Protein AF-A0AAJ1ZF39-F1 (afdb_monomer_lite)

pLDDT: mean 75.6, std 23.63, range [23.2, 97.25]

Sequence (379 aa):
MATQTKATEPIATMRSGTQLPTEPAHHKRRVVKFNVYCAPLDERGANPLYNAKYDGDTSKLACTDSASYLTGSPYVLIDADTKAELARANFQAYTKVSVWRDGTRNLHALTPITIRDDVKKIALFIANDSYRSRRQYPLFPFDLPDSASTTINIFEIRTDLVLDFCDVNTLGAAPDTNSLKKAPSHTDEYFGFLTGDMWRKISHEFHNEVGTLCPIESISRPLLKGHPAHIPPESSLANVSSTRPAQIPRLPDQSENPQTHSGPVTGPYASGTPTTPRGGTGAPPQLSTKDGVETLSNVDWTAVLSPIYEAGAGSRSLDAFEVHIPLLQIKLTFAERSFANAINSSNDTNVRDAIRRTSPGTFAAILKAMWRCTLIRWH

Secondary structure (DSSP, 8-state):
------PPPP------SSSS-----PPPEEEEEEEEEPPPP--TT--HHHHHHHTT-GGG-----HHHHHTT-EEEEEETTT--EEEEEEPPPPEEEEEETTEEEEEEEPPPEEEETT--EEEEEEGGGGSGGG----EEEEE--S-SEEEEEEEE--GGGHHHHHHHTT--SPPPTT--EE-TT-SSEEEEEE-HHHHHHHS--GGGTHHHHS--EEEEEEPPTTPPPP-PPP---S-----PPPP---------------S------------------PPPPEEEEETTEEEEEEE-HHHHHHHHHTTTTT----S-EEEEEGGGTEEEEEPTTTTHHHHHT-SS--HHHHHHTS-HHHHHHHHHHHHHHTT----

Foldseek 3Di:
DDDDDDDDDADDWDDDDPDDDTDRPDFQWAKEKEKEWWDDAQPDPQFPLCCVVCVPPVLQGAGTPCQVVQAQWKKFKALPPVRHTQDIDGFHRWDWDQPAQGHITTMTIDDIGIDTPVRQWMWMATGPLRDPVNPDDTAATDGADPDNYAYEYEYEFFPVSQQVRCVRRVQPDADDARHWDAGPPDDRYIYHYCFLANVLRSQDFCLVVLCVQPPFWKAKAFADPPDDDDDQPPPPPDDPDDDDDDDDDDDDDDDDDDDDDDDDDDDDDDDDPPPPDPDDPFDPFDWDDDPRMIMTGGDDLSLQCVQVLPPFVVHLAQQKDWTARSSLRDIDIDHRNNPSNSRSRDPPDTPNSSSSSDDSVVVVVVSSVCSNCVSDPPD

Radius of gyration: 27.6 Å; chains: 1; bounding box: 92×49×80 Å

Structure (mmCIF, N/CA/C/O backbone):
data_AF-A0AAJ1ZF39-F1
#
_entry.id   AF-A0AAJ1ZF39-F1
#
loop_
_atom_site.group_PDB
_atom_site.id
_atom_site.type_symbol
_atom_site.label_atom_id
_atom_site.label_alt_id
_atom_site.label_comp_id
_atom_site.label_asym_id
_atom_site.label_entity_id
_atom_site.label_seq_id
_atom_site.pdbx_PDB_ins_code
_atom_site.Cartn_x
_atom_site.Cartn_y
_atom_site.Cartn_z
_atom_site.occupancy
_atom_site.B_iso_or_equiv
_atom_site.auth_seq_id
_atom_site.auth_comp_id
_atom_site.auth_asym_id
_atom_site.auth_atom_id
_atom_site.pdbx_PDB_model_num
ATOM 1 N N . MET A 1 1 ? -45.898 -3.915 -5.271 1.00 36.47 1 MET A N 1
ATOM 2 C CA . MET A 1 1 ? -45.383 -5.243 -4.879 1.00 36.47 1 MET A CA 1
ATOM 3 C C . MET A 1 1 ? -44.568 -5.065 -3.613 1.00 36.47 1 MET A C 1
ATOM 5 O O . MET A 1 1 ? -43.550 -4.391 -3.658 1.00 36.47 1 MET A O 1
ATOM 9 N N . ALA A 1 2 ? -45.083 -5.553 -2.485 1.00 29.52 2 ALA A N 1
ATOM 10 C CA . ALA A 1 2 ? -44.437 -5.456 -1.182 1.00 29.52 2 ALA A CA 1
ATOM 11 C C . ALA A 1 2 ? -43.386 -6.565 -1.042 1.00 29.52 2 ALA A C 1
ATOM 13 O O . ALA A 1 2 ? -43.685 -7.738 -1.260 1.00 29.52 2 ALA A O 1
ATOM 14 N N . THR A 1 3 ? -42.158 -6.187 -0.705 1.00 29.00 3 THR A N 1
ATOM 15 C CA . THR A 1 3 ? -41.046 -7.110 -0.474 1.00 29.00 3 THR A CA 1
ATOM 16 C C . THR A 1 3 ? -41.247 -7.789 0.880 1.00 29.00 3 THR A C 1
ATOM 18 O O . THR A 1 3 ? -41.176 -7.136 1.918 1.00 29.00 3 THR A O 1
ATOM 21 N N . GLN A 1 4 ? -41.528 -9.095 0.879 1.00 27.45 4 GLN A N 1
ATOM 22 C CA . GLN A 1 4 ? -41.556 -9.910 2.094 1.00 27.45 4 GLN A CA 1
ATOM 23 C C . GLN A 1 4 ? -40.149 -9.987 2.697 1.00 27.45 4 GLN A C 1
ATOM 25 O O . GLN A 1 4 ? -39.232 -10.571 2.117 1.00 27.45 4 GLN A O 1
ATOM 30 N N . THR A 1 5 ? -39.986 -9.422 3.888 1.00 32.94 5 THR A N 1
ATOM 31 C CA . THR A 1 5 ? -38.862 -9.691 4.781 1.00 32.94 5 THR A CA 1
ATOM 32 C C . THR A 1 5 ? -38.938 -11.149 5.225 1.00 32.94 5 THR A C 1
ATOM 34 O O . THR A 1 5 ? -39.876 -11.561 5.906 1.00 32.94 5 THR A O 1
ATOM 37 N N . LYS A 1 6 ? -37.950 -11.951 4.820 1.00 33.16 6 LYS A N 1
ATOM 38 C CA . LYS A 1 6 ? -37.798 -13.342 5.256 1.00 33.16 6 LYS A CA 1
ATOM 39 C C . LYS A 1 6 ? -37.528 -13.352 6.766 1.00 33.16 6 LYS A C 1
ATOM 41 O O . LYS A 1 6 ? -36.480 -12.881 7.204 1.00 33.16 6 LYS A O 1
ATOM 46 N N . ALA A 1 7 ? -38.493 -13.827 7.550 1.00 38.34 7 ALA A N 1
ATOM 47 C CA . ALA A 1 7 ? -38.362 -13.971 8.996 1.00 38.34 7 ALA A CA 1
ATOM 48 C C . ALA A 1 7 ? -37.289 -15.022 9.338 1.00 38.34 7 ALA A C 1
ATOM 50 O O . ALA A 1 7 ? -37.208 -16.072 8.702 1.00 38.34 7 ALA A O 1
ATOM 51 N N . THR A 1 8 ? -36.445 -14.698 10.317 1.00 40.59 8 THR A N 1
ATOM 52 C CA . THR A 1 8 ? -35.337 -15.534 10.809 1.00 40.59 8 THR A CA 1
ATOM 53 C C . THR A 1 8 ? -35.877 -16.629 11.737 1.00 40.59 8 THR A C 1
ATOM 55 O O . THR A 1 8 ? -36.703 -16.326 12.596 1.00 40.59 8 THR A O 1
ATOM 58 N N . GLU A 1 9 ? -35.414 -17.874 11.596 1.00 35.88 9 GLU A N 1
ATOM 59 C CA . GLU A 1 9 ? -35.819 -18.996 12.460 1.00 35.88 9 GLU A CA 1
ATOM 60 C C . GLU A 1 9 ? -35.227 -18.879 13.887 1.00 35.88 9 GLU A C 1
ATOM 62 O O . GLU A 1 9 ? -34.052 -18.525 14.030 1.00 35.88 9 GLU A O 1
ATOM 67 N N . PRO A 1 10 ? -36.004 -19.160 14.953 1.00 37.31 10 PRO A N 1
ATOM 68 C CA . PRO A 1 10 ? -35.527 -19.146 16.339 1.00 37.31 10 PRO A CA 1
ATOM 69 C C . PRO A 1 10 ? -34.761 -20.433 16.709 1.00 37.31 10 PRO A C 1
ATOM 71 O O . PRO A 1 10 ? -35.182 -21.529 16.351 1.00 37.31 10 PRO A O 1
ATOM 74 N N . ILE A 1 11 ? -33.656 -20.306 17.463 1.00 50.03 11 ILE A N 1
ATOM 75 C CA . ILE A 1 11 ? -32.704 -21.412 17.734 1.00 50.03 11 ILE A CA 1
ATOM 76 C C . ILE A 1 11 ? -32.771 -21.930 19.189 1.00 50.03 11 ILE A C 1
ATOM 78 O O . ILE A 1 11 ? -32.275 -23.014 19.479 1.00 50.03 11 ILE A O 1
ATOM 82 N N . ALA A 1 12 ? -33.415 -21.217 20.120 1.00 43.41 12 ALA A N 1
ATOM 83 C CA . ALA A 1 12 ? -33.648 -21.726 21.476 1.00 43.41 12 ALA A CA 1
ATOM 84 C C . ALA A 1 12 ? -34.764 -20.972 22.211 1.00 43.41 12 ALA A C 1
ATOM 86 O O . ALA A 1 12 ? -35.025 -19.797 21.954 1.00 43.41 12 ALA A O 1
ATOM 87 N N . THR A 1 13 ? -35.385 -21.656 23.172 1.00 40.09 13 THR A N 1
ATOM 88 C CA . THR A 1 13 ? -36.433 -21.130 24.052 1.00 40.09 13 THR A CA 1
ATOM 89 C C . THR A 1 13 ? -35.863 -20.968 25.465 1.00 40.09 13 THR A C 1
ATOM 91 O O . THR A 1 13 ? -35.567 -21.966 26.119 1.00 40.09 13 THR A O 1
ATOM 94 N N . MET A 1 14 ? -35.705 -19.737 25.966 1.00 35.44 14 MET A N 1
ATOM 95 C CA . MET A 1 14 ? -35.419 -19.527 27.393 1.00 35.44 14 MET A CA 1
ATOM 96 C C . MET A 1 14 ? -36.720 -19.598 28.196 1.00 35.44 14 MET A C 1
ATOM 98 O O . MET A 1 14 ? -37.644 -18.820 27.964 1.00 35.44 14 MET A O 1
ATOM 102 N N . ARG A 1 15 ? -36.788 -20.510 29.171 1.00 36.38 15 ARG A N 1
ATOM 103 C CA . ARG A 1 15 ? -37.854 -20.524 30.183 1.00 36.38 15 ARG A CA 1
ATOM 104 C C . ARG A 1 15 ? -37.459 -19.612 31.342 1.00 36.38 15 ARG A C 1
ATOM 106 O O . ARG A 1 15 ? -36.688 -20.015 32.206 1.00 36.38 15 ARG A O 1
ATOM 113 N N . SER A 1 16 ? -38.009 -18.401 31.362 1.00 40.19 16 SER A N 1
ATOM 114 C CA . SER A 1 16 ? -38.159 -17.636 32.604 1.00 40.19 16 SER A CA 1
ATOM 115 C C . SER A 1 16 ? -39.402 -18.134 33.349 1.00 40.19 16 SER A C 1
ATOM 117 O O . SER A 1 16 ? -40.332 -18.646 32.721 1.00 40.19 16 SER A O 1
ATOM 119 N N . GLY A 1 17 ? -39.384 -18.041 34.680 1.00 42.94 17 GLY A N 1
ATOM 120 C CA . GLY A 1 17 ? -40.439 -18.509 35.578 1.00 42.94 17 GLY A CA 1
ATOM 121 C C . GLY A 1 17 ? -41.842 -18.037 35.183 1.00 42.94 17 GLY A C 1
ATOM 122 O O . GLY A 1 17 ? -42.023 -17.039 34.492 1.00 42.94 17 GLY A O 1
ATOM 123 N N . THR A 1 18 ? -42.826 -18.824 35.615 1.00 49.44 18 THR A N 1
ATOM 124 C CA . THR A 1 18 ? -44.267 -18.724 35.344 1.00 49.44 18 THR A CA 1
ATOM 125 C C . THR A 1 18 ? -44.783 -17.314 35.003 1.00 49.44 18 THR A C 1
ATOM 127 O O . THR A 1 18 ? -44.812 -16.446 35.869 1.00 49.44 18 THR A O 1
ATOM 130 N N . GLN A 1 19 ? -45.293 -17.176 33.767 1.00 46.84 19 GLN A N 1
ATOM 131 C CA . GLN A 1 19 ? -46.144 -16.094 33.226 1.00 46.84 19 GLN A CA 1
ATOM 132 C C . GLN A 1 19 ? -45.497 -14.813 32.655 1.00 46.84 19 GLN A C 1
ATOM 134 O O . GLN A 1 19 ? -46.009 -13.718 32.871 1.00 46.84 19 GLN A O 1
ATOM 139 N N . LEU A 1 20 ? -44.487 -14.928 31.787 1.00 42.38 20 LEU A N 1
ATOM 140 C CA . LEU A 1 20 ? -44.202 -13.880 30.788 1.00 42.38 20 LEU A CA 1
ATOM 141 C C . LEU A 1 20 ? -44.156 -14.472 29.367 1.00 42.38 20 LEU A C 1
ATOM 143 O O . LEU A 1 20 ? -43.754 -15.632 29.219 1.00 42.38 20 LEU A O 1
ATOM 147 N N . PRO A 1 21 ? -44.582 -13.725 28.323 1.00 42.12 21 PRO A N 1
ATOM 148 C CA . PRO A 1 21 ? -44.481 -14.173 26.938 1.00 42.12 21 PRO A CA 1
ATOM 149 C C . PRO A 1 21 ? -43.039 -14.554 26.611 1.00 42.12 21 PRO A C 1
ATOM 151 O O . PRO A 1 21 ? -42.097 -13.838 26.943 1.00 42.12 21 PRO A O 1
ATOM 154 N N . THR A 1 22 ? -42.865 -15.708 25.979 1.00 47.69 22 THR A N 1
ATOM 155 C CA . THR A 1 22 ? -41.557 -16.180 25.537 1.00 47.69 22 THR A CA 1
ATOM 156 C C . THR A 1 22 ? -41.108 -15.335 24.352 1.00 47.69 22 THR A C 1
ATOM 158 O O . THR A 1 22 ? -41.558 -15.556 23.230 1.00 47.69 22 THR A O 1
ATOM 161 N N . GLU A 1 23 ? -40.255 -14.344 24.592 1.00 45.09 23 GLU A N 1
ATOM 162 C CA . GLU A 1 23 ? -39.642 -13.602 23.496 1.00 45.09 23 GLU A CA 1
ATOM 163 C C . GLU A 1 23 ? -38.554 -14.462 22.835 1.00 45.09 23 GLU A C 1
ATOM 165 O O . GLU A 1 23 ? -37.747 -15.088 23.535 1.00 45.09 23 GLU A O 1
ATOM 170 N N . PRO A 1 24 ? -38.511 -14.542 21.494 1.00 45.88 24 PRO A N 1
ATOM 171 C CA . PRO A 1 24 ? -37.384 -15.155 20.813 1.00 45.88 24 PRO A CA 1
ATOM 172 C C . PRO A 1 24 ? -36.110 -14.388 21.183 1.00 45.88 24 PRO A C 1
ATOM 174 O O . PRO A 1 24 ? -36.046 -13.168 21.046 1.00 45.88 24 PRO A O 1
ATOM 177 N N . ALA A 1 25 ? -35.086 -15.101 21.658 1.00 45.44 25 ALA A N 1
ATOM 178 C CA . ALA A 1 25 ? -33.782 -14.508 21.920 1.00 45.44 25 ALA A CA 1
ATOM 179 C C . ALA A 1 25 ? -33.196 -14.007 20.593 1.00 45.44 25 ALA A C 1
ATOM 181 O O . ALA A 1 25 ? -32.663 -14.773 19.789 1.00 45.44 25 ALA A O 1
ATOM 182 N N . HIS A 1 26 ? -33.339 -12.714 20.332 1.00 45.84 26 HIS A N 1
ATOM 183 C CA . HIS A 1 26 ? -32.685 -12.076 19.209 1.00 45.84 26 HIS A CA 1
ATOM 184 C C . HIS A 1 26 ? -31.210 -11.903 19.568 1.00 45.84 26 HIS A C 1
ATOM 186 O O . HIS A 1 26 ? -30.891 -11.265 20.571 1.00 45.84 26 HIS A O 1
ATOM 192 N N . HIS A 1 27 ? -30.306 -12.453 18.751 1.00 49.78 27 HIS A N 1
ATOM 193 C CA . HIS A 1 27 ? -28.911 -12.018 18.784 1.00 49.78 27 HIS A CA 1
ATOM 194 C C . HIS A 1 27 ? -28.908 -10.491 18.694 1.00 49.78 27 HIS A C 1
ATOM 196 O O . HIS A 1 27 ? -29.479 -9.937 17.742 1.00 49.78 27 HIS A O 1
ATOM 202 N N . LYS A 1 28 ? -28.276 -9.812 19.657 1.00 60.34 28 LYS A N 1
ATOM 203 C CA . LYS A 1 28 ? -27.902 -8.426 19.427 1.00 60.34 28 LYS A CA 1
ATOM 204 C C . LYS A 1 28 ? -26.994 -8.445 18.192 1.00 60.34 28 LYS A C 1
ATOM 206 O O . LYS A 1 28 ? -26.323 -9.417 17.838 1.00 60.34 28 LYS A O 1
ATOM 211 N N . ARG A 1 29 ? -27.137 -7.411 17.387 1.00 74.69 29 ARG A N 1
ATOM 212 C CA . ARG A 1 29 ? -26.367 -7.249 16.163 1.00 74.69 29 ARG A CA 1
ATOM 213 C C . ARG A 1 29 ? -25.513 -6.031 16.405 1.00 74.69 29 ARG A C 1
ATOM 215 O O . ARG A 1 29 ? -26.048 -4.942 16.595 1.00 74.69 29 ARG A O 1
ATOM 222 N N . ARG A 1 30 ? -24.202 -6.239 16.450 1.00 90.19 30 ARG A N 1
ATOM 223 C CA . ARG A 1 30 ? -23.234 -5.155 16.601 1.00 90.19 30 ARG A CA 1
ATOM 224 C C . ARG A 1 30 ? -22.867 -4.652 15.220 1.00 90.19 30 ARG A C 1
ATOM 226 O O . ARG A 1 30 ? -22.749 -5.439 14.284 1.00 90.19 30 ARG A O 1
ATOM 233 N N . VAL A 1 31 ? -22.709 -3.348 15.068 1.00 93.88 31 VAL A N 1
ATOM 234 C CA . VAL A 1 31 ? -22.308 -2.742 13.797 1.00 93.88 31 VAL A CA 1
ATOM 235 C C . VAL A 1 31 ? -20.875 -2.258 13.912 1.00 93.88 31 VAL A C 1
ATOM 237 O O . VAL A 1 31 ? -20.557 -1.474 14.798 1.00 93.88 31 VAL A O 1
ATOM 240 N N . VAL A 1 32 ? -20.015 -2.685 12.995 1.00 95.56 32 VAL A N 1
ATOM 241 C CA . VAL A 1 32 ? -18.633 -2.210 12.914 1.00 95.56 32 VAL A CA 1
ATOM 242 C C . VAL A 1 32 ? -18.483 -1.308 11.700 1.00 95.56 32 VAL A C 1
ATOM 244 O O . VAL A 1 32 ? -18.923 -1.648 10.600 1.00 95.56 32 VAL A O 1
ATOM 247 N N . LYS A 1 33 ? -17.867 -0.145 11.902 1.00 96.44 33 LYS A N 1
ATOM 248 C CA . LYS A 1 33 ? -17.574 0.843 10.862 1.00 96.44 33 LYS A CA 1
ATOM 249 C C . LYS A 1 33 ? -16.068 1.037 10.784 1.00 96.44 33 LYS A C 1
ATOM 251 O O . LYS A 1 33 ? -15.426 1.198 11.816 1.00 96.44 33 LYS A O 1
ATOM 256 N N . PHE A 1 34 ? -15.523 1.048 9.575 1.00 97.25 34 PHE A N 1
ATOM 257 C CA . PHE A 1 34 ? -14.109 1.324 9.341 1.00 97.25 34 PHE A CA 1
ATOM 258 C C . PHE A 1 34 ? -13.970 2.604 8.529 1.00 97.25 34 PHE A C 1
ATOM 260 O O . PHE A 1 34 ? -14.586 2.736 7.473 1.00 97.25 34 PHE A O 1
ATOM 267 N N . ASN A 1 35 ? -13.127 3.504 9.010 1.00 96.25 35 ASN A N 1
ATOM 268 C CA . ASN A 1 35 ? -12.739 4.726 8.328 1.00 96.25 35 ASN A CA 1
ATOM 269 C C . ASN A 1 35 ? -11.242 4.648 8.051 1.00 96.25 35 ASN A C 1
ATOM 271 O O . ASN A 1 35 ? -10.454 4.629 8.992 1.00 96.25 35 ASN A O 1
ATOM 275 N N . VAL A 1 36 ? -10.840 4.589 6.784 1.00 95.56 36 VAL A N 1
ATOM 276 C CA . VAL A 1 36 ? -9.424 4.618 6.395 1.00 95.56 36 VAL A CA 1
ATOM 277 C C . VAL A 1 36 ? -9.091 6.017 5.901 1.00 95.56 36 VAL A C 1
ATOM 279 O O . VAL A 1 36 ? -9.539 6.430 4.833 1.00 95.56 36 VAL A O 1
ATOM 282 N N . TYR A 1 37 ? -8.333 6.752 6.705 1.00 93.94 37 TYR A N 1
ATOM 283 C CA . TYR A 1 37 ? -7.847 8.086 6.394 1.00 93.94 37 TYR A CA 1
ATOM 284 C C . TYR A 1 37 ? -6.480 7.969 5.729 1.00 93.94 37 TYR A C 1
ATOM 286 O O . TYR A 1 37 ? -5.469 7.777 6.408 1.00 93.94 37 TYR A O 1
ATOM 294 N N . CYS A 1 38 ? -6.449 8.101 4.410 1.00 90.31 38 CYS A N 1
ATOM 295 C CA . CYS A 1 38 ? -5.209 8.159 3.653 1.00 90.31 38 CYS A CA 1
ATOM 296 C C . CYS A 1 38 ? -4.401 9.388 4.077 1.00 90.31 38 CYS A C 1
ATOM 298 O O . CYS A 1 38 ? -4.964 10.417 4.480 1.00 90.31 38 CYS A O 1
ATOM 300 N N . ALA A 1 39 ? -3.081 9.261 4.034 1.00 81.50 39 ALA A N 1
ATOM 301 C CA . ALA A 1 39 ? -2.201 10.367 4.354 1.00 81.50 39 ALA A CA 1
ATOM 302 C C . ALA A 1 39 ? -2.424 11.503 3.337 1.00 81.50 39 ALA A C 1
ATOM 304 O O . ALA A 1 39 ? -2.778 11.241 2.184 1.00 81.50 39 ALA A O 1
ATOM 305 N N . PRO A 1 40 ? -2.303 12.770 3.761 1.00 76.44 40 PRO A N 1
ATOM 306 C CA . PRO A 1 40 ? -2.306 13.883 2.823 1.00 76.44 40 PRO A CA 1
ATOM 307 C C . PRO A 1 40 ? -1.091 13.773 1.892 1.00 76.44 40 PRO A C 1
ATOM 309 O O . PRO A 1 40 ? -0.075 13.171 2.239 1.00 76.44 40 PRO A O 1
ATOM 312 N N . LEU A 1 41 ? -1.181 14.381 0.712 1.00 73.25 41 LEU A N 1
ATOM 313 C CA . LEU A 1 41 ? -0.023 14.527 -0.166 1.00 73.25 41 LEU A CA 1
ATOM 314 C C . LEU A 1 41 ? 1.017 15.441 0.500 1.00 73.25 41 LEU A C 1
ATOM 316 O O . LEU A 1 41 ? 0.719 16.603 0.788 1.00 73.25 41 LEU A O 1
ATOM 320 N N . ASP A 1 42 ? 2.250 14.956 0.673 1.00 72.56 42 ASP A N 1
ATOM 321 C CA . ASP A 1 42 ? 3.394 15.779 1.096 1.00 72.56 42 ASP A CA 1
ATOM 322 C C . ASP A 1 42 ? 3.899 16.646 -0.078 1.00 72.56 42 ASP A C 1
ATOM 324 O O . ASP A 1 42 ? 5.072 16.607 -0.443 1.00 72.56 42 ASP A O 1
ATOM 328 N N . GLU A 1 43 ? 3.030 17.414 -0.737 1.00 67.50 43 GLU A N 1
ATOM 329 C CA . GLU A 1 43 ? 3.433 18.335 -1.805 1.00 67.50 43 GLU A CA 1
ATOM 330 C C . GLU A 1 43 ? 3.544 19.765 -1.267 1.00 67.50 43 GLU A C 1
ATOM 332 O O . GLU A 1 43 ? 2.569 20.322 -0.773 1.00 67.50 43 GLU A O 1
ATOM 337 N N . ARG A 1 44 ? 4.746 20.359 -1.366 1.00 60.91 44 ARG A N 1
ATOM 338 C CA . ARG A 1 44 ? 5.054 21.801 -1.204 1.00 60.91 44 ARG A CA 1
ATOM 339 C C . ARG A 1 44 ? 4.092 22.575 -0.283 1.00 60.91 44 ARG A C 1
ATOM 341 O O . ARG A 1 44 ? 3.336 23.426 -0.746 1.00 60.91 44 ARG A O 1
ATOM 348 N N . GLY A 1 45 ? 4.134 22.314 1.021 1.00 64.12 45 GLY A N 1
ATOM 349 C CA . GLY A 1 45 ? 3.333 23.077 1.987 1.00 64.12 45 GLY A CA 1
ATOM 350 C C . GLY A 1 45 ? 1.970 22.467 2.349 1.00 64.12 45 GLY A C 1
ATOM 351 O O . GLY A 1 45 ? 1.358 22.918 3.312 1.00 64.12 45 GLY A O 1
ATOM 352 N N . ALA A 1 46 ? 1.504 21.427 1.647 1.00 66.75 46 ALA A N 1
ATOM 353 C CA . ALA A 1 46 ? 0.156 20.870 1.824 1.00 66.75 46 ALA A CA 1
ATOM 354 C C . ALA A 1 46 ? -0.007 19.903 3.013 1.00 66.75 46 ALA A C 1
ATOM 356 O O . ALA A 1 46 ? -1.140 19.664 3.432 1.00 66.75 46 ALA A O 1
ATOM 357 N N . ASN A 1 47 ? 1.091 19.387 3.583 1.00 78.12 47 ASN A N 1
ATOM 358 C CA . ASN A 1 47 ? 1.082 18.603 4.823 1.00 78.12 47 ASN A CA 1
ATOM 359 C C . ASN A 1 47 ? 1.711 19.406 5.986 1.00 78.12 47 ASN A C 1
ATOM 361 O O . ASN A 1 47 ? 2.938 19.433 6.121 1.00 78.12 47 ASN A O 1
ATOM 365 N N . PRO A 1 48 ? 0.898 20.052 6.845 1.00 80.44 48 PRO A N 1
ATOM 366 C CA . PRO A 1 48 ? 1.367 20.802 8.010 1.00 80.44 48 PRO A CA 1
ATOM 367 C C . PRO A 1 48 ? 2.277 20.009 8.951 1.00 80.44 48 PRO A C 1
ATOM 369 O O . PRO A 1 48 ? 3.260 20.560 9.438 1.00 80.44 48 PRO A O 1
ATOM 372 N N . LEU A 1 49 ? 1.979 18.728 9.187 1.00 85.50 49 LEU A N 1
ATOM 373 C CA . LEU A 1 49 ? 2.741 17.893 10.114 1.00 85.50 49 LEU A CA 1
ATOM 374 C C . LEU A 1 49 ? 4.149 17.615 9.581 1.00 85.50 49 LEU A C 1
ATOM 376 O O . LEU A 1 49 ? 5.133 17.710 10.309 1.00 85.50 49 LEU A O 1
ATOM 380 N N . TYR A 1 50 ? 4.240 17.334 8.282 1.00 84.06 50 TYR A N 1
ATOM 381 C CA . TYR A 1 50 ? 5.514 17.190 7.595 1.00 84.06 50 TYR A CA 1
ATOM 382 C C . TYR A 1 50 ? 6.342 18.479 7.656 1.00 84.06 50 TYR A C 1
ATOM 384 O O . TYR A 1 50 ? 7.507 18.451 8.055 1.00 84.06 50 TYR A O 1
ATOM 392 N N . ASN A 1 51 ? 5.742 19.613 7.279 1.00 82.00 51 ASN A N 1
ATOM 393 C CA . ASN A 1 51 ? 6.459 20.889 7.218 1.00 82.00 51 ASN A CA 1
ATOM 394 C C . ASN A 1 51 ? 6.946 21.329 8.599 1.00 82.00 51 ASN A C 1
ATOM 396 O O . ASN A 1 51 ? 8.049 21.847 8.709 1.00 82.00 51 ASN A O 1
ATOM 400 N N . ALA A 1 52 ? 6.157 21.081 9.648 1.00 85.19 52 ALA A N 1
ATOM 401 C CA . ALA A 1 52 ? 6.550 21.393 11.016 1.00 85.19 52 ALA A CA 1
ATOM 402 C C . ALA A 1 52 ? 7.791 20.606 11.468 1.00 85.19 52 ALA A C 1
ATOM 404 O O . ALA A 1 52 ? 8.598 21.134 12.229 1.00 85.19 52 ALA A O 1
ATOM 405 N N . LYS A 1 53 ? 7.958 19.360 11.003 1.00 87.75 53 LYS A N 1
ATOM 406 C CA . LYS A 1 53 ? 9.087 18.507 11.394 1.00 87.75 53 LYS A CA 1
ATOM 407 C C . LYS A 1 53 ? 10.334 18.706 10.537 1.00 87.75 53 LYS A C 1
ATOM 409 O O . LYS A 1 53 ? 11.443 18.628 11.055 1.00 87.75 53 LYS A O 1
ATOM 414 N N . TYR A 1 54 ? 10.152 18.907 9.233 1.00 85.81 54 TYR A N 1
ATOM 415 C CA . TYR A 1 54 ? 11.235 18.843 8.248 1.00 85.81 54 TYR A CA 1
ATOM 416 C C . TYR A 1 54 ? 11.511 20.162 7.518 1.00 85.81 54 TYR A C 1
ATOM 418 O O . TYR A 1 54 ? 12.352 20.168 6.630 1.00 85.81 54 TYR A O 1
ATOM 426 N N . ASP A 1 55 ? 10.823 21.256 7.861 1.00 82.81 55 ASP A N 1
ATOM 427 C CA . ASP A 1 55 ? 11.028 22.622 7.338 1.00 82.81 55 ASP A CA 1
ATOM 428 C C . ASP A 1 55 ? 11.344 22.689 5.830 1.00 82.81 55 ASP A C 1
ATOM 430 O O . ASP A 1 55 ? 12.343 23.243 5.375 1.00 82.81 55 ASP A O 1
ATOM 434 N N . GLY A 1 56 ? 10.507 22.030 5.024 1.00 75.44 56 GLY A N 1
ATOM 435 C CA . GLY A 1 56 ? 10.649 22.040 3.568 1.00 75.44 56 GLY A CA 1
ATOM 436 C C . GLY A 1 56 ? 11.811 21.210 3.003 1.00 75.44 56 GLY A C 1
ATOM 437 O O . GLY A 1 56 ? 12.049 21.289 1.797 1.00 75.44 56 GLY A O 1
ATOM 438 N N . ASP A 1 57 ? 12.495 20.384 3.806 1.00 82.62 57 ASP A N 1
ATOM 439 C CA . ASP A 1 57 ? 13.513 19.432 3.340 1.00 82.62 57 ASP A CA 1
ATOM 440 C C . ASP A 1 57 ? 12.897 18.486 2.317 1.00 82.62 57 ASP A C 1
ATOM 442 O O . ASP A 1 57 ? 12.274 17.489 2.663 1.00 82.62 57 ASP A O 1
ATOM 446 N N . THR A 1 58 ? 13.070 18.773 1.032 1.00 79.88 58 THR A N 1
ATOM 447 C CA . THR A 1 58 ? 12.415 17.980 -0.005 1.00 79.88 58 THR A CA 1
ATOM 448 C C . THR A 1 58 ? 12.841 16.515 0.033 1.00 79.88 58 THR A C 1
ATOM 450 O O . THR A 1 58 ? 12.026 15.667 -0.320 1.00 79.88 58 THR A O 1
ATOM 453 N N . SER A 1 59 ? 14.043 16.159 0.511 1.00 77.75 59 SER A N 1
ATOM 454 C CA . SER A 1 59 ? 14.531 14.768 0.573 1.00 77.75 59 SER A CA 1
ATOM 455 C C . SER A 1 59 ? 13.598 13.850 1.367 1.00 77.75 59 SER A C 1
ATOM 457 O O . SER A 1 59 ? 13.506 12.657 1.081 1.00 77.75 59 SER A O 1
ATOM 459 N N . LYS A 1 60 ? 12.823 14.407 2.301 1.00 79.38 60 LYS A N 1
ATOM 460 C CA . LYS A 1 60 ? 11.908 13.638 3.137 1.00 79.38 60 LYS A CA 1
ATOM 461 C C . LYS A 1 60 ? 10.504 13.507 2.571 1.00 79.38 60 LYS A C 1
ATOM 463 O O . LYS A 1 60 ? 9.775 12.707 3.136 1.00 79.38 60 LYS A O 1
ATOM 468 N N . LEU A 1 61 ? 10.096 14.194 1.498 1.00 77.12 61 LEU A N 1
ATOM 469 C CA . LEU A 1 61 ? 8.684 14.153 1.066 1.00 77.12 61 LEU A CA 1
ATOM 470 C C . LEU A 1 61 ? 8.276 12.710 0.728 1.00 77.12 61 LEU A C 1
ATOM 472 O O . LEU A 1 61 ? 8.993 12.029 -0.015 1.00 77.12 61 LEU A O 1
ATOM 476 N N . ALA A 1 62 ? 7.137 12.256 1.249 1.00 67.19 62 ALA A N 1
ATOM 477 C CA . ALA A 1 62 ? 6.483 11.030 0.813 1.00 67.19 62 ALA A CA 1
ATOM 478 C C . ALA A 1 62 ? 5.221 11.413 0.018 1.00 67.19 62 ALA A C 1
ATOM 480 O O . ALA A 1 62 ? 4.312 12.050 0.531 1.00 67.19 62 ALA A O 1
ATOM 481 N N . CYS A 1 63 ? 5.130 11.041 -1.256 1.00 60.91 63 CYS A N 1
ATOM 482 C CA . CYS A 1 63 ? 3.916 11.205 -2.061 1.00 60.91 63 CYS A CA 1
ATOM 483 C C . CYS A 1 63 ? 2.881 10.147 -1.632 1.00 60.91 63 CYS A C 1
ATOM 485 O O . CYS A 1 63 ? 2.685 9.118 -2.270 1.00 60.91 63 CYS A O 1
ATOM 487 N N . THR A 1 64 ? 2.228 10.337 -0.494 1.00 60.00 64 THR A N 1
ATOM 488 C CA . THR A 1 64 ? 1.151 9.438 -0.075 1.00 60.00 64 THR A CA 1
ATOM 489 C C . THR A 1 64 ? -0.179 9.930 -0.633 1.00 60.00 64 THR A C 1
ATOM 491 O O . THR A 1 64 ? -0.887 10.681 0.017 1.00 60.00 64 THR A O 1
ATOM 494 N N . ASP A 1 65 ? -0.531 9.499 -1.847 1.00 62.81 65 ASP A N 1
ATOM 495 C CA . ASP A 1 65 ? -1.938 9.409 -2.270 1.00 62.81 65 ASP A CA 1
ATOM 496 C C . ASP A 1 65 ? -2.328 7.937 -2.414 1.00 62.81 65 ASP A C 1
ATOM 498 O O . ASP A 1 65 ? -2.622 7.438 -3.501 1.00 62.81 65 ASP A O 1
ATOM 502 N N . SER A 1 66 ? -2.298 7.197 -1.300 1.00 74.69 66 SER A N 1
ATOM 503 C CA . SER A 1 66 ? -2.776 5.808 -1.292 1.00 74.69 66 SER A CA 1
ATOM 504 C C . SER A 1 66 ? -4.274 5.708 -1.622 1.00 74.69 66 SER A C 1
ATOM 506 O O . SER A 1 66 ? -4.748 4.636 -1.994 1.00 74.69 66 SER A O 1
ATOM 508 N N . ALA A 1 67 ? -5.021 6.817 -1.537 1.00 74.00 67 ALA A N 1
ATOM 509 C CA . ALA A 1 67 ? -6.468 6.849 -1.731 1.00 74.00 67 ALA A CA 1
ATOM 510 C C . ALA A 1 67 ? -6.875 6.444 -3.152 1.00 74.00 67 ALA A C 1
ATOM 512 O O . ALA A 1 67 ? -7.808 5.659 -3.358 1.00 74.00 67 ALA A O 1
ATOM 513 N N . SER A 1 68 ? -6.126 6.916 -4.149 1.00 77.25 68 SER A N 1
ATOM 514 C CA . SER A 1 68 ? -6.325 6.504 -5.539 1.00 77.25 68 SER A CA 1
ATOM 515 C C . SER A 1 68 ? -6.114 4.994 -5.721 1.00 77.25 68 SER A C 1
ATOM 517 O O . SER A 1 68 ? -6.883 4.351 -6.431 1.00 77.25 68 SER A O 1
ATOM 519 N N . TYR A 1 69 ? -5.138 4.401 -5.024 1.00 80.88 69 TYR A N 1
ATOM 520 C CA . TYR A 1 69 ? -4.874 2.956 -5.071 1.00 80.88 69 TYR A CA 1
ATOM 521 C C . TYR A 1 69 ? -5.925 2.133 -4.320 1.00 80.88 69 TYR A C 1
ATOM 523 O O . TYR A 1 69 ? -6.248 1.011 -4.717 1.00 80.88 69 TYR A O 1
ATOM 531 N N . LEU A 1 70 ? -6.459 2.664 -3.221 1.00 88.25 70 LEU A N 1
ATOM 532 C CA . LEU A 1 70 ? -7.482 1.981 -2.443 1.00 88.25 70 LEU A CA 1
ATOM 533 C C . LEU A 1 70 ? -8.838 1.999 -3.142 1.00 88.25 70 LEU A C 1
ATOM 535 O O . LEU A 1 70 ? -9.567 1.026 -3.015 1.00 88.25 70 LEU A O 1
ATOM 539 N N . THR A 1 71 ? -9.178 3.025 -3.923 1.00 91.06 71 THR A N 1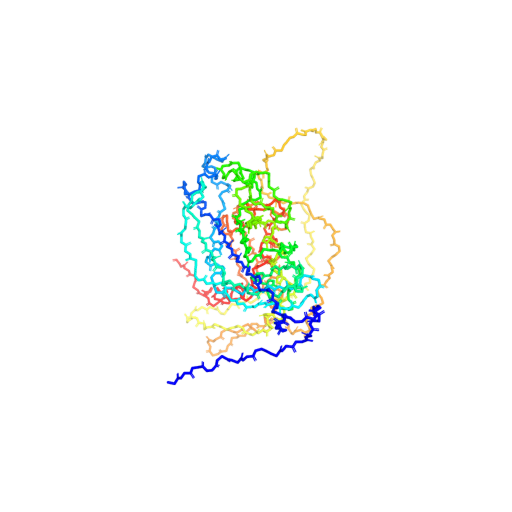
ATOM 540 C CA . THR A 1 71 ? -10.458 3.072 -4.651 1.00 91.06 71 THR A CA 1
ATOM 541 C C . THR A 1 71 ? -10.661 1.824 -5.521 1.00 91.06 71 THR A C 1
ATOM 543 O O . THR A 1 71 ? -9.862 1.519 -6.400 1.00 91.06 71 THR A O 1
ATOM 546 N N . GLY A 1 72 ? -11.744 1.079 -5.280 1.00 90.94 72 GLY A N 1
ATOM 547 C CA . GLY A 1 72 ? -12.049 -0.165 -5.992 1.00 90.94 72 GLY A CA 1
ATOM 548 C C . GLY A 1 72 ? -11.244 -1.388 -5.536 1.00 90.94 72 GLY A C 1
ATOM 549 O O . GLY A 1 72 ? -11.603 -2.507 -5.908 1.00 90.94 72 GLY A O 1
ATOM 550 N N . SER A 1 73 ? -10.220 -1.215 -4.695 1.00 90.06 73 SER A N 1
ATOM 551 C CA . SER A 1 73 ? -9.471 -2.333 -4.122 1.00 90.06 73 SER A CA 1
ATOM 552 C C . SER A 1 73 ? -10.354 -3.167 -3.182 1.00 90.06 73 SER A C 1
ATOM 554 O O . SER A 1 73 ? -11.205 -2.620 -2.477 1.00 90.06 73 SER A O 1
ATOM 556 N N . PRO A 1 74 ? -10.173 -4.496 -3.141 1.00 92.56 74 PRO A N 1
ATOM 557 C CA . PRO A 1 74 ? -10.926 -5.366 -2.246 1.00 92.56 74 PRO A CA 1
ATOM 558 C C . PRO A 1 74 ? -10.482 -5.257 -0.778 1.00 92.56 74 PRO A C 1
ATOM 560 O O . PRO A 1 74 ? -9.312 -5.020 -0.463 1.00 92.56 74 PRO A O 1
ATOM 563 N N . TYR A 1 75 ? -11.427 -5.508 0.128 1.00 94.69 75 TYR A N 1
ATOM 564 C CA . TYR A 1 75 ? -11.184 -5.771 1.543 1.00 94.69 75 TYR A CA 1
ATOM 565 C C . TYR A 1 75 ? -12.017 -6.954 2.036 1.00 94.69 75 TYR A C 1
ATOM 567 O O . TYR A 1 75 ? -13.065 -7.294 1.477 1.00 94.69 75 TYR A O 1
ATOM 575 N N . VAL A 1 76 ? -11.541 -7.595 3.101 1.00 95.81 76 VAL A N 1
ATOM 576 C CA . VAL A 1 76 ? -12.215 -8.716 3.754 1.00 95.81 76 VAL A CA 1
ATOM 577 C C . VAL A 1 76 ? -12.117 -8.561 5.258 1.00 95.81 76 VAL A C 1
ATOM 579 O O . VAL A 1 76 ? -11.024 -8.402 5.795 1.00 95.81 76 VAL A O 1
ATOM 582 N N . LEU A 1 77 ? -13.257 -8.657 5.933 1.00 96.19 77 LEU A N 1
ATOM 583 C CA . LEU A 1 77 ? -13.318 -8.786 7.381 1.00 96.19 77 LEU A CA 1
ATOM 584 C C . LEU A 1 77 ? -13.478 -10.262 7.736 1.00 96.19 77 LEU A C 1
ATOM 586 O O . LEU A 1 77 ? -14.334 -10.945 7.166 1.00 96.19 77 LEU A O 1
ATOM 590 N N . ILE A 1 78 ? -12.682 -10.741 8.685 1.00 95.81 78 ILE A N 1
ATOM 591 C CA . ILE A 1 78 ? -12.772 -12.109 9.192 1.00 95.81 78 ILE A CA 1
ATOM 592 C C . ILE A 1 78 ? -13.038 -12.136 10.692 1.00 95.81 78 ILE A C 1
ATOM 594 O O . ILE A 1 78 ? -12.696 -11.197 11.412 1.00 95.81 78 ILE A O 1
ATOM 598 N N . ASP A 1 79 ? -13.591 -13.252 11.150 1.00 95.81 79 ASP A N 1
ATOM 599 C CA . ASP A 1 79 ? -13.465 -13.691 12.533 1.00 95.81 79 ASP A CA 1
ATOM 600 C C . ASP A 1 79 ? -12.008 -14.113 12.738 1.00 95.81 79 ASP A C 1
ATOM 602 O O . ASP A 1 79 ? -11.490 -14.985 12.035 1.00 95.81 79 ASP A O 1
ATOM 606 N N . ALA A 1 80 ? -11.310 -13.441 13.647 1.00 94.12 80 ALA A N 1
ATOM 607 C CA . ALA A 1 80 ? -9.885 -13.658 13.837 1.00 94.12 80 ALA A CA 1
ATOM 608 C C . ALA A 1 80 ? -9.572 -15.012 14.489 1.00 94.12 80 ALA A C 1
ATOM 610 O O . ALA A 1 80 ? -8.457 -15.504 14.294 1.00 94.12 80 ALA A O 1
ATOM 611 N N . ASP A 1 81 ? -10.524 -15.618 15.198 1.00 93.50 81 ASP A N 1
ATOM 612 C CA . ASP A 1 81 ? -10.341 -16.898 15.880 1.00 93.50 81 ASP A CA 1
ATOM 613 C C . ASP A 1 81 ? -10.651 -18.056 14.928 1.00 93.50 81 ASP A C 1
ATOM 615 O O . ASP A 1 81 ? -9.829 -18.954 14.744 1.00 93.50 81 ASP A O 1
ATOM 619 N N . THR A 1 82 ? -11.797 -18.003 14.242 1.00 93.75 82 THR A N 1
ATOM 620 C CA . THR A 1 82 ? -12.234 -19.083 13.333 1.00 93.75 82 THR A CA 1
ATOM 621 C C . THR A 1 82 ? -11.725 -18.933 11.899 1.00 93.75 82 THR A C 1
ATOM 623 O O . THR A 1 82 ? -11.822 -19.867 11.103 1.00 93.75 82 THR A O 1
ATOM 626 N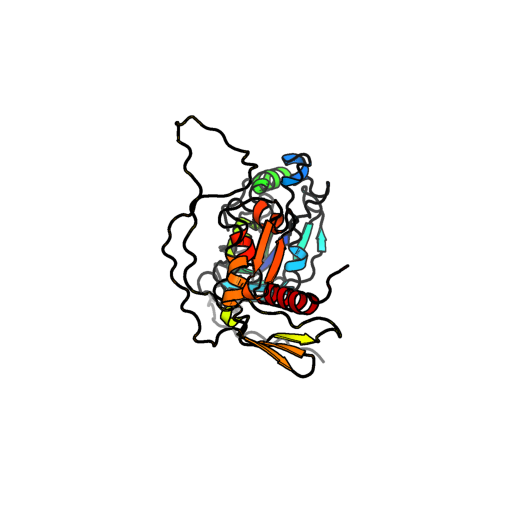 N . LYS A 1 83 ? -11.187 -17.758 11.544 1.00 91.56 83 LYS A N 1
ATOM 627 C CA . LYS A 1 83 ? -10.787 -17.360 10.180 1.00 91.56 83 LYS A CA 1
ATOM 628 C C . LYS A 1 83 ? -11.937 -17.335 9.165 1.00 91.56 83 LYS A C 1
ATOM 630 O O . LYS A 1 83 ? -11.688 -17.218 7.961 1.00 91.56 83 LYS A O 1
ATOM 635 N N . ALA A 1 84 ? -13.187 -17.419 9.624 1.00 93.44 84 ALA A N 1
ATOM 636 C CA . ALA A 1 84 ? -14.360 -17.325 8.766 1.00 93.44 84 ALA A CA 1
ATOM 637 C C . ALA A 1 84 ? -14.503 -15.910 8.183 1.00 93.44 84 ALA A C 1
ATOM 639 O O . ALA A 1 84 ? -14.301 -14.917 8.880 1.00 93.44 84 ALA A O 1
ATOM 640 N N . GLU A 1 85 ? -14.867 -15.808 6.901 1.00 94.94 85 GLU A N 1
ATOM 641 C CA . GLU A 1 85 ? -15.173 -14.513 6.281 1.00 94.94 85 GLU A CA 1
ATOM 642 C C . GLU A 1 85 ? -16.505 -13.986 6.817 1.00 94.94 85 GLU A C 1
ATOM 644 O O . GLU A 1 85 ? -17.532 -14.654 6.716 1.00 94.94 85 GLU A O 1
ATOM 649 N N . LEU A 1 86 ? -16.476 -12.776 7.371 1.00 94.38 86 LEU A N 1
ATOM 650 C CA . LEU A 1 86 ? -17.653 -12.070 7.873 1.00 94.38 86 LEU A CA 1
ATOM 651 C C . LEU A 1 86 ? -18.217 -11.129 6.810 1.00 94.38 86 LEU A C 1
ATOM 653 O O . LEU A 1 86 ? -19.430 -10.973 6.695 1.00 94.38 86 LEU A O 1
ATOM 657 N N . ALA A 1 87 ? -17.334 -10.506 6.027 1.00 95.19 87 ALA A N 1
ATOM 658 C CA . ALA A 1 87 ? -17.708 -9.638 4.921 1.00 95.19 87 ALA A CA 1
ATOM 659 C C . ALA A 1 87 ? -16.588 -9.533 3.884 1.00 95.19 87 ALA A C 1
ATOM 661 O O . ALA A 1 87 ? -15.403 -9.613 4.212 1.00 95.19 87 ALA A O 1
ATOM 662 N N . ARG A 1 88 ? -16.982 -9.272 2.638 1.00 94.81 88 ARG A N 1
ATOM 663 C CA . ARG A 1 88 ? -16.101 -8.908 1.529 1.00 94.81 88 ARG A CA 1
ATOM 664 C C . ARG A 1 88 ? -16.775 -7.827 0.704 1.00 94.81 88 ARG A C 1
ATOM 666 O O . ARG A 1 88 ? -17.933 -7.985 0.327 1.00 94.81 88 ARG A O 1
ATOM 673 N N . ALA A 1 89 ? -16.034 -6.780 0.386 1.00 95.12 89 ALA A N 1
ATOM 674 C CA . ALA A 1 89 ? -16.466 -5.746 -0.542 1.00 95.12 89 ALA A CA 1
ATOM 675 C C . ALA A 1 89 ? -15.241 -5.010 -1.093 1.00 95.12 89 ALA A C 1
ATOM 677 O O . ALA A 1 89 ? -14.101 -5.372 -0.797 1.00 95.12 89 ALA A O 1
ATOM 678 N N . ASN A 1 90 ? -15.491 -3.981 -1.895 1.00 94.94 90 ASN A N 1
ATOM 679 C CA . ASN A 1 90 ? -14.458 -3.097 -2.405 1.00 94.94 90 ASN A CA 1
ATOM 680 C C . ASN A 1 90 ? -14.573 -1.728 -1.735 1.00 94.94 90 ASN A C 1
ATOM 682 O O . ASN A 1 90 ? -15.673 -1.260 -1.420 1.00 94.94 90 ASN A O 1
ATOM 686 N N . PHE A 1 91 ? -13.426 -1.088 -1.543 1.00 94.50 91 PHE A N 1
ATOM 687 C CA . PHE A 1 91 ? -13.327 0.305 -1.134 1.00 94.50 91 PHE A CA 1
ATOM 688 C C . PHE A 1 91 ? -14.100 1.193 -2.117 1.00 94.50 91 PHE A C 1
ATOM 690 O O . PHE A 1 91 ? -13.905 1.125 -3.332 1.00 94.50 91 PHE A O 1
ATOM 697 N N . GLN A 1 92 ? -14.989 2.025 -1.578 1.00 93.56 92 GLN A N 1
ATOM 698 C CA . GLN A 1 92 ? -15.717 3.032 -2.351 1.00 93.56 92 GLN A CA 1
ATOM 699 C C . GLN A 1 92 ? -14.802 4.211 -2.697 1.00 93.56 92 GLN A C 1
ATOM 701 O O . GLN A 1 92 ? -13.695 4.306 -2.168 1.00 93.56 92 GLN A O 1
ATOM 706 N N . ALA A 1 93 ? -15.261 5.118 -3.560 1.00 93.06 93 ALA A N 1
ATOM 707 C CA . ALA A 1 93 ? -14.555 6.374 -3.808 1.00 93.06 93 ALA A CA 1
ATOM 708 C C . ALA A 1 93 ? -14.329 7.140 -2.494 1.00 93.06 93 ALA A C 1
ATOM 710 O O . ALA A 1 93 ? -15.203 7.162 -1.622 1.00 93.06 93 ALA A O 1
ATOM 711 N N . TYR A 1 94 ? -13.152 7.748 -2.350 1.00 93.75 94 TYR A N 1
ATOM 712 C CA . TYR A 1 94 ? -12.840 8.549 -1.173 1.00 93.75 94 TYR A CA 1
ATOM 713 C C . TYR A 1 94 ? -13.556 9.900 -1.201 1.00 93.75 94 TYR A C 1
ATOM 715 O O . TYR A 1 94 ? -13.904 10.438 -2.253 1.00 93.75 94 TYR A O 1
ATOM 723 N N . THR A 1 95 ? -13.714 10.488 -0.022 1.00 94.06 95 THR A N 1
ATOM 724 C CA . THR A 1 95 ? -14.126 11.883 0.152 1.00 94.06 95 THR A CA 1
ATOM 725 C C . THR A 1 95 ? -13.000 12.680 0.800 1.00 94.06 95 THR A C 1
ATOM 727 O O . THR A 1 95 ? -12.180 12.132 1.531 1.00 94.06 95 THR A O 1
ATOM 730 N N . LYS A 1 96 ? -12.925 13.986 0.531 1.00 91.38 96 LYS A N 1
ATOM 731 C CA . LYS A 1 96 ? -11.968 14.869 1.213 1.00 91.38 96 LYS A CA 1
ATOM 732 C C . LYS A 1 96 ? -12.552 15.322 2.546 1.00 91.38 96 LYS A C 1
ATOM 734 O O . LYS A 1 96 ? -13.687 15.793 2.584 1.00 91.38 96 LYS A O 1
ATOM 739 N N . VAL A 1 97 ? -11.774 15.211 3.616 1.00 90.94 97 VAL A N 1
ATOM 740 C CA . VAL A 1 97 ? -12.158 15.637 4.966 1.00 90.94 97 VAL A CA 1
ATOM 741 C C . VAL A 1 97 ? -11.042 16.448 5.613 1.00 90.94 97 VAL A C 1
ATOM 743 O O . VAL A 1 97 ? -9.867 16.122 5.477 1.00 90.94 97 VAL A O 1
ATOM 746 N N . SER A 1 98 ? -11.416 17.484 6.358 1.00 86.75 98 SER A N 1
ATOM 747 C CA . SER A 1 98 ? -10.485 18.371 7.075 1.00 86.75 98 SER A CA 1
ATOM 748 C C . SER A 1 98 ? -10.838 18.413 8.565 1.00 86.75 98 SER A C 1
ATOM 750 O O . SER A 1 98 ? -10.919 19.473 9.175 1.00 86.75 98 SER A O 1
ATOM 752 N N . VAL A 1 99 ? -11.144 17.241 9.131 1.00 85.38 99 VAL A N 1
ATOM 753 C CA . VAL A 1 99 ? -11.549 17.083 10.541 1.00 85.38 99 VAL A CA 1
ATOM 754 C C . VAL A 1 99 ? -10.355 16.916 11.489 1.00 85.38 99 VAL A C 1
ATOM 756 O O . VAL A 1 99 ? -10.526 16.999 12.701 1.00 85.38 99 VAL A O 1
ATOM 759 N N . TRP A 1 100 ? -9.156 16.705 10.940 1.00 87.44 100 TRP A N 1
ATOM 760 C CA . TRP A 1 100 ? -7.911 16.500 11.680 1.00 87.44 100 TRP A CA 1
ATOM 761 C C . TRP A 1 100 ? -6.991 17.713 11.539 1.00 87.44 100 TRP A C 1
ATOM 763 O O . TRP A 1 100 ? -7.032 18.445 10.549 1.00 87.44 100 TRP A O 1
ATOM 773 N N . ARG A 1 101 ? -6.153 17.942 12.549 1.00 86.62 101 ARG A N 1
ATOM 774 C CA . ARG A 1 101 ? -5.267 19.114 12.648 1.00 86.62 101 ARG A CA 1
ATOM 775 C C . ARG A 1 101 ? -3.970 18.977 11.843 1.00 86.62 101 ARG A C 1
ATOM 777 O O . ARG A 1 101 ? -3.093 19.825 11.950 1.00 86.62 101 ARG A O 1
ATOM 784 N N . ASP A 1 102 ? -3.858 17.939 11.022 1.00 82.56 102 ASP A N 1
ATOM 785 C CA . ASP A 1 102 ? -2.723 17.674 10.137 1.00 82.56 102 ASP A CA 1
ATOM 786 C C . ASP A 1 102 ? -3.049 17.906 8.651 1.00 82.56 102 ASP A C 1
ATOM 788 O O . ASP A 1 102 ? -2.288 17.504 7.775 1.00 82.56 102 ASP A O 1
ATOM 792 N N . GLY A 1 103 ? -4.169 18.574 8.362 1.00 82.62 103 GLY A N 1
ATOM 793 C CA . GLY A 1 103 ? -4.552 18.989 7.016 1.00 82.62 103 GLY A CA 1
ATOM 794 C C . GLY A 1 103 ? -5.741 18.218 6.444 1.00 82.62 103 GLY A C 1
ATOM 795 O O . GLY A 1 103 ? -6.570 17.657 7.159 1.00 82.62 103 GLY A O 1
ATOM 796 N N . THR A 1 104 ? -5.868 18.256 5.116 1.00 86.75 104 THR A N 1
ATOM 797 C CA . THR A 1 104 ? -6.975 17.599 4.406 1.00 86.75 104 THR A CA 1
ATOM 798 C C . THR A 1 104 ? -6.585 16.179 4.031 1.00 86.75 104 THR A C 1
ATOM 800 O O . THR A 1 104 ? -5.601 15.976 3.327 1.00 86.75 104 THR A O 1
ATOM 803 N N . ARG A 1 105 ? -7.394 15.206 4.446 1.00 88.25 105 ARG A N 1
ATOM 804 C CA . ARG A 1 105 ? -7.190 13.780 4.179 1.00 88.25 105 ARG A CA 1
ATOM 805 C C . ARG A 1 105 ? -8.247 13.242 3.224 1.00 88.25 105 ARG A C 1
ATOM 807 O O . ARG A 1 105 ? -9.391 13.697 3.226 1.00 88.25 105 ARG A O 1
ATOM 814 N N . ASN A 1 106 ? -7.866 12.241 2.439 1.00 91.69 106 ASN A N 1
ATOM 815 C CA . ASN A 1 106 ? -8.808 11.431 1.675 1.00 91.69 106 ASN A CA 1
ATOM 816 C C . ASN A 1 106 ? -9.317 10.301 2.586 1.00 91.69 106 ASN A C 1
ATOM 818 O O . ASN A 1 106 ? -8.526 9.558 3.161 1.00 91.69 106 ASN A O 1
ATOM 822 N N . LEU A 1 107 ? -10.632 10.188 2.753 1.00 94.31 107 LEU A N 1
ATOM 823 C CA . LEU A 1 107 ? -11.288 9.214 3.619 1.00 94.31 107 LEU A CA 1
ATOM 824 C C . LEU A 1 107 ? -12.030 8.171 2.787 1.00 94.31 107 LEU A C 1
ATOM 826 O O . LEU A 1 107 ? -12.944 8.504 2.033 1.00 94.31 107 LEU A O 1
ATOM 830 N N . HIS A 1 108 ? -11.716 6.902 3.025 1.00 96.19 108 HIS A N 1
ATOM 831 C CA . HIS A 1 108 ? -12.567 5.781 2.653 1.00 96.19 108 HIS A CA 1
ATOM 832 C C . HIS A 1 108 ? -13.375 5.297 3.860 1.00 96.19 108 HIS A C 1
ATOM 834 O O . HIS A 1 108 ? -12.853 4.602 4.734 1.00 96.19 108 HIS A O 1
ATOM 840 N N . ALA A 1 109 ? -14.664 5.628 3.890 1.00 95.62 109 ALA A N 1
ATOM 841 C CA . ALA A 1 109 ? -15.607 5.021 4.823 1.00 95.62 109 ALA A CA 1
ATOM 842 C C . ALA A 1 109 ? -16.110 3.694 4.237 1.00 95.62 109 ALA A C 1
ATOM 844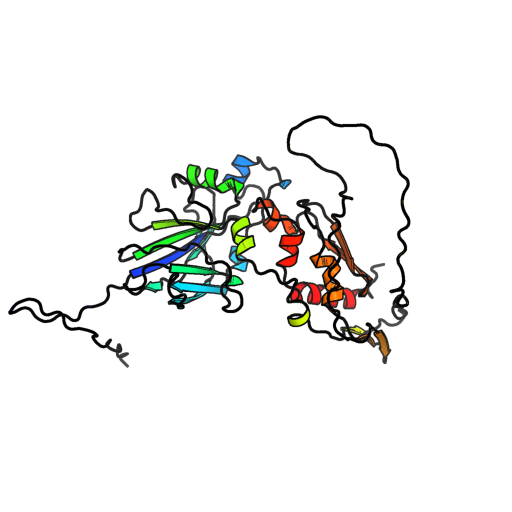 O O . ALA A 1 109 ? -16.777 3.675 3.199 1.00 95.62 109 ALA A O 1
ATOM 845 N N . LEU A 1 110 ? -15.775 2.576 4.878 1.00 94.62 110 LEU A N 1
ATOM 846 C CA . LEU A 1 110 ? -16.268 1.267 4.458 1.00 94.62 110 LEU A CA 1
ATOM 847 C C . LEU A 1 110 ? -17.748 1.119 4.817 1.00 94.62 110 LEU A C 1
ATOM 849 O O . LEU A 1 110 ? -18.237 1.699 5.791 1.00 94.62 110 LEU A O 1
ATOM 853 N N . THR A 1 111 ? -18.468 0.303 4.048 1.00 92.62 111 THR A N 1
ATOM 854 C CA . THR A 1 111 ? -19.869 -0.006 4.345 1.00 92.62 111 THR A CA 1
ATOM 855 C C . THR A 1 111 ? -19.975 -0.617 5.746 1.00 92.62 111 THR A C 1
ATOM 857 O O . THR A 1 111 ? -19.234 -1.561 6.029 1.00 92.62 111 THR A O 1
ATOM 860 N N . PRO A 1 112 ? -20.878 -0.127 6.620 1.00 95.06 112 PRO A N 1
ATOM 861 C CA . PRO A 1 112 ? -21.065 -0.691 7.952 1.00 95.06 112 PRO A CA 1
ATOM 862 C C . PRO A 1 112 ? -21.374 -2.189 7.898 1.00 95.06 112 PRO A C 1
ATOM 864 O O . PRO A 1 112 ? -22.232 -2.629 7.131 1.00 95.06 112 PRO A O 1
ATOM 867 N N . ILE A 1 113 ? -20.692 -2.969 8.731 1.00 94.94 113 ILE A N 1
ATOM 868 C CA . ILE A 1 113 ? -20.782 -4.429 8.729 1.00 94.94 113 ILE A CA 1
ATOM 869 C C . ILE A 1 113 ? -21.509 -4.867 9.989 1.00 94.94 113 ILE A C 1
ATOM 871 O O . ILE A 1 113 ? -21.124 -4.510 11.100 1.00 94.94 113 ILE A O 1
ATOM 875 N N . THR A 1 114 ? -22.566 -5.654 9.817 1.00 94.00 114 THR A N 1
ATOM 876 C CA . THR A 1 114 ? -23.278 -6.249 10.947 1.00 94.00 114 THR A CA 1
ATOM 877 C C . THR A 1 114 ? -22.587 -7.535 11.378 1.00 94.00 114 THR A C 1
ATOM 879 O O . THR A 1 114 ? -22.449 -8.464 10.586 1.00 94.00 114 THR A O 1
ATOM 882 N N . ILE A 1 115 ? -22.184 -7.590 12.641 1.00 92.31 115 ILE A N 1
ATOM 883 C CA . ILE A 1 115 ? -21.464 -8.695 13.258 1.00 92.31 115 ILE A CA 1
ATOM 884 C C . ILE A 1 115 ? -22.375 -9.376 14.275 1.00 92.31 115 ILE A C 1
ATOM 886 O O . ILE A 1 115 ? -23.101 -8.730 15.035 1.00 92.31 115 ILE A O 1
ATOM 890 N N . ARG A 1 116 ? -22.345 -10.707 14.262 1.00 88.94 116 ARG A N 1
ATOM 891 C CA . ARG A 1 116 ? -23.071 -11.538 15.221 1.00 88.94 116 ARG A CA 1
ATOM 892 C C . ARG A 1 116 ? -22.405 -11.462 16.603 1.00 88.94 116 ARG A C 1
ATOM 894 O O . ARG A 1 116 ? -21.202 -11.225 16.720 1.00 88.94 116 ARG A O 1
ATOM 901 N N . ASP A 1 117 ? -23.174 -11.676 17.662 1.00 86.06 117 ASP A N 1
ATOM 902 C CA . ASP A 1 117 ? -22.662 -11.601 19.039 1.00 86.06 117 ASP A CA 1
ATOM 903 C C . ASP A 1 117 ? -21.659 -12.698 19.407 1.00 86.06 117 ASP A C 1
ATOM 905 O O . ASP A 1 117 ? -20.869 -12.516 20.337 1.00 86.06 117 ASP A O 1
ATOM 909 N N . ASP A 1 118 ? -21.684 -13.832 18.704 1.00 88.12 118 ASP A N 1
ATOM 910 C CA . ASP A 1 118 ? -20.762 -14.950 18.920 1.00 88.12 118 ASP A CA 1
ATOM 911 C C . ASP A 1 118 ? -19.334 -14.632 18.453 1.00 88.12 118 ASP A C 1
ATOM 913 O O . ASP A 1 118 ? -18.381 -15.174 19.004 1.00 88.12 118 ASP A O 1
ATOM 917 N N . VAL A 1 119 ? -19.161 -13.699 17.512 1.00 92.88 119 VAL A N 1
ATOM 918 C CA . VAL A 1 119 ? -17.842 -13.279 17.013 1.00 92.88 119 VAL A CA 1
ATOM 919 C C . VAL A 1 119 ? -17.162 -12.362 18.028 1.00 92.88 119 VAL A C 1
ATOM 921 O O . VAL A 1 119 ? -17.537 -11.199 18.170 1.00 92.88 119 VAL A O 1
ATOM 924 N N . LYS A 1 120 ? -16.146 -12.841 18.744 1.00 93.38 120 LYS A N 1
ATOM 925 C CA . LYS A 1 120 ? -15.465 -12.034 19.774 1.00 93.38 120 LYS A CA 1
ATOM 926 C C . LYS A 1 120 ? -14.276 -11.248 19.253 1.00 93.38 120 LYS A C 1
ATOM 928 O O . LYS A 1 120 ? -14.006 -10.174 19.780 1.00 93.38 120 LYS A O 1
ATOM 933 N N . LYS A 1 121 ? -13.635 -11.724 18.189 1.00 95.88 121 LYS A N 1
ATOM 934 C CA . LYS A 1 121 ? -12.437 -11.107 17.638 1.00 95.88 121 LYS A CA 1
ATOM 935 C C . LYS A 1 121 ? -12.538 -10.958 16.132 1.00 95.88 121 LYS A C 1
ATOM 937 O O . LYS A 1 121 ? -12.951 -11.882 15.436 1.00 95.88 121 LYS A O 1
ATOM 942 N N . ILE A 1 122 ? -12.149 -9.798 15.618 1.00 96.56 122 ILE A N 1
ATOM 943 C CA . ILE A 1 122 ? -12.171 -9.502 14.184 1.00 96.56 122 ILE A CA 1
ATOM 944 C C . ILE A 1 122 ? -10.792 -9.089 13.688 1.00 96.56 122 ILE A C 1
ATOM 946 O O . ILE A 1 122 ? -9.956 -8.627 14.461 1.00 96.56 122 ILE A O 1
ATOM 950 N N . ALA A 1 123 ? -10.552 -9.256 12.392 1.00 95.94 123 ALA A N 1
ATOM 951 C CA . ALA A 1 123 ? -9.375 -8.715 11.725 1.00 95.94 123 ALA A CA 1
ATOM 952 C C . ALA A 1 123 ? -9.691 -8.337 10.276 1.00 95.94 123 ALA A C 1
ATOM 954 O O . ALA A 1 123 ? -10.553 -8.951 9.639 1.00 95.94 123 ALA A O 1
ATOM 955 N N . LEU A 1 124 ? -8.977 -7.339 9.757 1.00 95.81 124 LEU A N 1
ATOM 956 C CA . LEU A 1 124 ? -9.185 -6.792 8.421 1.00 95.81 124 LEU A CA 1
ATOM 957 C C . LEU A 1 124 ? -8.041 -7.200 7.483 1.00 95.81 124 LEU A C 1
ATOM 959 O O . LEU A 1 124 ? -6.874 -7.085 7.828 1.00 95.81 124 LEU A O 1
ATOM 963 N N . PHE A 1 125 ? -8.364 -7.615 6.265 1.00 94.44 125 PHE A N 1
ATOM 964 C CA . PHE A 1 125 ? -7.413 -7.705 5.159 1.00 94.44 125 PHE A CA 1
ATOM 965 C C . PHE A 1 125 ? -7.799 -6.687 4.095 1.00 94.44 125 PHE A C 1
ATOM 967 O O . PHE A 1 125 ? -8.971 -6.599 3.726 1.00 94.44 125 PHE A O 1
ATOM 974 N N . ILE A 1 126 ? -6.826 -5.946 3.572 1.00 91.94 126 ILE A N 1
ATOM 975 C CA . ILE A 1 126 ? -7.039 -4.936 2.528 1.00 91.94 126 ILE A CA 1
ATOM 976 C C . ILE A 1 126 ? -6.092 -5.175 1.352 1.00 91.94 126 ILE A C 1
ATOM 978 O O . ILE A 1 126 ? -5.090 -5.878 1.486 1.00 91.94 126 ILE A O 1
ATOM 982 N N . ALA A 1 127 ? -6.407 -4.569 0.206 1.00 84.25 127 ALA A N 1
ATOM 983 C CA . ALA A 1 127 ? -5.566 -4.573 -0.988 1.00 84.25 127 ALA A CA 1
ATOM 984 C C . ALA A 1 127 ? -5.167 -6.004 -1.414 1.00 84.25 127 ALA A C 1
ATOM 986 O O . ALA A 1 127 ? -6.018 -6.899 -1.470 1.00 84.25 127 ALA A O 1
ATOM 987 N N . ASN A 1 128 ? -3.887 -6.230 -1.723 1.00 78.75 128 ASN A N 1
ATOM 988 C CA . ASN A 1 128 ? -3.370 -7.516 -2.202 1.00 78.75 128 ASN A CA 1
ATOM 989 C C . ASN A 1 128 ? -3.563 -8.662 -1.201 1.00 78.75 128 ASN A C 1
ATOM 991 O O . ASN A 1 128 ? -3.738 -9.808 -1.613 1.00 78.75 128 ASN A O 1
ATOM 995 N N . ASP A 1 129 ? -3.598 -8.356 0.092 1.00 84.19 129 ASP A N 1
ATOM 996 C CA . ASP A 1 129 ? -3.767 -9.356 1.142 1.00 84.19 129 ASP A CA 1
ATOM 997 C C . ASP A 1 129 ? -5.228 -9.809 1.293 1.00 84.19 129 ASP A C 1
ATOM 999 O O . ASP A 1 129 ? -5.516 -10.801 1.946 1.00 84.19 129 ASP A O 1
ATOM 1003 N N . SER A 1 130 ? -6.193 -9.140 0.656 1.00 85.12 130 SER A N 1
ATOM 1004 C CA . SER A 1 130 ? -7.612 -9.532 0.722 1.00 85.12 130 SER A CA 1
ATOM 1005 C C . SER A 1 130 ? -7.949 -10.802 -0.089 1.00 85.12 130 SER A C 1
ATOM 1007 O O . SER A 1 130 ? -8.971 -11.470 0.170 1.00 85.12 130 SER A O 1
ATOM 1009 N N . TYR A 1 131 ? -7.098 -11.167 -1.056 1.00 84.25 131 TYR A N 1
ATOM 1010 C CA . TYR A 1 131 ? -7.232 -12.387 -1.851 1.00 84.25 131 TYR A CA 1
ATOM 1011 C C . TYR A 1 131 ? -6.924 -13.606 -0.986 1.00 84.25 131 TYR A C 1
ATOM 1013 O O . TYR A 1 131 ? -5.882 -13.676 -0.344 1.00 84.25 131 TYR A O 1
ATOM 1021 N N . ARG A 1 132 ? -7.817 -14.604 -0.982 1.00 84.00 132 ARG A N 1
ATOM 1022 C CA . ARG A 1 132 ? -7.712 -15.768 -0.084 1.00 84.00 132 ARG A CA 1
ATOM 1023 C C . ARG A 1 132 ? -6.359 -16.487 -0.190 1.00 84.00 132 ARG A C 1
ATOM 1025 O O . ARG A 1 132 ? -5.831 -16.894 0.835 1.00 84.00 132 ARG A O 1
ATOM 1032 N N . SER A 1 133 ? -5.802 -16.616 -1.394 1.00 82.44 133 SER A N 1
ATOM 1033 C CA . SER A 1 133 ? -4.499 -17.252 -1.642 1.00 82.44 133 SER A CA 1
ATOM 1034 C C . SER A 1 133 ? -3.293 -16.430 -1.177 1.00 82.44 133 SER A C 1
ATOM 1036 O O . SER A 1 133 ? -2.184 -16.951 -1.156 1.00 82.44 133 SER A O 1
ATOM 1038 N N . ARG A 1 134 ? -3.495 -15.156 -0.825 1.00 81.81 134 ARG A N 1
ATOM 1039 C CA . ARG A 1 134 ? -2.438 -14.197 -0.481 1.00 81.81 134 ARG A CA 1
ATOM 1040 C C . ARG A 1 134 ? -2.585 -13.599 0.917 1.00 81.81 134 ARG A C 1
ATOM 1042 O O . ARG A 1 134 ? -1.744 -12.803 1.294 1.00 81.81 134 ARG A O 1
ATOM 1049 N N . ARG A 1 135 ? -3.600 -13.994 1.694 1.00 86.75 135 ARG A N 1
ATOM 1050 C CA . ARG A 1 135 ? -3.781 -13.555 3.088 1.00 86.75 135 ARG A CA 1
ATOM 1051 C C . ARG A 1 135 ? -2.625 -14.019 3.953 1.00 86.75 135 ARG A C 1
ATOM 1053 O O . ARG A 1 135 ? -2.544 -15.203 4.279 1.00 86.75 135 ARG A O 1
ATOM 1060 N N . GLN A 1 136 ? -1.781 -13.088 4.363 1.00 84.06 136 GLN A N 1
ATOM 1061 C CA . GLN A 1 136 ? -0.637 -13.368 5.224 1.00 84.06 136 GLN A CA 1
ATOM 1062 C C . GLN A 1 136 ? -0.671 -12.516 6.487 1.00 84.06 136 GLN A C 1
ATOM 1064 O O . GLN A 1 136 ? -0.368 -13.019 7.570 1.00 84.06 136 GLN A O 1
ATOM 1069 N N . TYR A 1 137 ? -1.088 -11.256 6.376 1.00 89.38 137 TYR A N 1
ATOM 1070 C CA . TYR A 1 137 ? -0.960 -10.276 7.438 1.00 89.38 137 TYR A CA 1
ATOM 1071 C C . TYR A 1 137 ? -2.302 -9.600 7.770 1.00 89.38 137 TYR A C 1
ATOM 1073 O O . TYR A 1 137 ? -2.657 -8.582 7.173 1.00 89.38 137 TYR A O 1
ATOM 1081 N N . PRO A 1 138 ? -3.071 -10.144 8.737 1.00 91.81 138 PRO A N 1
ATOM 1082 C CA . PRO A 1 138 ? -4.291 -9.496 9.201 1.00 91.81 138 PRO A CA 1
ATOM 1083 C C . PRO A 1 138 ? -3.963 -8.160 9.875 1.00 91.81 138 PRO A C 1
ATOM 1085 O O . PRO A 1 138 ? -3.172 -8.104 10.823 1.00 91.81 138 PRO A O 1
ATOM 1088 N N . LEU A 1 139 ? -4.617 -7.097 9.419 1.00 93.25 139 LEU A N 1
ATOM 1089 C CA . LEU A 1 139 ? -4.563 -5.792 10.053 1.00 93.25 139 LEU A CA 1
ATOM 1090 C C . LEU A 1 139 ? -5.469 -5.754 11.277 1.00 93.25 139 LEU A C 1
ATOM 1092 O O . LEU A 1 139 ? -6.639 -6.150 11.221 1.00 93.25 139 LEU A O 1
ATOM 1096 N N . PHE A 1 140 ? -4.907 -5.217 12.355 1.00 93.00 140 PHE A N 1
ATOM 1097 C CA . PHE A 1 140 ? -5.601 -4.857 13.581 1.00 93.00 140 PHE A CA 1
ATOM 1098 C C . PHE A 1 140 ? -6.487 -5.975 14.160 1.00 93.00 140 PHE A C 1
ATOM 1100 O O . PHE A 1 140 ? -7.695 -5.771 14.302 1.00 93.00 140 PHE A O 1
ATOM 1107 N N . PRO A 1 141 ? -5.936 -7.162 14.502 1.00 94.50 141 PRO A N 1
ATOM 1108 C CA . PRO A 1 141 ? -6.688 -8.152 15.264 1.00 94.50 141 PRO A CA 1
ATOM 1109 C C . PRO A 1 141 ? -7.225 -7.518 16.551 1.00 94.50 141 PRO A C 1
ATOM 1111 O O . PRO A 1 141 ? -6.454 -7.009 17.363 1.00 94.50 141 PRO A O 1
ATOM 1114 N N . PHE A 1 142 ? -8.541 -7.533 16.721 1.00 93.00 142 PHE A N 1
ATOM 1115 C CA . PHE A 1 142 ? -9.220 -6.689 17.695 1.00 93.00 142 PHE A CA 1
ATOM 1116 C C . PHE A 1 142 ? -10.344 -7.440 18.395 1.00 93.00 142 PHE A C 1
ATOM 1118 O O . PHE A 1 142 ? -11.211 -8.021 17.735 1.00 93.00 142 PHE A O 1
ATOM 1125 N N . ASP A 1 143 ? -10.332 -7.398 19.725 1.00 94.19 143 ASP A N 1
ATOM 1126 C CA . ASP A 1 143 ? -11.418 -7.920 20.546 1.00 94.19 143 ASP A CA 1
ATOM 1127 C C . ASP A 1 143 ? -12.590 -6.935 20.492 1.00 94.19 143 ASP A C 1
ATOM 1129 O O . ASP A 1 143 ? -12.498 -5.785 20.926 1.00 94.19 143 ASP A O 1
ATOM 1133 N N . LEU A 1 144 ? -13.693 -7.383 19.900 1.00 91.69 144 LEU A N 1
ATOM 1134 C CA . LEU A 1 144 ? -14.842 -6.544 19.606 1.00 91.69 144 LEU A CA 1
ATOM 1135 C C . LEU A 1 144 ? -15.644 -6.296 20.897 1.00 91.69 144 LEU A C 1
ATOM 1137 O O . LEU A 1 144 ? -16.148 -7.267 21.476 1.00 91.69 144 LEU A O 1
ATOM 1141 N N . PRO A 1 145 ? -15.820 -5.034 21.340 1.00 90.31 145 PRO A N 1
ATOM 1142 C CA . PRO A 1 145 ? -16.542 -4.725 22.569 1.00 90.31 145 PRO A CA 1
ATOM 1143 C C . PRO A 1 145 ? -18.026 -5.106 22.474 1.00 90.31 145 PRO A C 1
ATOM 1145 O O . PRO A 1 145 ? -18.576 -5.333 21.389 1.00 90.31 145 PRO A O 1
ATOM 1148 N N . ASP A 1 146 ? -18.695 -5.156 23.627 1.00 85.44 146 ASP A N 1
ATOM 1149 C CA . ASP A 1 146 ? -20.148 -5.358 23.722 1.00 85.44 146 ASP A CA 1
ATOM 1150 C C . ASP A 1 146 ? -20.919 -4.042 23.505 1.00 85.44 146 ASP A C 1
ATOM 1152 O O . ASP A 1 146 ? -21.763 -3.631 24.300 1.00 85.44 146 ASP A O 1
ATOM 1156 N N . SER A 1 147 ? -20.575 -3.345 22.424 1.00 86.56 147 SER A N 1
ATOM 1157 C CA . SER A 1 147 ? -21.182 -2.076 22.027 1.00 86.56 147 SER A CA 1
ATOM 1158 C C . SER A 1 147 ? -22.068 -2.285 20.806 1.00 86.56 147 SER A C 1
ATOM 1160 O O . SER A 1 147 ? -21.706 -3.013 19.881 1.00 86.56 147 SER A O 1
ATOM 1162 N N . ALA A 1 148 ? -23.220 -1.610 20.756 1.00 86.88 148 ALA A N 1
ATOM 1163 C CA . ALA A 1 148 ? -24.142 -1.714 19.620 1.00 86.88 148 ALA A CA 1
ATOM 1164 C C . ALA A 1 148 ? -23.507 -1.235 18.299 1.00 86.88 148 ALA A C 1
ATOM 1166 O O . ALA A 1 148 ? -23.802 -1.770 17.230 1.00 86.88 148 ALA A O 1
ATOM 1167 N N . SER A 1 149 ? -22.617 -0.244 18.374 1.00 92.19 149 SER A N 1
ATOM 1168 C CA . SER A 1 149 ? -21.826 0.252 17.251 1.00 92.19 149 SER A CA 1
ATOM 1169 C C . SER A 1 149 ? -20.380 0.429 17.698 1.00 92.19 149 SER A C 1
ATOM 1171 O O . SER A 1 149 ? -20.145 0.912 18.797 1.00 92.19 149 SER A O 1
ATOM 1173 N N . THR A 1 150 ? -19.425 0.098 16.836 1.00 95.50 150 THR A N 1
ATOM 1174 C CA . THR A 1 150 ? -17.991 0.330 17.041 1.00 95.50 150 THR A CA 1
ATOM 1175 C C . THR A 1 150 ? -17.411 0.979 15.793 1.00 95.50 150 THR A C 1
ATOM 1177 O O . THR A 1 150 ? -17.614 0.481 14.684 1.00 95.50 150 THR A O 1
ATOM 1180 N N . THR A 1 151 ? -16.688 2.082 15.962 1.00 96.44 151 THR A N 1
ATOM 1181 C CA . THR A 1 151 ? -16.003 2.772 14.862 1.00 96.44 151 THR A CA 1
ATOM 1182 C C . THR A 1 151 ? -14.500 2.572 14.997 1.00 96.44 151 THR A C 1
ATOM 1184 O O . THR A 1 151 ? -13.930 2.792 16.062 1.00 96.44 151 THR A O 1
ATOM 1187 N N . ILE A 1 152 ? -13.850 2.163 13.912 1.00 97.25 152 ILE A N 1
ATOM 1188 C CA . ILE A 1 152 ? -12.406 1.955 13.834 1.00 97.25 152 ILE A CA 1
ATOM 1189 C C . ILE A 1 152 ? -11.839 2.940 12.810 1.00 97.25 152 ILE A C 1
ATOM 1191 O O . ILE A 1 152 ? -12.150 2.865 11.622 1.00 97.25 152 ILE A O 1
ATOM 1195 N N . ASN A 1 153 ? -11.001 3.858 13.280 1.00 96.62 153 ASN A N 1
ATOM 1196 C CA . ASN A 1 153 ? -10.322 4.871 12.484 1.00 96.62 153 ASN A CA 1
ATOM 1197 C C . ASN A 1 153 ? -8.881 4.419 12.202 1.00 96.62 153 ASN A C 1
ATOM 1199 O O . ASN A 1 153 ? -8.060 4.295 13.105 1.00 96.62 153 ASN A O 1
ATOM 1203 N N . ILE A 1 154 ? -8.561 4.147 10.944 1.00 96.12 154 ILE A N 1
ATOM 1204 C CA . ILE A 1 154 ? -7.229 3.736 10.502 1.00 96.12 154 ILE A CA 1
ATOM 1205 C C . ILE A 1 154 ? -6.577 4.940 9.840 1.00 96.12 154 ILE A C 1
ATOM 1207 O O . ILE A 1 154 ? -7.052 5.412 8.809 1.00 96.12 154 ILE A O 1
ATOM 1211 N N . PHE A 1 155 ? -5.488 5.428 10.420 1.00 93.75 155 PHE A N 1
ATOM 1212 C CA . PHE A 1 155 ? -4.737 6.555 9.885 1.00 93.75 155 PHE A CA 1
ATOM 1213 C C . PHE A 1 155 ? -3.522 6.051 9.131 1.00 93.75 155 PHE A C 1
ATOM 1215 O O . PHE A 1 155 ? -2.606 5.480 9.723 1.00 93.75 155 PHE A O 1
ATOM 1222 N N . GLU A 1 156 ? -3.487 6.279 7.826 1.00 91.44 156 GLU A N 1
ATOM 1223 C CA . GLU A 1 156 ? -2.230 6.189 7.107 1.00 91.44 156 GLU A CA 1
ATOM 1224 C C . GLU A 1 156 ? -1.348 7.375 7.494 1.00 91.44 156 GLU A C 1
ATOM 1226 O O . GLU A 1 156 ? -1.786 8.533 7.498 1.00 91.44 156 GLU A O 1
ATOM 1231 N N . ILE A 1 157 ? -0.106 7.073 7.855 1.00 88.56 157 ILE A N 1
ATOM 1232 C CA . ILE A 1 157 ? 0.883 8.065 8.258 1.00 88.56 157 ILE A CA 1
ATOM 1233 C C . ILE A 1 157 ? 2.287 7.484 8.140 1.00 88.56 157 ILE A C 1
ATOM 1235 O O . ILE A 1 157 ? 2.487 6.281 8.265 1.00 88.56 157 ILE A O 1
ATOM 1239 N N . ARG A 1 158 ? 3.291 8.328 7.941 1.00 86.50 158 ARG A N 1
ATOM 1240 C CA . ARG A 1 158 ? 4.683 7.886 8.009 1.00 86.50 158 ARG A CA 1
ATOM 1241 C C . ARG A 1 158 ? 5.059 7.465 9.428 1.00 86.50 158 ARG A C 1
ATOM 1243 O O . ARG A 1 158 ? 4.628 8.098 10.392 1.00 86.50 158 ARG A O 1
ATOM 1250 N N . THR A 1 159 ? 5.887 6.427 9.551 1.00 87.56 159 THR A N 1
ATOM 1251 C CA . THR A 1 159 ? 6.268 5.854 10.855 1.00 87.56 159 THR A CA 1
ATOM 1252 C C . THR A 1 159 ? 6.854 6.897 11.813 1.00 87.56 159 THR A C 1
ATOM 1254 O O . THR A 1 159 ? 6.541 6.900 12.999 1.00 87.56 159 THR A O 1
ATOM 1257 N N . ASP A 1 160 ? 7.659 7.822 11.301 1.00 87.38 160 ASP A N 1
ATOM 1258 C CA . ASP A 1 160 ? 8.328 8.876 12.061 1.00 87.38 160 ASP A CA 1
ATOM 1259 C C . ASP A 1 160 ? 7.409 10.025 12.511 1.00 87.38 160 ASP A C 1
ATOM 1261 O O . ASP A 1 160 ? 7.807 10.798 13.379 1.00 87.38 160 ASP A O 1
ATOM 1265 N N . LEU A 1 161 ? 6.201 10.150 11.951 1.00 89.56 161 LEU A N 1
ATOM 1266 C CA . LEU A 1 161 ? 5.237 11.216 12.264 1.00 89.56 161 LEU A CA 1
ATOM 1267 C C . LEU A 1 161 ? 4.101 10.768 13.199 1.00 89.56 161 LEU A C 1
ATOM 1269 O O . LEU A 1 161 ? 3.263 11.583 13.578 1.00 89.56 161 LEU A O 1
ATOM 1273 N N . VAL A 1 162 ? 4.056 9.488 13.582 1.00 92.19 162 VAL A N 1
ATOM 1274 C CA . VAL A 1 162 ? 2.972 8.913 14.403 1.00 92.19 162 VAL A CA 1
ATOM 1275 C C . VAL A 1 162 ? 2.788 9.660 15.727 1.00 92.19 162 VAL A C 1
ATOM 1277 O O . VAL A 1 162 ? 1.660 9.987 16.092 1.00 92.19 162 VAL A O 1
ATOM 1280 N N . LEU A 1 163 ? 3.883 9.937 16.442 1.00 93.56 163 LEU A N 1
ATOM 1281 C CA . LEU A 1 163 ? 3.821 10.609 17.744 1.00 93.56 163 LEU A CA 1
ATOM 1282 C C . LEU A 1 163 ? 3.353 12.061 17.601 1.00 93.56 163 LEU A C 1
ATOM 1284 O O . LEU A 1 163 ? 2.404 12.457 18.272 1.00 93.56 163 LEU A O 1
ATOM 1288 N N . ASP A 1 164 ? 3.924 12.798 16.647 1.00 92.56 164 ASP A N 1
ATOM 1289 C CA . ASP A 1 164 ? 3.538 14.187 16.380 1.00 92.56 164 ASP A CA 1
ATOM 1290 C C . ASP A 1 164 ? 2.050 14.283 15.991 1.00 92.56 164 ASP A C 1
ATOM 1292 O O . ASP A 1 164 ? 1.337 15.184 16.429 1.00 92.56 164 ASP A O 1
ATOM 1296 N N . PHE A 1 165 ? 1.539 13.322 15.211 1.00 92.62 165 PHE A N 1
ATOM 1297 C CA . PHE A 1 165 ? 0.119 13.257 14.857 1.00 92.62 165 PHE A CA 1
ATOM 1298 C C . PHE A 1 165 ? -0.779 13.007 16.068 1.00 92.62 165 PHE A C 1
ATOM 1300 O O . PHE A 1 165 ? -1.832 13.643 16.181 1.00 92.62 165 PHE A O 1
ATOM 1307 N N . CYS A 1 166 ? -0.385 12.094 16.960 1.00 94.31 166 CYS A N 1
ATOM 1308 C CA . CYS A 1 166 ? -1.109 11.833 18.201 1.00 94.31 166 CYS A CA 1
ATOM 1309 C C . CYS A 1 166 ? -1.185 13.081 19.087 1.00 94.31 166 CYS A C 1
ATOM 1311 O O . CYS A 1 166 ? -2.266 13.392 19.593 1.00 94.31 166 CYS A O 1
ATOM 1313 N N . ASP A 1 167 ? -0.074 13.804 19.232 1.00 92.81 167 ASP A N 1
ATOM 1314 C CA . ASP A 1 167 ? 0.013 15.013 20.053 1.00 92.81 167 ASP A CA 1
ATOM 1315 C C . ASP A 1 167 ? -0.844 16.141 19.471 1.00 92.81 167 ASP A C 1
ATOM 1317 O O . ASP A 1 167 ? -1.708 16.698 20.154 1.00 92.81 167 ASP A O 1
ATOM 1321 N N . VAL A 1 168 ? -0.686 16.421 18.174 1.00 91.62 168 VAL A N 1
ATOM 1322 C CA . VAL A 1 168 ? -1.426 17.480 17.473 1.00 91.62 168 VAL A CA 1
ATOM 1323 C C . VAL A 1 168 ? -2.937 17.226 17.490 1.00 91.62 168 VAL A C 1
ATOM 1325 O O . VAL A 1 168 ? -3.712 18.174 17.639 1.00 91.62 168 VAL A O 1
ATOM 1328 N N . ASN A 1 169 ? -3.371 15.965 17.382 1.00 91.50 169 ASN A N 1
ATOM 1329 C CA . ASN A 1 169 ? -4.787 15.583 17.378 1.00 91.50 169 ASN A CA 1
ATOM 1330 C C . ASN A 1 169 ? -5.321 15.143 18.749 1.00 91.50 169 ASN A C 1
ATOM 1332 O O . ASN A 1 169 ? -6.467 14.701 18.841 1.00 91.50 169 ASN A O 1
ATOM 1336 N N . THR A 1 170 ? -4.539 15.276 19.826 1.00 91.88 170 THR A N 1
ATOM 1337 C CA . THR A 1 170 ? -4.944 14.921 21.200 1.00 91.88 170 THR A CA 1
ATOM 1338 C C . THR A 1 170 ? -5.459 13.478 21.346 1.00 91.88 170 THR A C 1
ATOM 1340 O O . THR A 1 170 ? -6.379 13.204 22.114 1.00 91.88 170 THR A O 1
ATOM 1343 N N . LEU A 1 171 ? -4.867 12.530 20.610 1.00 90.69 171 LEU A N 1
ATOM 1344 C CA . LEU A 1 171 ? -5.267 11.112 20.621 1.00 90.69 171 LEU A CA 1
ATOM 1345 C C . LEU A 1 171 ? -4.673 10.323 21.804 1.00 90.69 171 LEU A C 1
ATOM 1347 O O . LEU A 1 171 ? -5.009 9.155 22.011 1.00 90.69 171 LEU A O 1
ATOM 1351 N N . GLY A 1 172 ? -3.815 10.963 22.604 1.00 90.12 172 GLY A N 1
ATOM 1352 C CA . GLY A 1 172 ? -3.044 10.327 23.669 1.00 90.12 172 GLY A CA 1
ATOM 1353 C C . GLY A 1 172 ? -1.892 9.489 23.109 1.00 90.12 172 GLY A C 1
ATOM 1354 O O . GLY A 1 172 ? -1.464 9.678 21.977 1.00 90.12 172 GLY A O 1
ATOM 1355 N N . ALA A 1 173 ? -1.367 8.548 23.897 1.00 92.25 173 ALA A N 1
ATOM 1356 C CA . ALA A 1 173 ? -0.248 7.722 23.435 1.00 92.25 173 ALA A CA 1
ATOM 1357 C C . ALA A 1 173 ? -0.648 6.835 22.241 1.00 92.25 173 ALA A C 1
ATOM 1359 O O . ALA A 1 173 ? -1.735 6.253 22.252 1.00 92.25 173 ALA A O 1
ATOM 1360 N N . ALA A 1 174 ? 0.249 6.678 21.267 1.00 94.44 174 ALA A N 1
ATOM 1361 C CA . ALA A 1 174 ? 0.034 5.813 20.109 1.00 94.44 174 ALA A CA 1
ATOM 1362 C C . ALA A 1 174 ? -0.217 4.337 20.516 1.00 94.44 174 ALA A C 1
ATOM 1364 O O . ALA A 1 174 ? 0.300 3.894 21.546 1.00 94.44 174 ALA A O 1
ATOM 1365 N N . PRO A 1 175 ? -1.029 3.577 19.753 1.00 94.88 175 PRO A N 1
ATOM 1366 C CA . PRO A 1 175 ? -1.103 2.124 19.863 1.00 94.88 175 PRO A CA 1
ATOM 1367 C C . PRO A 1 175 ? 0.223 1.471 19.460 1.00 94.88 175 PRO A C 1
ATOM 1369 O O . PRO A 1 175 ? 0.986 2.024 18.665 1.00 94.88 175 PRO A O 1
ATOM 1372 N N . ASP A 1 176 ? 0.442 0.249 19.941 1.00 93.31 176 ASP A N 1
ATOM 1373 C CA . ASP A 1 176 ? 1.514 -0.611 19.446 1.00 93.31 176 ASP A CA 1
ATOM 1374 C C . ASP A 1 176 ? 1.314 -0.945 17.958 1.00 93.31 176 ASP A C 1
ATOM 1376 O O . ASP A 1 176 ? 0.211 -0.844 17.402 1.00 93.31 176 ASP A O 1
ATOM 1380 N N . THR A 1 177 ? 2.382 -1.408 17.306 1.00 90.44 177 THR A N 1
ATOM 1381 C CA . THR A 1 177 ? 2.348 -1.797 15.888 1.00 90.44 177 THR A CA 1
ATOM 1382 C C . THR A 1 177 ? 1.252 -2.834 15.617 1.00 90.44 177 THR A C 1
ATOM 1384 O O . THR A 1 177 ? 1.186 -3.864 16.283 1.00 90.44 177 THR A O 1
ATOM 1387 N N . ASN A 1 178 ? 0.431 -2.592 14.589 1.00 94.00 178 ASN A N 1
ATOM 1388 C CA . ASN A 1 178 ? -0.705 -3.439 14.198 1.00 94.00 178 ASN A CA 1
ATOM 1389 C C . ASN A 1 178 ? -1.756 -3.673 15.307 1.00 94.00 178 ASN A C 1
ATOM 1391 O O . ASN A 1 178 ? -2.410 -4.717 15.337 1.00 94.00 178 ASN A O 1
ATOM 1395 N N . SER A 1 179 ? -1.936 -2.709 16.210 1.00 95.25 179 SER A N 1
ATOM 1396 C CA . SER A 1 179 ? -2.967 -2.750 17.251 1.00 95.25 179 SER A CA 1
ATOM 1397 C C . SER A 1 179 ? -3.888 -1.528 17.189 1.00 95.25 179 SER A C 1
ATOM 1399 O O . SER A 1 179 ? -3.601 -0.548 16.497 1.00 95.25 179 SER A O 1
ATOM 1401 N N . LEU A 1 180 ? -5.018 -1.610 17.894 1.00 96.12 180 LEU A N 1
ATOM 1402 C CA . LEU A 1 180 ? -5.962 -0.507 18.044 1.00 96.12 180 LEU A CA 1
ATOM 1403 C C . LEU A 1 180 ? -5.959 -0.011 19.481 1.00 96.12 180 LEU A C 1
ATOM 1405 O O . LEU A 1 180 ? -5.879 -0.799 20.424 1.00 96.12 180 LEU A O 1
ATOM 1409 N N . LYS A 1 181 ? -6.148 1.293 19.644 1.00 95.25 181 LYS A N 1
ATOM 1410 C CA . LYS A 1 181 ? -6.351 1.927 20.941 1.00 95.25 181 LYS A CA 1
ATOM 1411 C C . LYS A 1 181 ? -7.666 2.679 20.963 1.00 95.25 181 LYS A C 1
ATOM 1413 O O . LYS A 1 181 ? -8.090 3.237 19.959 1.00 95.25 181 LYS A O 1
ATOM 1418 N N . LYS A 1 182 ? -8.325 2.681 22.116 1.00 94.25 182 LYS A N 1
ATOM 1419 C CA . LYS A 1 182 ? -9.560 3.433 22.323 1.00 94.25 182 LYS A CA 1
ATOM 1420 C C . LYS A 1 182 ? -9.279 4.939 22.297 1.00 94.25 182 LYS A C 1
ATOM 1422 O O . LYS A 1 182 ? -8.324 5.388 22.930 1.00 94.25 182 LYS A O 1
ATOM 1427 N N . ALA A 1 183 ? -10.107 5.704 21.591 1.00 90.56 183 ALA A N 1
ATOM 1428 C CA . ALA A 1 183 ? -10.009 7.159 21.564 1.00 90.56 183 ALA A CA 1
ATOM 1429 C C . ALA A 1 183 ? -10.366 7.753 22.948 1.00 90.56 183 ALA A C 1
ATOM 1431 O O . ALA A 1 183 ? -11.353 7.317 23.545 1.00 90.56 183 ALA A O 1
ATOM 1432 N N . PRO A 1 184 ? -9.624 8.754 23.468 1.00 83.81 184 PRO A N 1
ATOM 1433 C CA . PRO A 1 184 ? -9.835 9.279 24.825 1.00 83.81 184 PRO A CA 1
ATOM 1434 C C . PRO A 1 184 ? -11.240 9.844 25.077 1.00 83.81 184 PRO A C 1
ATOM 1436 O O . PRO A 1 184 ? -11.769 9.722 26.179 1.00 83.81 184 PRO A O 1
ATOM 1439 N N . SER A 1 185 ? -11.847 10.446 24.051 1.00 78.19 185 SER A N 1
ATOM 1440 C CA . SER A 1 185 ? -13.102 11.202 24.168 1.00 78.19 185 SER A CA 1
ATOM 1441 C C . SER A 1 185 ? -14.354 10.413 23.771 1.00 78.19 185 SER A C 1
ATOM 1443 O O . SER A 1 185 ? -15.450 10.967 23.809 1.00 78.19 185 SER A O 1
ATOM 1445 N N . HIS A 1 186 ? -14.224 9.137 23.385 1.00 79.00 186 HIS A N 1
ATOM 1446 C CA . HIS A 1 186 ? -15.335 8.348 22.846 1.00 79.00 186 HIS A CA 1
ATOM 1447 C C . HIS A 1 186 ? -15.398 6.938 23.442 1.00 79.00 186 HIS A C 1
ATOM 1449 O O . HIS A 1 186 ? -14.391 6.250 23.609 1.00 79.00 186 HIS A O 1
ATOM 1455 N N . THR A 1 187 ? -16.611 6.469 23.747 1.00 80.31 187 THR A N 1
ATOM 1456 C CA . THR A 1 187 ? -16.822 5.151 24.363 1.00 80.31 187 THR A CA 1
ATOM 1457 C C . THR A 1 187 ? -16.645 3.991 23.393 1.00 80.31 187 THR A C 1
ATOM 1459 O O . THR A 1 187 ? -16.281 2.908 23.846 1.00 80.31 187 THR A O 1
ATOM 1462 N N . ASP A 1 188 ? -16.836 4.222 22.094 1.00 89.81 188 ASP A N 1
ATOM 1463 C CA . ASP A 1 188 ? -16.946 3.161 21.083 1.00 89.81 188 ASP A CA 1
ATOM 1464 C C . ASP A 1 188 ? -16.098 3.418 19.829 1.00 89.81 188 ASP A C 1
ATOM 1466 O O . ASP A 1 188 ? -16.306 2.795 18.783 1.00 89.81 188 ASP A O 1
ATOM 1470 N N . GLU A 1 189 ? -15.140 4.341 19.926 1.00 94.44 189 GLU A N 1
ATOM 1471 C CA . GLU A 1 189 ? -14.212 4.646 18.843 1.00 94.44 189 GLU A CA 1
ATOM 1472 C C . GLU A 1 189 ? -12.798 4.195 19.176 1.00 94.44 189 GLU A C 1
ATOM 1474 O O . GLU A 1 189 ? -12.288 4.393 20.282 1.00 94.44 189 GLU A O 1
ATOM 1479 N N . TYR A 1 190 ? -12.163 3.599 18.179 1.00 96.69 190 TYR A N 1
ATOM 1480 C CA . TYR A 1 190 ? -10.824 3.048 18.257 1.00 96.69 190 TYR A CA 1
ATOM 1481 C C . TYR A 1 190 ? -10.002 3.571 17.092 1.00 96.69 190 TYR A C 1
ATOM 1483 O O . TYR A 1 190 ? -10.548 3.892 16.036 1.00 96.69 190 TYR A O 1
ATOM 1491 N N . PHE A 1 191 ? -8.689 3.640 17.266 1.00 96.75 191 PHE A N 1
ATOM 1492 C CA . PHE A 1 191 ? -7.785 4.070 16.219 1.00 96.75 191 PHE A CA 1
ATOM 1493 C C . PHE A 1 191 ? -6.521 3.224 16.131 1.00 96.75 191 PHE A C 1
ATOM 1495 O O . PHE A 1 191 ? -6.062 2.663 17.125 1.00 96.75 191 PHE A O 1
ATOM 1502 N N . GLY A 1 192 ? -5.968 3.150 14.923 1.00 96.56 192 GLY A N 1
ATOM 1503 C CA . GLY A 1 192 ? -4.714 2.475 14.604 1.00 96.56 192 GLY A CA 1
ATOM 1504 C C . GLY A 1 192 ? -3.993 3.165 13.453 1.00 96.56 192 GLY A C 1
ATOM 1505 O O . GLY A 1 192 ? -4.568 4.013 12.768 1.00 96.56 192 GLY A O 1
ATOM 1506 N N . PHE A 1 193 ? -2.735 2.786 13.232 1.00 94.50 193 PHE A N 1
ATOM 1507 C CA . PHE A 1 193 ? -1.883 3.400 12.216 1.00 94.50 193 PHE A CA 1
ATOM 1508 C C . PHE A 1 193 ? -1.486 2.409 11.124 1.00 94.50 193 PHE A C 1
ATOM 1510 O O . PHE A 1 193 ? -0.954 1.333 11.401 1.00 94.50 193 PHE A O 1
ATOM 1517 N N . LEU A 1 194 ? -1.725 2.796 9.872 1.00 92.44 194 LEU A N 1
ATOM 1518 C CA . LEU A 1 194 ? -1.231 2.118 8.681 1.00 92.44 194 LEU A CA 1
ATOM 1519 C C . LEU A 1 194 ? 0.044 2.830 8.217 1.00 92.44 194 LEU A C 1
ATOM 1521 O O . LEU A 1 194 ? 0.001 3.745 7.399 1.00 92.44 194 LEU A O 1
ATOM 1525 N N . THR A 1 195 ? 1.181 2.451 8.797 1.00 89.94 195 THR A N 1
ATOM 1526 C CA . THR A 1 195 ? 2.477 3.044 8.442 1.00 89.94 195 THR A CA 1
ATOM 1527 C C . THR A 1 195 ? 3.083 2.427 7.188 1.00 89.94 195 THR A C 1
ATOM 1529 O O . THR A 1 195 ? 2.624 1.379 6.731 1.00 89.94 195 THR A O 1
ATOM 1532 N N . GLY A 1 196 ? 4.149 3.018 6.636 1.00 85.44 196 GLY A N 1
ATOM 1533 C CA . GLY A 1 196 ? 4.886 2.407 5.524 1.00 85.44 196 GLY A CA 1
ATOM 1534 C C . GLY A 1 196 ? 5.391 0.999 5.857 1.00 85.44 196 GLY A C 1
ATOM 1535 O O . GLY A 1 196 ? 5.340 0.101 5.018 1.00 85.44 196 GLY A O 1
ATOM 1536 N N . ASP A 1 197 ? 5.789 0.764 7.112 1.00 85.94 197 ASP A N 1
ATOM 1537 C CA . ASP A 1 197 ? 6.179 -0.568 7.588 1.00 85.94 197 ASP A CA 1
ATOM 1538 C C . ASP A 1 197 ? 4.993 -1.550 7.585 1.00 85.94 197 ASP A C 1
ATOM 1540 O O . ASP A 1 197 ? 5.166 -2.730 7.277 1.00 85.94 197 ASP A O 1
ATOM 1544 N N . MET A 1 198 ? 3.772 -1.086 7.877 1.00 88.31 198 MET A N 1
ATOM 1545 C CA . MET A 1 198 ? 2.557 -1.904 7.750 1.00 88.31 198 MET A CA 1
ATOM 1546 C C . MET A 1 198 ? 2.181 -2.152 6.295 1.00 88.31 198 MET A C 1
ATOM 1548 O O . MET A 1 198 ? 1.898 -3.297 5.939 1.00 88.31 198 MET A O 1
ATOM 1552 N N . TRP A 1 199 ? 2.264 -1.130 5.440 1.00 87.00 199 TRP A N 1
ATOM 1553 C CA . TRP A 1 199 ? 2.094 -1.281 3.998 1.00 87.00 199 TRP A CA 1
ATOM 1554 C C . TRP A 1 199 ? 3.038 -2.336 3.429 1.00 87.00 199 TRP A C 1
ATOM 1556 O O . TRP A 1 199 ? 2.598 -3.186 2.657 1.00 87.00 199 TRP A O 1
ATOM 1566 N N . ARG A 1 200 ? 4.305 -2.359 3.858 1.00 85.56 200 ARG A N 1
ATOM 1567 C CA . ARG A 1 200 ? 5.267 -3.394 3.459 1.00 85.56 200 ARG A CA 1
ATOM 1568 C C . ARG A 1 200 ? 4.788 -4.805 3.816 1.00 85.56 200 ARG A C 1
ATOM 1570 O O . ARG A 1 200 ? 4.960 -5.707 2.994 1.00 85.56 200 ARG A O 1
ATOM 1577 N N . LYS A 1 201 ? 4.200 -4.999 5.004 1.00 86.81 201 LYS A N 1
ATOM 1578 C CA . LYS A 1 201 ? 3.742 -6.315 5.492 1.00 86.81 201 LYS A CA 1
ATOM 1579 C C . LYS A 1 201 ? 2.510 -6.844 4.756 1.00 86.81 201 LYS A C 1
ATOM 1581 O O . LYS A 1 201 ? 2.440 -8.043 4.525 1.00 86.81 201 LYS A O 1
ATOM 1586 N N . ILE A 1 202 ? 1.574 -5.973 4.375 1.00 85.44 202 ILE A N 1
ATOM 1587 C CA . ILE A 1 202 ? 0.347 -6.356 3.640 1.00 85.44 202 ILE A CA 1
ATOM 1588 C C . ILE A 1 202 ? 0.505 -6.312 2.112 1.00 85.44 202 ILE A C 1
ATOM 1590 O O . ILE A 1 202 ? -0.415 -6.646 1.365 1.00 85.44 202 ILE A O 1
ATOM 1594 N N . SER A 1 203 ? 1.652 -5.835 1.626 1.00 81.50 203 SER A N 1
ATOM 1595 C CA . SER A 1 203 ? 1.949 -5.765 0.198 1.00 81.50 203 SER A CA 1
ATOM 1596 C C . SER A 1 203 ? 2.696 -7.013 -0.240 1.00 81.50 203 SER A C 1
ATOM 1598 O O . SER A 1 203 ? 3.876 -7.187 0.064 1.00 81.50 203 SER A O 1
ATOM 1600 N N . HIS A 1 204 ? 1.994 -7.852 -0.993 1.00 84.12 204 HIS A N 1
ATOM 1601 C CA . HIS A 1 204 ? 2.525 -9.065 -1.598 1.00 84.12 204 HIS A CA 1
ATOM 1602 C C . HIS A 1 204 ? 3.754 -8.803 -2.495 1.00 84.12 204 HIS A C 1
ATOM 1604 O O . HIS A 1 204 ? 3.749 -7.890 -3.323 1.00 84.12 204 HIS A O 1
ATOM 1610 N N . GLU A 1 205 ? 4.790 -9.635 -2.354 1.00 87.44 205 GLU A N 1
ATOM 1611 C CA . GLU A 1 205 ? 5.997 -9.600 -3.189 1.00 87.44 205 GLU A CA 1
ATOM 1612 C C . GLU A 1 205 ? 5.870 -10.532 -4.397 1.00 87.44 205 GLU A C 1
ATOM 1614 O O . GLU A 1 205 ? 5.893 -11.754 -4.265 1.00 87.44 205 GLU A O 1
ATOM 1619 N N . PHE A 1 206 ? 5.842 -9.962 -5.598 1.00 85.75 206 PHE A N 1
ATOM 1620 C CA . PHE A 1 206 ? 5.607 -10.708 -6.833 1.00 85.75 206 PHE A CA 1
ATOM 1621 C C . PHE A 1 206 ? 6.835 -11.447 -7.385 1.00 85.75 206 PHE A C 1
ATOM 1623 O O . PHE A 1 206 ? 6.703 -12.198 -8.349 1.00 85.75 206 PHE A O 1
ATOM 1630 N N . HIS A 1 207 ? 8.026 -11.253 -6.810 1.00 78.44 207 HIS A N 1
ATOM 1631 C CA . HIS A 1 207 ? 9.290 -11.764 -7.368 1.00 78.44 207 HIS A CA 1
ATOM 1632 C C . HIS A 1 207 ? 9.309 -13.284 -7.642 1.00 78.44 207 HIS A C 1
ATOM 1634 O O . HIS A 1 207 ? 9.914 -13.722 -8.616 1.00 78.44 207 HIS A O 1
ATOM 1640 N N . ASN A 1 208 ? 8.595 -14.083 -6.842 1.00 83.06 208 ASN A N 1
ATOM 1641 C CA . ASN A 1 208 ? 8.504 -15.538 -6.999 1.00 83.06 208 ASN A CA 1
ATOM 1642 C C . ASN A 1 208 ? 7.354 -15.976 -7.921 1.00 83.06 208 ASN A C 1
ATOM 1644 O O . ASN A 1 208 ? 7.268 -17.145 -8.281 1.00 83.06 208 ASN A O 1
ATOM 1648 N N . GLU A 1 209 ? 6.464 -15.058 -8.305 1.00 87.12 209 GLU A N 1
ATOM 1649 C CA . GLU A 1 209 ? 5.298 -15.333 -9.154 1.00 87.12 209 GLU A CA 1
ATOM 1650 C C . GLU A 1 209 ? 5.521 -14.917 -10.617 1.00 87.12 209 GLU A C 1
ATOM 1652 O O . GLU A 1 209 ? 4.612 -15.063 -11.434 1.00 87.12 209 GLU A O 1
ATOM 1657 N N . VAL A 1 210 ? 6.716 -14.425 -10.980 1.00 90.56 210 VAL A N 1
ATOM 1658 C CA . VAL A 1 210 ? 7.011 -13.910 -12.331 1.00 90.56 210 VAL A CA 1
ATOM 1659 C C . VAL A 1 210 ? 6.671 -14.931 -13.414 1.00 90.56 210 VAL A C 1
ATOM 1661 O O . VAL A 1 210 ? 5.930 -14.596 -14.331 1.00 90.56 210 VAL A O 1
ATOM 1664 N N . GLY A 1 211 ? 7.126 -16.181 -13.289 1.00 88.31 211 GLY A N 1
ATOM 1665 C CA . GLY A 1 211 ? 6.848 -17.218 -14.291 1.00 88.31 211 GLY A CA 1
ATOM 1666 C C . GLY A 1 211 ? 5.358 -17.555 -14.444 1.00 88.31 211 GLY A C 1
ATOM 1667 O O . GLY A 1 211 ? 4.916 -17.905 -15.535 1.00 88.31 211 GLY A O 1
ATOM 1668 N N . THR A 1 212 ? 4.569 -17.403 -13.376 1.00 88.62 212 THR A N 1
ATOM 1669 C CA . THR A 1 212 ? 3.115 -17.635 -13.398 1.00 88.62 212 THR A CA 1
ATOM 1670 C C . THR A 1 212 ? 2.363 -16.446 -13.996 1.00 88.62 212 THR A C 1
ATOM 1672 O O . THR A 1 212 ? 1.406 -16.629 -14.744 1.00 88.62 212 THR A O 1
ATOM 1675 N N . LEU A 1 213 ? 2.776 -15.219 -13.665 1.00 89.62 213 LEU A N 1
ATOM 1676 C CA . LEU A 1 213 ? 2.094 -13.984 -14.070 1.00 89.62 213 LEU A CA 1
ATOM 1677 C C . LEU A 1 213 ? 2.553 -13.455 -15.435 1.00 89.62 213 LEU A C 1
ATOM 1679 O O . LEU A 1 213 ? 1.849 -12.668 -16.065 1.00 89.62 213 LEU A O 1
ATOM 1683 N N . CYS A 1 214 ? 3.738 -13.853 -15.883 1.00 93.00 214 CYS A N 1
ATOM 1684 C CA . CYS A 1 214 ? 4.349 -13.487 -17.154 1.00 93.00 214 CYS A CA 1
ATOM 1685 C C . CYS A 1 214 ? 4.945 -14.756 -17.784 1.00 93.00 214 CYS A C 1
ATOM 1687 O O . CYS A 1 214 ? 6.157 -14.967 -17.709 1.00 93.00 214 CYS A O 1
ATOM 1689 N N . PRO A 1 215 ? 4.103 -15.632 -18.365 1.00 91.56 215 PRO A N 1
ATOM 1690 C CA . PRO A 1 215 ? 4.579 -16.864 -18.980 1.00 91.56 215 PRO A CA 1
ATOM 1691 C C . PRO A 1 215 ? 5.504 -16.568 -20.164 1.00 91.56 215 PRO A C 1
ATOM 1693 O O . PRO A 1 215 ? 5.448 -15.489 -20.759 1.00 91.56 215 PRO A O 1
ATOM 1696 N N . ILE A 1 216 ? 6.334 -17.553 -20.520 1.00 92.94 216 ILE A N 1
ATOM 1697 C CA . ILE A 1 216 ? 7.212 -17.478 -21.693 1.00 92.94 216 ILE A CA 1
ATOM 1698 C C . ILE A 1 216 ? 6.369 -17.153 -22.930 1.00 92.94 216 ILE A C 1
ATOM 1700 O O . ILE A 1 216 ? 5.381 -17.830 -23.216 1.00 92.94 216 ILE A O 1
ATOM 1704 N N . GLU A 1 217 ? 6.771 -16.125 -23.674 1.00 93.50 217 GLU A N 1
ATOM 1705 C CA . GLU A 1 217 ? 6.054 -15.677 -24.868 1.00 93.50 217 GLU A CA 1
ATOM 1706 C C . GLU A 1 217 ? 7.012 -15.267 -25.993 1.00 93.50 217 GLU A C 1
ATOM 1708 O O . GLU A 1 217 ? 8.234 -15.282 -25.846 1.00 93.50 217 GLU A O 1
ATOM 1713 N N . SER A 1 218 ? 6.446 -14.906 -27.144 1.00 92.00 218 SER A N 1
ATOM 1714 C CA . SER A 1 218 ? 7.183 -14.255 -28.228 1.00 92.00 218 SER A CA 1
ATOM 1715 C C . SER A 1 218 ? 6.739 -12.803 -28.342 1.00 92.00 218 SER A C 1
ATOM 1717 O O . SER A 1 218 ? 5.544 -12.510 -28.291 1.00 92.00 218 SER A O 1
ATOM 1719 N N . ILE A 1 219 ? 7.685 -11.891 -28.545 1.00 91.38 219 ILE A N 1
ATOM 1720 C CA . ILE A 1 219 ? 7.399 -10.474 -28.784 1.00 91.38 219 ILE A CA 1
ATOM 1721 C C . ILE A 1 219 ? 7.804 -10.118 -30.211 1.00 91.38 219 ILE A C 1
ATOM 1723 O O . ILE A 1 219 ? 8.780 -10.641 -30.736 1.00 91.38 219 ILE A O 1
ATOM 1727 N N . SER A 1 220 ? 7.016 -9.277 -30.878 1.00 89.19 220 SER A N 1
ATOM 1728 C CA . SER A 1 220 ? 7.241 -8.910 -32.282 1.00 89.19 220 SER A CA 1
ATOM 1729 C C . SER A 1 220 ? 7.077 -7.412 -32.507 1.00 89.19 220 SER A C 1
ATOM 1731 O O . SER A 1 220 ? 6.297 -6.761 -31.798 1.00 89.19 220 SER A O 1
ATOM 1733 N N . ARG A 1 221 ? 7.819 -6.879 -33.482 1.00 86.06 221 ARG A N 1
ATOM 1734 C CA . ARG A 1 221 ? 7.743 -5.488 -33.945 1.00 86.06 221 ARG A CA 1
ATOM 1735 C C . ARG A 1 221 ? 7.929 -5.407 -35.468 1.00 86.06 221 ARG A C 1
ATOM 1737 O O . ARG A 1 221 ? 8.667 -6.217 -36.026 1.00 86.06 221 ARG A O 1
ATOM 1744 N N . PRO A 1 222 ? 7.277 -4.456 -36.157 1.00 81.56 222 PRO A N 1
ATOM 1745 C CA . PRO A 1 222 ? 7.547 -4.209 -37.568 1.00 81.56 222 PRO A CA 1
ATOM 1746 C C . PRO A 1 222 ? 8.932 -3.573 -37.743 1.00 81.56 222 PRO A C 1
ATOM 1748 O O . PRO A 1 222 ? 9.316 -2.691 -36.975 1.00 81.56 222 PRO A O 1
ATOM 1751 N N . LEU A 1 223 ? 9.667 -3.986 -38.772 1.00 72.88 223 LEU A N 1
ATOM 1752 C CA . LEU A 1 223 ? 10.896 -3.322 -39.197 1.00 72.88 223 LEU A CA 1
ATOM 1753 C C . LEU A 1 223 ? 10.545 -2.058 -39.983 1.00 72.88 223 LEU A C 1
ATOM 1755 O O . LEU A 1 223 ? 9.786 -2.094 -40.954 1.00 72.88 223 LEU A O 1
ATOM 1759 N N . LEU A 1 224 ? 11.125 -0.927 -39.584 1.00 65.12 224 LEU A N 1
ATOM 1760 C CA . LEU A 1 224 ? 11.055 0.297 -40.377 1.00 65.12 224 LEU A CA 1
ATOM 1761 C C . LEU A 1 224 ? 11.918 0.126 -41.636 1.00 65.12 224 LEU A C 1
ATOM 1763 O O . LEU A 1 224 ? 13.061 -0.331 -41.559 1.00 65.12 224 LEU A O 1
ATOM 1767 N N . LYS A 1 225 ? 11.380 0.497 -42.807 1.00 58.41 225 LYS A N 1
ATOM 1768 C CA . LYS A 1 225 ? 12.115 0.443 -44.083 1.00 58.41 225 LYS A CA 1
ATOM 1769 C C . LYS A 1 225 ? 13.462 1.169 -43.942 1.00 58.41 225 LYS A C 1
ATOM 1771 O O . LYS A 1 225 ? 13.495 2.335 -43.562 1.00 58.41 225 LYS A O 1
ATOM 1776 N N . GLY A 1 226 ? 14.557 0.476 -44.258 1.00 56.44 226 GLY A N 1
ATOM 1777 C CA . GLY A 1 226 ? 15.918 1.025 -44.226 1.00 56.44 226 GLY A CA 1
ATOM 1778 C C . GLY A 1 226 ? 16.690 0.834 -42.915 1.00 56.44 226 GLY A C 1
ATOM 1779 O O . GLY A 1 226 ? 17.848 1.234 -42.862 1.00 56.44 226 GLY A O 1
ATOM 1780 N N . HIS A 1 227 ? 16.108 0.212 -41.882 1.00 54.44 227 HIS A N 1
ATOM 1781 C CA . HIS A 1 227 ? 16.842 -0.142 -40.661 1.00 54.44 227 HIS A CA 1
ATOM 1782 C C . HIS A 1 227 ? 17.341 -1.595 -40.726 1.00 54.44 227 HIS A C 1
ATOM 1784 O O . HIS A 1 227 ? 16.544 -2.487 -41.034 1.00 54.44 227 HIS A O 1
ATOM 1790 N N . PRO A 1 228 ? 18.635 -1.865 -40.455 1.00 53.38 228 PRO A N 1
ATOM 1791 C CA . PRO A 1 228 ? 19.123 -3.235 -40.353 1.00 53.38 228 PRO A CA 1
ATOM 1792 C C . PRO A 1 228 ? 18.432 -3.952 -39.186 1.00 53.38 228 PRO A C 1
ATOM 1794 O O . PRO A 1 228 ? 18.146 -3.337 -38.156 1.00 53.38 228 PRO A O 1
ATOM 1797 N N . ALA A 1 229 ? 18.165 -5.251 -39.359 1.00 54.81 229 ALA A N 1
ATOM 1798 C CA . ALA A 1 229 ? 17.678 -6.105 -38.280 1.00 54.81 229 ALA A CA 1
ATOM 1799 C C . ALA A 1 229 ? 18.626 -6.009 -37.077 1.00 54.81 229 ALA A C 1
ATOM 1801 O O . ALA A 1 229 ? 19.844 -5.891 -37.238 1.00 54.81 229 ALA A O 1
ATOM 1802 N N . HIS A 1 230 ? 18.066 -6.032 -35.873 1.00 53.97 230 HIS A N 1
ATOM 1803 C CA . HIS A 1 230 ? 18.852 -5.947 -34.658 1.00 53.97 230 HIS A CA 1
ATOM 1804 C C . HIS A 1 230 ? 19.692 -7.224 -34.555 1.00 53.97 230 HIS A C 1
ATOM 1806 O O . HIS A 1 230 ? 19.149 -8.317 -34.560 1.00 53.97 230 HIS A O 1
ATOM 1812 N N . ILE A 1 231 ? 21.019 -7.142 -34.510 1.00 47.06 231 ILE A N 1
ATOM 1813 C CA . ILE A 1 231 ? 21.848 -8.344 -34.342 1.00 47.06 231 ILE A CA 1
ATOM 1814 C C . ILE A 1 231 ? 21.867 -8.653 -32.836 1.00 47.06 231 ILE A C 1
ATOM 1816 O O . ILE A 1 231 ? 22.341 -7.814 -32.063 1.00 47.06 231 ILE A O 1
ATOM 1820 N N . PRO A 1 232 ? 21.316 -9.789 -32.363 1.00 41.16 232 PRO A N 1
ATOM 1821 C CA . PRO A 1 232 ? 21.494 -10.173 -30.972 1.00 41.16 232 PRO A CA 1
ATOM 1822 C C . PRO A 1 232 ? 22.981 -10.497 -30.752 1.00 41.16 232 PRO A C 1
ATOM 1824 O O . PRO A 1 232 ? 23.635 -10.983 -31.677 1.00 41.16 232 PRO A O 1
ATOM 1827 N N . PRO A 1 233 ? 23.549 -10.256 -29.559 1.00 38.47 233 PRO A N 1
ATOM 1828 C CA . PRO A 1 233 ? 24.884 -10.744 -29.268 1.00 38.47 233 PRO A CA 1
ATOM 1829 C C . PRO A 1 233 ? 24.817 -12.270 -29.335 1.00 38.47 233 PRO A C 1
ATOM 1831 O O . PRO A 1 233 ? 23.878 -12.867 -28.797 1.00 38.47 233 PRO A O 1
ATOM 1834 N N . GLU A 1 234 ? 25.796 -12.899 -29.985 1.00 34.22 234 GLU A N 1
ATOM 1835 C CA . GLU A 1 234 ? 26.014 -14.333 -29.831 1.00 34.22 234 GLU A CA 1
ATOM 1836 C C . GLU A 1 234 ? 25.988 -14.671 -28.342 1.00 34.22 234 GLU A C 1
ATOM 1838 O O . GLU A 1 234 ? 26.616 -13.996 -27.519 1.00 34.22 234 GLU A O 1
ATOM 1843 N N . SER A 1 235 ? 25.223 -15.703 -28.003 1.00 35.50 235 SER A N 1
ATOM 1844 C CA . SER A 1 235 ? 25.139 -16.290 -26.676 1.00 35.50 235 SER A CA 1
ATOM 1845 C C . SER A 1 235 ? 26.533 -16.662 -26.167 1.00 35.50 235 SER A C 1
ATOM 1847 O O . SER A 1 235 ? 26.985 -17.792 -26.309 1.00 35.50 235 SER A O 1
ATOM 1849 N N . SER A 1 236 ? 27.198 -15.710 -25.524 1.00 32.62 236 SER A N 1
ATOM 1850 C CA . SER A 1 236 ? 28.373 -15.906 -24.683 1.00 32.62 236 SER A CA 1
ATOM 1851 C C . SER A 1 236 ? 27.906 -15.989 -23.230 1.00 32.62 236 SER A C 1
ATOM 1853 O O . SER A 1 236 ? 28.334 -15.256 -22.346 1.00 32.62 236 SER A O 1
ATOM 1855 N N . LEU A 1 237 ? 27.011 -16.946 -22.968 1.00 35.94 237 LEU A N 1
ATOM 1856 C CA . LEU A 1 237 ? 26.867 -17.549 -21.643 1.00 35.94 237 LEU A CA 1
ATOM 1857 C C . LEU A 1 237 ? 27.980 -18.596 -21.480 1.00 35.94 237 LEU A C 1
ATOM 1859 O O . LEU A 1 237 ? 27.726 -19.791 -21.386 1.00 35.94 237 LEU A O 1
ATOM 1863 N N . ALA A 1 238 ? 29.233 -18.143 -21.505 1.00 30.53 238 ALA A N 1
ATOM 1864 C CA . ALA A 1 238 ? 30.396 -18.946 -21.151 1.00 30.53 238 ALA A CA 1
ATOM 1865 C C . ALA A 1 238 ? 31.467 -18.024 -20.550 1.00 30.53 238 ALA A C 1
ATOM 1867 O O . ALA A 1 238 ? 32.094 -17.242 -21.254 1.00 30.53 238 ALA A O 1
ATOM 1868 N N . ASN A 1 239 ? 31.647 -18.131 -19.231 1.00 31.86 239 ASN A N 1
ATOM 1869 C CA . ASN A 1 239 ? 32.735 -17.561 -18.431 1.00 31.86 239 ASN A CA 1
ATOM 1870 C C . ASN A 1 239 ? 32.972 -16.045 -18.536 1.00 31.86 239 ASN A C 1
ATOM 1872 O O . ASN A 1 239 ? 33.908 -15.582 -19.185 1.00 31.86 239 ASN A O 1
ATOM 1876 N N . VAL A 1 240 ? 32.241 -15.273 -17.727 1.00 28.81 240 VAL A N 1
ATOM 1877 C CA . VAL A 1 240 ? 32.744 -13.967 -17.278 1.00 28.81 240 VAL A CA 1
ATOM 1878 C C . VAL A 1 240 ? 33.799 -14.221 -16.198 1.00 28.81 240 VAL A C 1
ATOM 1880 O O . VAL A 1 240 ? 33.491 -14.358 -15.016 1.00 28.81 240 VAL A O 1
ATOM 1883 N N . SER A 1 241 ? 35.059 -14.336 -16.622 1.00 24.30 241 SER A N 1
ATOM 1884 C CA . SER A 1 241 ? 36.206 -14.240 -15.721 1.00 24.30 241 SER A CA 1
ATOM 1885 C C . SER A 1 241 ? 36.318 -12.793 -15.236 1.00 24.30 241 SER A C 1
ATOM 1887 O O . SER A 1 241 ? 36.387 -11.859 -16.034 1.00 24.30 241 SER A O 1
ATOM 1889 N N . SER A 1 242 ? 36.282 -12.610 -13.919 1.00 28.98 242 SER A N 1
ATOM 1890 C CA . SER A 1 242 ? 36.375 -11.316 -13.243 1.00 28.98 242 SER A CA 1
ATOM 1891 C C . SER A 1 242 ? 37.744 -10.669 -13.484 1.00 28.98 242 SER A C 1
ATOM 1893 O O . SER A 1 242 ? 38.763 -11.131 -12.969 1.00 28.98 242 SER A O 1
ATOM 1895 N N . THR A 1 243 ? 37.791 -9.568 -14.234 1.00 27.94 243 THR A N 1
ATOM 1896 C CA . THR A 1 243 ? 38.953 -8.672 -14.232 1.00 27.94 243 THR A CA 1
ATOM 1897 C C . THR A 1 243 ? 38.917 -7.789 -12.983 1.00 27.94 243 THR A C 1
ATOM 1899 O O . THR A 1 243 ? 38.137 -6.845 -12.876 1.00 27.94 243 THR A O 1
ATOM 1902 N N . ARG A 1 244 ? 39.782 -8.148 -12.032 1.00 27.62 244 ARG A N 1
ATOM 1903 C CA . ARG A 1 244 ? 40.141 -7.455 -10.785 1.00 27.62 244 ARG A CA 1
ATOM 1904 C C . ARG A 1 244 ? 40.653 -6.021 -11.026 1.00 27.62 244 ARG A C 1
ATOM 1906 O O . ARG A 1 244 ? 41.581 -5.865 -11.817 1.00 27.62 244 ARG A O 1
ATOM 1913 N N . PRO A 1 245 ? 40.196 -5.002 -10.275 1.00 27.41 245 PRO A N 1
ATOM 1914 C CA . PRO A 1 245 ? 40.940 -3.752 -10.107 1.00 27.41 245 PRO A CA 1
ATOM 1915 C C . PRO A 1 245 ? 41.901 -3.816 -8.904 1.00 27.41 245 PRO A C 1
ATOM 1917 O O . PRO A 1 245 ? 41.689 -4.561 -7.945 1.00 27.41 245 PRO A O 1
ATOM 1920 N N . ALA A 1 246 ? 42.987 -3.047 -8.993 1.00 26.58 246 ALA A N 1
ATOM 1921 C CA . ALA A 1 246 ? 44.143 -3.044 -8.099 1.00 26.58 246 ALA A CA 1
ATOM 1922 C C . ALA A 1 246 ? 43.830 -2.665 -6.632 1.00 26.58 246 ALA A C 1
ATOM 1924 O O . ALA A 1 246 ? 43.006 -1.799 -6.355 1.00 26.58 246 ALA A O 1
ATOM 1925 N N . GLN A 1 247 ? 44.536 -3.312 -5.696 1.00 25.78 247 GLN A N 1
ATOM 1926 C CA . GLN A 1 247 ? 44.514 -3.017 -4.257 1.00 25.78 247 GLN A CA 1
ATOM 1927 C C . GLN A 1 247 ? 45.252 -1.708 -3.945 1.00 25.78 247 GLN A C 1
ATOM 1929 O O . GLN A 1 247 ? 46.376 -1.520 -4.406 1.00 25.78 247 GLN A O 1
ATOM 1934 N N . ILE A 1 248 ? 44.677 -0.876 -3.074 1.00 26.64 248 ILE A N 1
ATOM 1935 C CA . ILE A 1 248 ? 45.387 0.197 -2.356 1.00 26.64 248 ILE A CA 1
ATOM 1936 C C . ILE A 1 248 ? 45.204 -0.045 -0.835 1.00 26.64 248 ILE A C 1
ATOM 1938 O O . ILE A 1 248 ? 44.154 -0.566 -0.445 1.00 26.64 248 ILE A O 1
ATOM 1942 N N . PRO A 1 249 ? 46.213 0.225 0.025 1.00 27.16 249 PRO A N 1
ATOM 1943 C CA . PRO A 1 249 ? 46.305 -0.329 1.385 1.00 27.16 249 PRO A CA 1
ATOM 1944 C C . PRO A 1 249 ? 45.406 0.361 2.429 1.00 27.16 249 PRO A C 1
ATOM 1946 O O . PRO A 1 249 ? 45.138 1.555 2.339 1.00 27.16 249 PRO A O 1
ATOM 1949 N N . ARG A 1 250 ? 44.999 -0.400 3.459 1.00 23.98 250 ARG A N 1
ATOM 1950 C CA . ARG A 1 250 ? 44.237 0.050 4.647 1.00 23.98 250 ARG A CA 1
ATOM 1951 C C . ARG A 1 250 ? 45.119 0.730 5.707 1.00 23.98 250 ARG A C 1
ATOM 1953 O O . ARG A 1 250 ? 46.213 0.242 5.976 1.00 23.98 250 ARG A O 1
ATOM 1960 N N . LEU A 1 251 ? 44.547 1.712 6.412 1.00 23.61 251 LEU A N 1
ATOM 1961 C CA . LEU A 1 251 ? 44.877 2.129 7.792 1.00 23.61 251 LEU A CA 1
ATOM 1962 C C . LEU A 1 251 ? 43.561 2.381 8.590 1.00 23.61 251 LEU A C 1
ATOM 1964 O O . LEU A 1 251 ? 42.515 2.486 7.944 1.00 23.61 251 LEU A O 1
ATOM 1968 N N . PRO A 1 252 ? 43.569 2.382 9.946 1.00 28.00 252 PRO A N 1
ATOM 1969 C CA . PRO A 1 252 ? 42.431 1.935 10.767 1.00 28.00 252 PRO A CA 1
ATOM 1970 C C . PRO A 1 252 ? 41.602 3.031 11.485 1.00 28.00 252 PRO A C 1
ATOM 1972 O O . PRO A 1 252 ? 42.093 4.130 11.717 1.00 28.00 252 PRO A O 1
ATOM 1975 N N . ASP A 1 253 ? 40.363 2.633 11.829 1.00 30.64 253 ASP A N 1
ATOM 1976 C CA . ASP A 1 253 ? 39.342 3.090 12.810 1.00 30.64 253 ASP A CA 1
ATOM 1977 C C . ASP A 1 253 ? 39.416 4.465 13.514 1.00 30.64 253 ASP A C 1
ATOM 1979 O O . ASP A 1 253 ? 40.400 4.754 14.189 1.00 30.64 253 ASP A O 1
ATOM 1983 N N . GLN A 1 254 ? 38.270 5.192 13.534 1.00 23.20 254 GLN A N 1
ATOM 1984 C CA . GLN A 1 254 ? 37.657 5.802 14.746 1.00 23.20 254 GLN A CA 1
ATOM 1985 C C . GLN A 1 254 ? 36.233 6.428 14.550 1.00 23.20 254 GLN A C 1
ATOM 1987 O O . GLN A 1 254 ? 36.025 7.262 13.675 1.00 23.20 254 GLN A O 1
ATOM 1992 N N . SER A 1 255 ? 35.303 6.001 15.431 1.00 24.25 255 SER A N 1
ATOM 1993 C CA . SER A 1 255 ? 34.146 6.648 16.128 1.00 24.25 255 SER A CA 1
ATOM 1994 C C . SER A 1 255 ? 32.966 7.400 15.445 1.00 24.25 255 SER A C 1
ATOM 1996 O O . SER A 1 255 ? 33.126 8.488 14.906 1.00 24.25 255 SER A O 1
ATOM 1998 N N . GLU A 1 256 ? 31.759 6.837 15.661 1.00 26.73 256 GLU A N 1
ATOM 1999 C CA . GLU A 1 256 ? 30.426 7.386 16.065 1.00 26.73 256 GLU A CA 1
ATOM 2000 C C . GLU A 1 256 ? 29.947 8.820 15.683 1.00 26.73 256 GLU A C 1
ATOM 2002 O O . GLU A 1 256 ? 30.357 9.788 16.314 1.00 26.73 256 GLU A O 1
ATOM 2007 N N . ASN A 1 257 ? 28.964 8.940 14.756 1.00 25.55 257 ASN A N 1
ATOM 2008 C CA . ASN A 1 257 ? 27.575 9.485 14.908 1.00 25.55 257 ASN A CA 1
ATOM 2009 C C . ASN A 1 257 ? 26.815 9.468 13.533 1.00 25.55 257 ASN A C 1
ATOM 2011 O O . ASN A 1 257 ? 27.475 9.367 12.497 1.00 25.55 257 ASN A O 1
ATOM 2015 N N . PRO A 1 258 ? 25.458 9.523 13.467 1.00 36.94 258 PRO A N 1
ATOM 2016 C CA . PRO A 1 258 ? 24.667 9.129 12.293 1.00 36.94 258 PRO A CA 1
ATOM 2017 C C . PRO A 1 258 ? 24.252 10.299 11.377 1.00 36.94 258 PRO A C 1
ATOM 2019 O O . PRO A 1 258 ? 24.095 11.427 11.822 1.00 36.94 258 PRO A O 1
ATOM 2022 N N . GLN A 1 259 ? 23.949 9.960 10.117 1.00 30.86 259 GLN A N 1
ATOM 2023 C CA . GLN A 1 259 ? 23.537 10.820 8.989 1.00 30.86 259 GLN A CA 1
ATOM 2024 C C . GLN A 1 259 ? 24.668 11.503 8.212 1.00 30.86 259 GLN A C 1
ATOM 2026 O O . GLN A 1 259 ? 25.085 12.609 8.522 1.00 30.86 259 GLN A O 1
ATOM 2031 N N . THR A 1 260 ? 25.094 10.842 7.132 1.00 30.41 260 THR A N 1
ATOM 2032 C CA . THR A 1 260 ? 25.246 11.353 5.749 1.00 30.41 260 THR A CA 1
ATOM 2033 C C . THR A 1 260 ? 26.222 10.434 5.020 1.00 30.41 260 THR A C 1
ATOM 2035 O O . THR A 1 260 ? 27.434 10.535 5.168 1.00 30.41 260 THR A O 1
ATOM 2038 N N . HIS A 1 261 ? 25.704 9.507 4.217 1.00 24.70 261 HIS A N 1
ATOM 2039 C CA . HIS A 1 261 ? 26.502 8.873 3.170 1.00 24.70 261 HIS A CA 1
ATOM 2040 C C . HIS A 1 261 ? 25.862 9.206 1.831 1.00 24.70 261 HIS A C 1
ATOM 2042 O O . HIS A 1 261 ? 25.049 8.461 1.294 1.00 24.70 261 HIS A O 1
ATOM 2048 N N . SER A 1 262 ? 26.237 10.386 1.342 1.00 31.41 262 SER A N 1
ATOM 2049 C CA . SER A 1 262 ? 26.181 10.748 -0.067 1.00 31.41 262 SER A CA 1
ATOM 2050 C C . SER A 1 262 ? 27.476 10.246 -0.700 1.00 31.41 262 SER A C 1
ATOM 2052 O O . SER A 1 262 ? 28.561 10.729 -0.381 1.00 31.41 262 SER A O 1
ATOM 2054 N N . GLY A 1 263 ? 27.372 9.238 -1.556 1.00 24.75 263 GLY A N 1
ATOM 2055 C CA . GLY A 1 263 ? 28.489 8.684 -2.313 1.00 24.75 263 GLY A CA 1
ATOM 2056 C C . GLY A 1 263 ? 28.001 7.565 -3.233 1.00 24.75 263 GLY A C 1
ATOM 2057 O O . GLY A 1 263 ? 27.038 6.880 -2.882 1.00 24.75 263 GLY A O 1
ATOM 2058 N N . PRO A 1 264 ? 28.613 7.367 -4.415 1.00 25.02 264 PRO A N 1
ATOM 2059 C CA . PRO A 1 264 ? 28.186 6.328 -5.342 1.00 25.02 264 PRO A CA 1
ATOM 2060 C C . PRO A 1 264 ? 28.429 4.961 -4.694 1.00 25.02 264 PRO A C 1
ATOM 2062 O O . PRO A 1 264 ? 29.570 4.568 -4.446 1.00 25.02 264 PRO A O 1
ATOM 2065 N N . VAL A 1 265 ? 27.352 4.242 -4.379 1.00 32.19 265 VAL A N 1
ATOM 2066 C CA . VAL A 1 265 ? 27.446 2.965 -3.666 1.00 32.19 265 VAL A CA 1
ATOM 2067 C C . VAL A 1 265 ? 27.932 1.883 -4.626 1.00 32.19 265 VAL A C 1
ATOM 2069 O O . VAL A 1 265 ? 27.165 1.279 -5.371 1.00 32.19 265 VAL A O 1
ATOM 2072 N N . THR A 1 266 ? 29.233 1.615 -4.568 1.00 40.09 266 THR A N 1
ATOM 2073 C CA . THR A 1 266 ? 29.803 0.309 -4.898 1.00 40.09 266 THR A CA 1
ATOM 2074 C C . THR A 1 266 ? 30.305 -0.340 -3.605 1.00 40.09 266 THR A C 1
ATOM 2076 O O . THR A 1 266 ? 31.278 0.114 -3.013 1.00 40.09 266 THR A O 1
ATOM 2079 N N . GLY A 1 267 ? 29.633 -1.414 -3.168 1.00 25.14 267 GLY A N 1
ATOM 2080 C CA . GLY A 1 267 ? 30.142 -2.392 -2.188 1.00 25.14 267 GLY A CA 1
ATOM 2081 C C . GLY A 1 267 ? 29.187 -2.738 -1.029 1.00 25.14 267 GLY A C 1
ATOM 2082 O O . GLY A 1 267 ? 28.259 -1.976 -0.771 1.00 25.14 267 GLY A O 1
ATOM 2083 N N . PRO A 1 268 ? 29.419 -3.840 -0.276 1.00 29.27 268 PRO A N 1
ATOM 2084 C CA . PRO A 1 268 ? 30.147 -5.071 -0.595 1.00 29.27 268 PRO A CA 1
ATOM 2085 C C . PRO A 1 268 ? 29.190 -6.269 -0.799 1.00 29.27 268 PRO A C 1
ATOM 2087 O O . PRO A 1 268 ? 28.153 -6.395 -0.150 1.00 29.27 268 PRO A O 1
ATOM 2090 N N . TYR A 1 269 ? 29.570 -7.191 -1.686 1.00 31.78 269 TYR A N 1
ATOM 2091 C CA . TYR A 1 269 ? 28.897 -8.479 -1.853 1.00 31.78 269 TYR A CA 1
ATOM 2092 C C . TYR A 1 269 ? 29.019 -9.304 -0.565 1.00 31.78 269 TYR A C 1
ATOM 2094 O O . TYR A 1 269 ? 30.095 -9.810 -0.245 1.00 31.78 269 TYR A O 1
ATOM 2102 N N . ALA A 1 270 ? 27.909 -9.479 0.151 1.00 26.91 270 ALA A N 1
ATOM 2103 C CA . ALA A 1 270 ? 27.768 -10.597 1.068 1.00 26.91 270 ALA A CA 1
ATOM 2104 C C . ALA A 1 270 ? 27.582 -11.858 0.218 1.00 26.91 270 ALA A C 1
ATOM 2106 O O . ALA A 1 270 ? 26.603 -12.005 -0.514 1.00 26.91 270 ALA A O 1
ATOM 2107 N N . SER A 1 271 ? 28.573 -12.739 0.290 1.00 29.17 271 SER A N 1
ATOM 2108 C CA . SER A 1 271 ? 28.598 -14.065 -0.308 1.00 29.17 271 SER A CA 1
ATOM 2109 C C . SER A 1 271 ? 27.487 -14.942 0.283 1.00 29.17 271 SER A C 1
ATOM 2111 O O . SER A 1 271 ? 27.714 -15.716 1.211 1.00 29.17 271 SER A O 1
ATOM 2113 N N . GLY A 1 272 ? 26.272 -14.814 -0.239 1.00 24.00 272 GLY A N 1
ATOM 2114 C CA . GLY A 1 272 ? 25.306 -15.903 -0.236 1.00 24.00 272 GLY A CA 1
ATOM 2115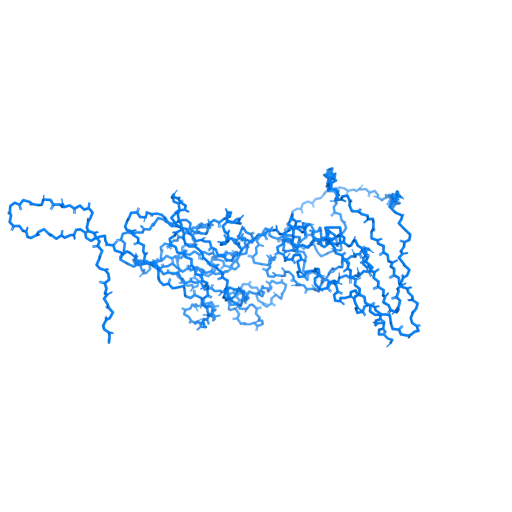 C C . GLY A 1 272 ? 25.531 -16.699 -1.512 1.00 24.00 272 GLY A C 1
ATOM 2116 O O . GLY A 1 272 ? 25.513 -16.134 -2.604 1.00 24.00 272 GLY A O 1
ATOM 2117 N N . THR A 1 273 ? 25.802 -17.992 -1.387 1.00 23.52 273 THR A N 1
ATOM 2118 C CA . THR A 1 273 ? 25.822 -18.931 -2.510 1.00 23.52 273 THR A CA 1
ATOM 2119 C C . THR A 1 273 ? 24.580 -18.689 -3.377 1.00 23.52 273 THR A C 1
ATOM 2121 O O . THR A 1 273 ? 23.470 -18.743 -2.840 1.00 23.52 273 THR A O 1
ATOM 2124 N N . PRO A 1 274 ? 24.715 -18.407 -4.686 1.00 28.20 274 PRO A N 1
ATOM 2125 C CA . PRO A 1 274 ? 23.554 -18.271 -5.545 1.00 28.20 274 PRO A CA 1
ATOM 2126 C C . PRO A 1 274 ? 22.877 -19.638 -5.594 1.00 28.20 274 PRO A C 1
ATOM 2128 O O . PRO A 1 274 ? 23.398 -20.585 -6.182 1.00 28.20 274 PRO A O 1
ATOM 2131 N N . THR A 1 275 ? 21.717 -19.759 -4.951 1.00 27.19 275 THR A N 1
ATOM 2132 C CA . THR A 1 275 ? 20.779 -20.814 -5.316 1.00 27.19 275 THR A CA 1
ATOM 2133 C C . THR A 1 275 ? 20.385 -20.496 -6.745 1.00 27.19 275 THR A C 1
ATOM 2135 O O . THR A 1 275 ? 19.688 -19.524 -7.021 1.00 27.19 275 THR A O 1
ATOM 2138 N N . THR A 1 276 ? 20.949 -21.264 -7.669 1.00 28.56 276 THR A N 1
ATOM 2139 C CA . THR A 1 276 ? 20.634 -21.204 -9.088 1.00 28.56 276 THR A CA 1
ATOM 2140 C C . THR A 1 276 ? 19.113 -21.295 -9.201 1.00 28.56 276 THR A C 1
ATOM 2142 O O . THR A 1 276 ? 18.548 -22.288 -8.727 1.00 28.56 276 THR A O 1
ATOM 2145 N N . PRO A 1 277 ? 18.411 -20.299 -9.771 1.00 34.66 277 PRO A N 1
ATOM 2146 C CA . PRO A 1 277 ? 17.022 -20.516 -10.108 1.00 34.66 277 PRO A CA 1
ATOM 2147 C C . PRO A 1 277 ? 17.020 -21.677 -11.094 1.00 34.66 277 PRO A C 1
ATOM 2149 O O . PRO A 1 277 ? 17.758 -21.676 -12.081 1.00 34.66 277 PRO A O 1
ATOM 2152 N N . ARG A 1 278 ? 16.260 -22.717 -10.755 1.00 33.81 278 ARG A N 1
ATOM 2153 C CA . ARG A 1 278 ? 16.050 -23.895 -11.589 1.00 33.81 278 ARG A CA 1
ATOM 2154 C C . ARG A 1 278 ? 15.363 -23.396 -12.860 1.00 33.81 278 ARG A C 1
ATOM 2156 O O . ARG A 1 278 ? 14.148 -23.230 -12.881 1.00 33.81 278 ARG A O 1
ATOM 2163 N N . GLY A 1 279 ? 16.176 -23.037 -13.852 1.00 35.47 279 GLY A N 1
ATOM 2164 C CA . GLY A 1 279 ? 15.734 -22.463 -15.111 1.00 35.47 279 GLY A CA 1
ATOM 2165 C C . GLY A 1 279 ? 14.738 -23.399 -15.770 1.00 35.47 279 GLY A C 1
ATOM 2166 O O . GLY A 1 279 ? 14.969 -24.610 -15.846 1.00 35.47 279 GLY A O 1
ATOM 2167 N N . GLY A 1 280 ? 13.616 -22.835 -16.209 1.00 38.69 280 GLY A N 1
ATOM 2168 C CA . GLY A 1 280 ? 12.708 -23.535 -17.100 1.00 38.69 280 GLY A CA 1
ATOM 2169 C C . GLY A 1 280 ? 13.491 -24.052 -18.303 1.00 38.69 280 GLY A C 1
ATOM 2170 O O . GLY A 1 280 ? 14.366 -23.373 -18.834 1.00 38.69 280 GLY A O 1
ATOM 2171 N N . THR A 1 281 ? 13.180 -25.271 -18.722 1.00 42.28 281 THR A N 1
ATOM 2172 C CA . THR A 1 281 ? 13.739 -25.987 -19.877 1.00 42.28 281 THR A CA 1
ATOM 2173 C C . THR A 1 281 ? 13.311 -25.372 -21.222 1.00 42.28 281 THR A C 1
ATOM 2175 O O . THR A 1 281 ? 12.974 -26.087 -22.163 1.00 42.28 281 THR A O 1
ATOM 2178 N N . GLY A 1 282 ? 13.265 -24.042 -21.312 1.00 51.06 282 GLY A N 1
ATOM 2179 C CA . GLY A 1 282 ? 12.937 -23.309 -22.527 1.00 51.06 282 GLY A CA 1
ATOM 2180 C C . GLY A 1 282 ? 14.136 -23.222 -23.467 1.00 51.06 282 GLY A C 1
ATOM 2181 O O . GLY A 1 282 ? 15.276 -23.077 -23.028 1.00 51.06 282 GLY A O 1
ATOM 2182 N N . ALA A 1 283 ? 13.878 -23.303 -24.773 1.00 65.12 283 ALA A N 1
ATOM 2183 C CA . ALA A 1 283 ? 14.878 -22.975 -25.783 1.00 65.12 283 ALA A CA 1
ATOM 2184 C C . ALA A 1 283 ? 15.371 -21.525 -25.583 1.00 65.12 283 ALA A C 1
ATOM 2186 O O . ALA A 1 283 ? 14.575 -20.675 -25.172 1.00 65.12 283 ALA A O 1
ATOM 2187 N N . PRO A 1 284 ? 16.653 -21.223 -25.867 1.00 72.50 284 PRO A N 1
ATOM 2188 C CA . PRO A 1 284 ? 17.177 -19.869 -25.726 1.00 72.50 284 PRO A CA 1
ATOM 2189 C C . PRO A 1 284 ? 16.360 -18.876 -26.568 1.00 72.50 284 PRO A C 1
ATOM 2191 O O . PRO A 1 284 ? 15.779 -19.269 -27.590 1.00 72.50 284 PRO A O 1
ATOM 2194 N N . PRO A 1 285 ? 16.303 -17.594 -26.163 1.00 78.19 285 PRO A N 1
ATOM 2195 C CA . PRO A 1 285 ? 15.629 -16.578 -26.950 1.00 78.19 285 PRO A CA 1
ATOM 2196 C C . PRO A 1 285 ? 16.276 -16.480 -28.333 1.00 78.19 285 PRO A C 1
ATOM 2198 O O . PRO A 1 285 ? 17.500 -16.416 -28.456 1.00 78.19 285 PRO A O 1
ATOM 2201 N N . GLN A 1 286 ? 15.451 -16.492 -29.377 1.00 80.69 286 GLN A N 1
ATOM 2202 C CA . GLN A 1 286 ? 15.907 -16.444 -30.765 1.00 80.69 286 GLN A CA 1
ATOM 2203 C C . GLN A 1 286 ? 15.263 -15.263 -31.467 1.00 80.69 286 GLN A C 1
ATOM 2205 O O . GLN A 1 286 ? 14.045 -15.086 -31.430 1.00 80.69 286 GLN A O 1
ATOM 2210 N N . LEU A 1 287 ? 16.096 -14.447 -32.103 1.00 83.56 287 LEU A N 1
ATOM 2211 C CA . LEU A 1 287 ? 15.627 -13.359 -32.937 1.00 83.56 287 LEU A CA 1
ATOM 2212 C C . LEU A 1 287 ? 15.500 -13.856 -34.373 1.00 83.56 287 LEU A C 1
ATOM 2214 O O . LEU A 1 287 ? 16.438 -14.418 -34.935 1.00 83.56 287 LEU A O 1
ATOM 2218 N N . SER A 1 288 ? 14.333 -13.643 -34.960 1.00 83.69 288 SER A N 1
ATOM 2219 C CA . SER A 1 288 ? 14.044 -13.997 -36.342 1.00 83.69 288 SER A CA 1
ATOM 2220 C C . SER A 1 288 ? 13.412 -12.815 -37.054 1.00 83.69 288 SER A C 1
ATOM 2222 O O . SER A 1 288 ? 12.663 -12.042 -36.458 1.00 83.69 288 SER A O 1
ATOM 2224 N N . THR A 1 289 ? 13.713 -12.692 -38.342 1.00 82.44 289 THR A N 1
ATOM 2225 C CA . THR A 1 289 ? 13.137 -11.665 -39.203 1.00 82.44 289 THR A CA 1
ATOM 2226 C C . THR A 1 289 ? 12.446 -12.346 -40.365 1.00 82.44 289 THR A C 1
ATOM 2228 O O . THR A 1 289 ? 13.082 -13.075 -41.126 1.00 82.44 289 THR A O 1
ATOM 2231 N N . LYS A 1 290 ? 11.145 -12.103 -40.515 1.00 80.69 290 LYS A N 1
ATOM 2232 C CA . LYS A 1 290 ? 10.354 -12.637 -41.621 1.00 80.69 290 LYS A CA 1
ATOM 2233 C C . LYS A 1 290 ? 9.316 -11.612 -42.059 1.00 80.69 290 LYS A C 1
ATOM 2235 O O . LYS A 1 290 ? 8.668 -10.997 -41.221 1.00 80.69 290 LYS A O 1
ATOM 2240 N N . ASP A 1 291 ? 9.186 -11.412 -43.369 1.00 82.50 291 ASP A N 1
ATOM 2241 C CA . ASP A 1 291 ? 8.168 -10.543 -43.980 1.00 82.50 291 ASP A CA 1
ATOM 2242 C C . ASP A 1 291 ? 8.139 -9.108 -43.409 1.00 82.50 291 ASP A C 1
ATOM 2244 O O . ASP A 1 291 ? 7.086 -8.492 -43.261 1.00 82.50 291 ASP A O 1
ATOM 2248 N N . GLY A 1 292 ? 9.311 -8.560 -43.063 1.00 77.69 292 GLY A N 1
ATOM 2249 C CA . GLY A 1 292 ? 9.424 -7.221 -42.472 1.00 77.69 292 GLY A CA 1
ATOM 2250 C C . GLY A 1 292 ? 8.985 -7.134 -41.005 1.00 77.69 292 GLY A C 1
ATOM 2251 O O . GLY A 1 292 ? 8.812 -6.032 -40.492 1.00 77.69 292 GLY A O 1
ATOM 2252 N N . VAL A 1 293 ? 8.823 -8.265 -40.320 1.00 83.00 293 VAL A N 1
ATOM 2253 C CA . VAL A 1 293 ? 8.557 -8.354 -38.881 1.00 83.00 293 VAL A CA 1
ATOM 2254 C C . VAL A 1 293 ? 9.749 -9.006 -38.197 1.00 83.00 293 VAL A C 1
ATOM 2256 O O . VAL A 1 293 ? 10.237 -10.050 -38.628 1.00 83.00 293 VAL A O 1
ATOM 2259 N N . GLU A 1 294 ? 10.214 -8.378 -37.125 1.00 87.19 294 GLU A N 1
ATOM 2260 C CA . GLU A 1 294 ? 11.226 -8.923 -36.233 1.00 87.19 294 GLU A CA 1
ATOM 2261 C C . GLU A 1 294 ? 10.532 -9.523 -35.008 1.00 87.19 294 GLU A C 1
ATOM 2263 O O . GLU A 1 294 ? 9.760 -8.848 -34.319 1.00 87.19 294 GLU A O 1
ATOM 2268 N N . THR A 1 295 ? 10.799 -10.799 -34.743 1.00 88.81 295 THR A N 1
ATOM 2269 C CA . THR A 1 295 ? 10.210 -11.572 -33.650 1.00 88.81 295 THR A CA 1
ATOM 2270 C C . THR A 1 295 ? 11.316 -12.134 -32.772 1.00 88.81 295 THR A C 1
ATOM 2272 O O . THR A 1 295 ? 12.174 -12.879 -33.245 1.00 88.81 295 THR A O 1
ATOM 2275 N N . LEU A 1 296 ? 11.259 -11.812 -31.481 1.00 89.75 296 LEU A N 1
ATOM 2276 C CA . LEU A 1 296 ? 12.053 -12.450 -30.440 1.00 89.75 296 LEU A CA 1
ATOM 2277 C C . LEU A 1 296 ? 11.196 -13.538 -29.784 1.00 89.75 296 LEU A C 1
ATOM 2279 O O . LEU A 1 296 ? 10.230 -13.231 -29.080 1.00 89.75 296 LEU A O 1
ATOM 2283 N N . SER A 1 297 ? 11.514 -14.802 -30.055 1.00 90.06 297 SER A N 1
ATOM 2284 C CA . SER A 1 297 ? 10.812 -15.958 -29.491 1.00 90.06 297 SER A CA 1
ATOM 2285 C C . SER A 1 297 ? 11.413 -16.398 -28.160 1.00 90.06 297 SER A C 1
ATOM 2287 O O . SER A 1 297 ? 12.577 -16.117 -27.885 1.00 90.06 297 SER A O 1
ATOM 2289 N N . ASN A 1 298 ? 10.637 -17.144 -27.368 1.00 89.94 298 ASN A N 1
ATOM 2290 C CA . ASN A 1 298 ? 11.054 -17.738 -26.089 1.00 89.94 298 ASN A CA 1
ATOM 2291 C C . ASN A 1 298 ? 11.582 -16.711 -25.069 1.00 89.94 298 ASN A C 1
ATOM 2293 O O . ASN A 1 298 ? 12.593 -16.935 -24.405 1.00 89.94 298 ASN A O 1
ATOM 2297 N N . VAL A 1 299 ? 10.905 -15.568 -24.943 1.00 91.50 299 VAL A N 1
ATOM 2298 C CA . VAL A 1 299 ? 11.237 -14.560 -23.934 1.00 91.50 299 VAL A CA 1
ATOM 2299 C C . VAL A 1 299 ? 10.830 -15.081 -22.559 1.00 91.50 299 VAL A C 1
ATOM 2301 O O . VAL A 1 299 ? 9.649 -15.098 -22.217 1.00 91.50 299 VAL A O 1
ATOM 2304 N N . ASP A 1 300 ? 11.816 -15.500 -21.767 1.00 92.75 300 ASP A N 1
ATOM 2305 C CA . ASP A 1 300 ? 11.623 -15.840 -20.358 1.00 92.75 300 ASP A CA 1
ATOM 2306 C C . ASP A 1 300 ? 11.627 -14.574 -19.494 1.00 92.75 300 ASP A C 1
ATOM 2308 O O . ASP A 1 300 ? 12.676 -13.996 -19.190 1.00 92.75 300 ASP A O 1
ATOM 2312 N N . TRP A 1 301 ? 10.438 -14.150 -19.067 1.00 94.00 301 TRP A N 1
ATOM 2313 C CA . TRP A 1 301 ? 10.271 -12.974 -18.216 1.00 94.00 301 TRP A CA 1
ATOM 2314 C C . TRP A 1 301 ? 10.925 -13.104 -16.843 1.00 94.00 301 TRP A C 1
ATOM 2316 O O . TRP A 1 301 ? 11.287 -12.085 -16.257 1.00 94.00 301 TRP A O 1
ATOM 2326 N N . THR A 1 302 ? 11.151 -14.322 -16.349 1.00 93.44 302 THR A N 1
ATOM 2327 C CA . THR A 1 302 ? 11.904 -14.537 -15.107 1.00 93.44 302 THR A CA 1
ATOM 2328 C C . THR A 1 302 ? 13.337 -14.042 -15.272 1.00 93.44 302 THR A C 1
ATOM 2330 O O . THR A 1 302 ? 13.841 -13.295 -14.434 1.00 93.44 302 THR A O 1
ATOM 2333 N N . ALA A 1 303 ? 13.975 -14.384 -16.395 1.00 91.88 303 ALA A N 1
ATOM 2334 C CA . ALA A 1 303 ? 15.317 -13.917 -16.722 1.00 91.88 303 ALA A CA 1
ATOM 2335 C C . ALA A 1 303 ? 15.344 -12.417 -17.064 1.00 91.88 303 ALA A C 1
ATOM 2337 O O . ALA A 1 303 ? 16.250 -11.706 -16.632 1.00 91.88 303 ALA A O 1
ATOM 2338 N N . VAL A 1 304 ? 14.343 -11.917 -17.801 1.00 93.81 304 VAL A N 1
ATOM 2339 C CA . VAL A 1 304 ? 14.267 -10.499 -18.204 1.00 93.81 304 VAL A CA 1
ATOM 2340 C C . VAL A 1 304 ? 14.075 -9.562 -17.013 1.00 93.81 304 VAL A C 1
ATOM 2342 O O . VAL A 1 304 ? 14.697 -8.503 -16.971 1.00 93.81 304 VAL A O 1
ATOM 2345 N N . LEU A 1 305 ? 13.213 -9.920 -16.056 1.00 95.44 305 LEU A N 1
ATOM 2346 C CA . LEU A 1 305 ? 12.870 -9.052 -14.925 1.00 95.44 305 LEU A CA 1
ATOM 2347 C C . LEU A 1 305 ? 13.811 -9.212 -13.725 1.00 95.44 305 LEU A C 1
ATOM 2349 O O . LEU A 1 305 ? 13.828 -8.336 -12.862 1.00 95.44 305 LEU A O 1
ATOM 2353 N N . SER A 1 306 ? 14.610 -10.281 -13.668 1.00 93.50 306 SER A N 1
ATOM 2354 C CA . SER A 1 306 ? 15.550 -10.531 -12.566 1.00 93.50 306 SER A CA 1
ATOM 2355 C C . SER A 1 306 ? 16.478 -9.336 -12.259 1.00 93.50 306 SER A C 1
ATOM 2357 O O . SER A 1 306 ? 16.508 -8.910 -11.102 1.00 93.50 306 SER A O 1
ATOM 2359 N N . PRO A 1 307 ? 17.131 -8.679 -13.246 1.00 94.31 307 PRO A N 1
ATOM 2360 C CA . PRO A 1 307 ? 17.954 -7.495 -12.979 1.00 94.31 307 PRO A CA 1
ATOM 2361 C C . PRO A 1 307 ? 17.191 -6.337 -12.323 1.00 94.31 307 PRO A C 1
ATOM 2363 O O . PRO A 1 307 ? 17.768 -5.596 -11.532 1.00 94.31 307 PRO A O 1
ATOM 2366 N N . ILE A 1 308 ? 15.898 -6.181 -12.631 1.00 95.06 308 ILE A N 1
ATOM 2367 C CA . ILE A 1 308 ? 15.046 -5.152 -12.024 1.00 95.06 308 ILE A CA 1
ATOM 2368 C C . ILE A 1 308 ? 14.744 -5.530 -10.572 1.00 95.06 308 ILE A C 1
ATOM 2370 O O . ILE A 1 308 ? 14.948 -4.717 -9.676 1.00 95.06 308 ILE A O 1
ATOM 2374 N N . TYR A 1 309 ? 14.305 -6.765 -10.319 1.00 94.75 309 TYR A N 1
ATOM 2375 C CA . TYR A 1 309 ? 13.914 -7.221 -8.979 1.00 94.75 309 TYR A CA 1
ATOM 2376 C C . TYR A 1 309 ? 15.072 -7.391 -7.986 1.00 94.75 309 TYR A C 1
ATOM 2378 O O . TYR A 1 309 ? 14.824 -7.449 -6.777 1.00 94.75 309 TYR A O 1
ATOM 2386 N N . GLU A 1 310 ? 16.314 -7.444 -8.468 1.00 91.69 310 GLU A N 1
ATOM 2387 C CA . GLU A 1 310 ? 17.520 -7.418 -7.632 1.00 91.69 310 GLU A CA 1
ATOM 2388 C C . GLU A 1 310 ? 18.118 -6.015 -7.450 1.00 91.69 310 GLU A C 1
ATOM 2390 O O . GLU A 1 310 ? 19.019 -5.829 -6.626 1.00 91.69 310 GLU A O 1
ATOM 2395 N N . ALA A 1 311 ? 17.608 -5.005 -8.162 1.00 92.69 311 ALA A N 1
ATOM 2396 C CA . ALA A 1 311 ? 18.117 -3.645 -8.069 1.00 92.69 311 ALA A CA 1
ATOM 2397 C C . ALA A 1 311 ? 17.865 -3.026 -6.685 1.00 92.69 311 ALA A C 1
ATOM 2399 O O . ALA A 1 311 ? 16.826 -3.232 -6.057 1.00 92.69 311 ALA A O 1
ATOM 2400 N N . GLY A 1 312 ? 18.828 -2.228 -6.214 1.00 88.88 312 GLY A N 1
ATOM 2401 C CA . GLY A 1 312 ? 18.678 -1.451 -4.983 1.00 88.88 312 GLY A CA 1
ATOM 2402 C C . GLY A 1 312 ? 18.677 -2.279 -3.693 1.00 88.88 312 GLY A C 1
ATOM 2403 O O . GLY A 1 312 ? 18.124 -1.834 -2.686 1.00 88.88 312 GLY A O 1
ATOM 2404 N N . ALA A 1 313 ? 19.277 -3.475 -3.695 1.00 88.81 313 ALA A N 1
ATOM 2405 C CA . ALA A 1 313 ? 19.410 -4.309 -2.500 1.00 88.81 313 ALA A CA 1
ATOM 2406 C C . ALA A 1 313 ? 20.089 -3.537 -1.353 1.00 88.81 313 ALA A C 1
ATOM 2408 O O . ALA A 1 313 ? 21.206 -3.049 -1.501 1.00 88.81 313 ALA A O 1
ATOM 2409 N N . GLY A 1 314 ? 19.394 -3.400 -0.219 1.00 88.31 314 GLY A N 1
ATOM 2410 C CA . GLY A 1 314 ? 19.886 -2.651 0.946 1.00 88.31 314 GLY A CA 1
ATOM 2411 C C . GLY A 1 314 ? 19.979 -1.130 0.753 1.00 88.31 314 GLY A C 1
ATOM 2412 O O . GLY A 1 314 ? 20.257 -0.418 1.713 1.00 88.31 314 GLY A O 1
ATOM 2413 N N . SER A 1 315 ? 19.712 -0.613 -0.450 1.00 90.31 315 SER A N 1
ATOM 2414 C CA . SER A 1 315 ? 19.775 0.819 -0.735 1.00 90.31 315 SER A CA 1
ATOM 2415 C C . SER A 1 315 ? 18.508 1.527 -0.274 1.00 90.31 315 SER A C 1
ATOM 2417 O O . SER A 1 315 ? 17.395 1.115 -0.594 1.00 90.31 315 SER A O 1
ATOM 2419 N N . ARG A 1 316 ? 18.683 2.644 0.429 1.00 89.88 316 ARG A N 1
ATOM 2420 C CA . ARG A 1 316 ? 17.621 3.615 0.728 1.00 89.88 316 ARG A CA 1
ATOM 2421 C C . ARG A 1 316 ? 17.851 4.949 0.008 1.00 89.88 316 ARG A C 1
ATOM 2423 O O . ARG A 1 316 ? 17.271 5.953 0.407 1.00 89.88 316 ARG A O 1
ATOM 2430 N N . SER A 1 317 ? 18.726 4.970 -1.006 1.00 88.06 317 SER A N 1
ATOM 2431 C CA . SER A 1 317 ? 18.976 6.181 -1.792 1.00 88.06 317 SER A CA 1
ATOM 2432 C C . SER A 1 317 ? 17.719 6.582 -2.566 1.00 88.06 317 SER A C 1
ATOM 2434 O O . SER A 1 317 ? 16.959 5.734 -3.039 1.00 88.06 317 SER A O 1
ATOM 2436 N N . LEU A 1 318 ? 17.517 7.893 -2.667 1.00 86.94 318 LEU A N 1
ATOM 2437 C CA . LEU A 1 318 ? 16.479 8.511 -3.482 1.00 86.94 318 LEU A CA 1
ATOM 2438 C C . LEU A 1 318 ? 17.017 8.965 -4.841 1.00 86.94 318 LEU A C 1
ATOM 2440 O O . LEU A 1 318 ? 16.241 9.486 -5.634 1.00 86.94 318 LEU A O 1
ATOM 2444 N N . ASP A 1 319 ? 18.304 8.772 -5.119 1.00 89.31 319 ASP A N 1
ATOM 2445 C CA . ASP A 1 319 ? 18.916 9.176 -6.379 1.00 89.31 319 ASP A CA 1
ATOM 2446 C C . ASP A 1 319 ? 18.353 8.369 -7.554 1.00 89.31 319 ASP A C 1
ATOM 2448 O O . ASP A 1 319 ? 17.834 7.256 -7.404 1.00 89.31 319 ASP A O 1
ATOM 2452 N N . ALA A 1 320 ? 18.487 8.926 -8.756 1.00 91.12 320 ALA A N 1
ATOM 2453 C CA . ALA A 1 320 ? 18.229 8.168 -9.968 1.00 91.12 320 ALA A CA 1
ATOM 2454 C C . ALA A 1 320 ? 19.222 7.000 -10.092 1.00 91.12 320 ALA A C 1
ATOM 2456 O O . ALA A 1 320 ? 20.403 7.128 -9.763 1.00 91.12 320 ALA A O 1
ATOM 2457 N N . PHE A 1 321 ? 18.763 5.870 -10.622 1.00 92.94 321 PHE A N 1
ATOM 2458 C CA . PHE A 1 321 ? 19.629 4.728 -10.908 1.00 92.94 321 PHE A CA 1
ATOM 2459 C C . PHE A 1 321 ? 19.186 3.996 -12.170 1.00 92.94 321 PHE A C 1
ATOM 2461 O O . PHE A 1 321 ? 18.050 4.121 -12.633 1.00 92.94 321 PHE A O 1
ATOM 2468 N N . GLU A 1 322 ? 20.103 3.224 -12.742 1.00 94.19 322 GLU A N 1
ATOM 2469 C CA . GLU A 1 322 ? 19.895 2.546 -14.015 1.00 94.19 322 GLU A CA 1
ATOM 2470 C C . GLU A 1 322 ? 19.980 1.033 -13.850 1.00 94.19 322 GLU A C 1
ATOM 2472 O O . GLU A 1 322 ? 20.836 0.510 -13.136 1.00 94.19 322 GLU A O 1
ATOM 2477 N N . VAL A 1 323 ? 19.099 0.327 -14.552 1.00 94.56 323 VAL A N 1
ATOM 2478 C CA . VAL A 1 323 ? 19.097 -1.129 -14.648 1.00 94.56 323 VAL A CA 1
ATOM 2479 C C . VAL A 1 323 ? 19.256 -1.511 -16.109 1.00 94.56 323 VAL A C 1
ATOM 2481 O O . VAL A 1 323 ? 18.457 -1.124 -16.966 1.00 94.56 323 VAL A O 1
ATOM 2484 N N . HIS A 1 324 ? 20.296 -2.284 -16.401 1.00 92.50 324 HIS A N 1
ATOM 2485 C CA . HIS A 1 324 ? 20.502 -2.847 -17.726 1.00 92.50 324 HIS A CA 1
ATOM 2486 C C . HIS A 1 324 ? 19.774 -4.188 -17.847 1.00 92.50 324 HIS A C 1
ATOM 2488 O O . HIS A 1 324 ? 19.851 -5.025 -16.948 1.00 92.50 324 HIS A O 1
ATOM 2494 N N . ILE A 1 325 ? 19.083 -4.391 -18.969 1.00 91.81 325 ILE A N 1
ATOM 2495 C CA . ILE A 1 325 ? 18.297 -5.588 -19.277 1.00 91.81 325 ILE A CA 1
ATOM 2496 C C . ILE A 1 325 ? 18.906 -6.217 -20.534 1.00 91.81 325 ILE A C 1
ATOM 2498 O O . ILE A 1 325 ? 18.473 -5.907 -21.649 1.00 91.81 325 ILE A O 1
ATOM 2502 N N . PRO A 1 326 ? 19.926 -7.084 -20.384 1.00 86.12 326 PRO A N 1
ATOM 2503 C CA . PRO A 1 326 ? 20.744 -7.535 -21.507 1.00 86.12 326 PRO A CA 1
ATOM 2504 C C . PRO A 1 326 ? 19.945 -8.256 -22.594 1.00 86.12 326 PRO A C 1
ATOM 2506 O O . PRO A 1 326 ? 20.180 -8.026 -23.776 1.00 86.12 326 PRO A O 1
ATOM 2509 N N . LEU A 1 327 ? 18.964 -9.077 -22.199 1.00 84.81 327 LEU A N 1
ATOM 2510 C CA . LEU A 1 327 ? 18.162 -9.883 -23.127 1.00 84.81 327 LEU A CA 1
ATOM 2511 C C . LEU A 1 327 ? 17.380 -9.015 -24.122 1.00 84.81 327 LEU A C 1
ATOM 2513 O O . LEU A 1 327 ? 17.223 -9.394 -25.278 1.00 84.81 327 LEU A O 1
ATOM 2517 N N . LEU A 1 328 ? 16.933 -7.833 -23.689 1.00 87.06 328 LEU A N 1
ATOM 2518 C CA . LEU A 1 328 ? 16.210 -6.882 -24.536 1.00 87.06 328 LEU A CA 1
ATOM 2519 C C . LEU A 1 328 ? 17.090 -5.731 -25.042 1.00 87.06 328 LEU A C 1
ATOM 2521 O O . LEU A 1 328 ? 16.601 -4.915 -25.817 1.00 87.06 328 LEU A O 1
ATOM 2525 N N . GLN A 1 329 ? 18.350 -5.644 -24.596 1.00 84.75 329 GLN A N 1
ATOM 2526 C CA . GLN A 1 329 ? 19.241 -4.489 -24.784 1.00 84.75 329 GLN A CA 1
ATOM 2527 C C . GLN A 1 329 ? 18.586 -3.152 -24.399 1.00 84.75 329 GLN A C 1
ATOM 2529 O O . GLN A 1 329 ? 18.766 -2.124 -25.050 1.00 84.75 329 GLN A O 1
ATOM 2534 N N . ILE A 1 330 ? 17.801 -3.170 -23.322 1.00 87.81 330 ILE A N 1
ATOM 2535 C CA . ILE A 1 330 ? 17.137 -1.982 -22.789 1.00 87.81 330 ILE A CA 1
ATOM 2536 C C . ILE A 1 330 ? 17.897 -1.504 -21.559 1.00 87.81 330 ILE A C 1
ATOM 2538 O O . ILE A 1 330 ? 18.265 -2.293 -20.688 1.00 87.81 330 ILE A O 1
ATOM 2542 N N . LYS A 1 331 ? 18.077 -0.188 -21.468 1.00 90.81 331 LYS A N 1
ATOM 2543 C CA . LYS A 1 331 ? 18.459 0.486 -20.232 1.00 90.81 331 LYS A CA 1
ATOM 2544 C C . LYS A 1 331 ? 17.223 1.157 -19.645 1.00 90.81 331 LYS A C 1
ATOM 2546 O O . LYS A 1 331 ? 16.613 1.999 -20.301 1.00 90.81 331 LYS A O 1
ATOM 2551 N N . LEU A 1 332 ? 16.845 0.757 -18.437 1.00 91.38 332 LEU A N 1
ATOM 2552 C CA . LEU A 1 332 ? 15.747 1.356 -17.690 1.00 91.38 332 LEU A CA 1
ATOM 2553 C C . LEU A 1 332 ? 16.330 2.315 -16.652 1.00 91.38 332 LEU A C 1
ATOM 2555 O O . LEU A 1 332 ? 17.089 1.890 -15.785 1.00 91.38 332 LEU A O 1
ATOM 2559 N N . THR A 1 333 ? 15.971 3.592 -16.734 1.00 92.12 333 THR A N 1
ATOM 2560 C CA . THR A 1 333 ? 16.363 4.596 -15.739 1.00 92.12 333 THR A CA 1
ATOM 2561 C C . THR A 1 333 ? 15.191 4.834 -14.798 1.00 92.12 333 THR A C 1
ATOM 2563 O O . THR A 1 333 ? 14.126 5.288 -15.218 1.00 92.12 333 THR A O 1
ATOM 2566 N N . PHE A 1 334 ? 15.390 4.535 -13.520 1.00 91.50 334 PHE A N 1
ATOM 2567 C CA . PHE A 1 334 ? 14.494 4.964 -12.461 1.00 91.50 334 PHE A CA 1
ATOM 2568 C C . PHE A 1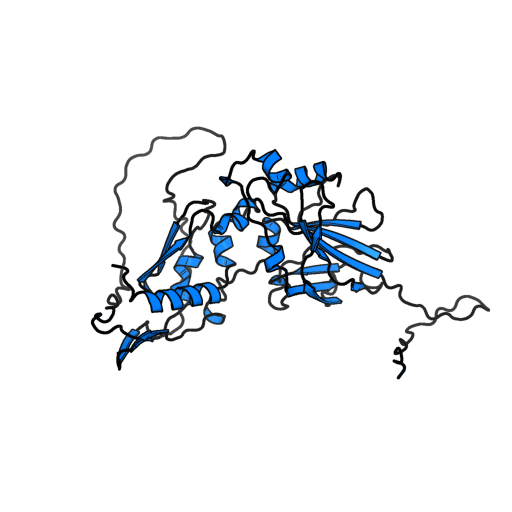 334 ? 14.864 6.395 -12.098 1.00 91.50 334 PHE A C 1
ATOM 2570 O O . PHE A 1 334 ? 16.000 6.669 -11.710 1.00 91.50 334 PHE A O 1
ATOM 2577 N N . ALA A 1 335 ? 13.915 7.313 -12.276 1.00 89.75 335 ALA A N 1
ATOM 2578 C CA . ALA A 1 335 ? 14.115 8.710 -11.926 1.00 89.75 335 ALA A CA 1
ATOM 2579 C C . ALA A 1 335 ? 14.357 8.870 -10.420 1.00 89.75 335 ALA A C 1
ATOM 2581 O O . ALA A 1 335 ? 13.952 8.024 -9.609 1.00 89.75 335 ALA A O 1
ATOM 2582 N N . GLU A 1 336 ? 14.981 9.989 -10.065 1.00 86.88 336 GLU A N 1
ATOM 2583 C CA . GLU A 1 336 ? 15.134 10.418 -8.682 1.00 86.88 336 GLU A CA 1
ATOM 2584 C C . GLU A 1 336 ? 13.770 10.349 -7.966 1.00 86.88 336 GLU A C 1
ATOM 2586 O O . GLU A 1 336 ? 12.738 10.759 -8.503 1.00 86.88 336 GLU A O 1
ATOM 2591 N N . ARG A 1 337 ? 13.765 9.774 -6.758 1.00 84.25 337 ARG A N 1
ATOM 2592 C CA . ARG A 1 337 ? 12.616 9.633 -5.846 1.00 84.25 337 ARG A CA 1
ATOM 2593 C C . ARG A 1 337 ? 11.463 8.775 -6.354 1.00 84.25 337 ARG A C 1
ATOM 2595 O O . ARG A 1 337 ? 10.407 8.758 -5.723 1.00 84.25 337 ARG A O 1
ATOM 2602 N N . SER A 1 338 ? 11.669 7.992 -7.408 1.00 84.94 338 SER A N 1
ATOM 2603 C CA . SER A 1 338 ? 10.688 7.020 -7.922 1.00 84.94 338 SER A CA 1
ATOM 2604 C C . SER A 1 338 ? 10.114 6.074 -6.851 1.00 84.94 338 SER A C 1
ATOM 2606 O O . SER A 1 338 ? 8.971 5.642 -6.972 1.00 84.94 338 SER A O 1
ATOM 2608 N N . PHE A 1 339 ? 10.862 5.806 -5.771 1.00 87.06 339 PHE A N 1
ATOM 2609 C CA . PHE A 1 339 ? 10.440 4.960 -4.643 1.00 87.06 339 PHE A CA 1
ATOM 2610 C C . PHE A 1 339 ? 10.311 5.701 -3.303 1.00 87.06 339 PHE A C 1
ATOM 2612 O O . PHE A 1 339 ? 10.193 5.057 -2.257 1.00 87.06 339 PHE A O 1
ATOM 2619 N N . ALA A 1 340 ? 10.310 7.039 -3.305 1.00 82.38 340 ALA A N 1
ATOM 2620 C CA . ALA A 1 340 ? 10.289 7.837 -2.075 1.00 82.38 340 ALA A CA 1
ATOM 2621 C C . ALA A 1 340 ? 9.099 7.494 -1.169 1.00 82.38 340 ALA A C 1
ATOM 2623 O O . ALA A 1 340 ? 9.242 7.481 0.045 1.00 82.38 340 ALA A O 1
ATOM 2624 N N . ASN A 1 341 ? 7.950 7.126 -1.735 1.00 79.56 341 ASN A N 1
ATOM 2625 C CA . ASN A 1 341 ? 6.753 6.788 -0.957 1.00 79.56 341 ASN A CA 1
ATOM 2626 C C . ASN A 1 341 ? 6.970 5.567 -0.083 1.00 79.56 341 ASN A C 1
ATOM 2628 O O . ASN A 1 341 ? 6.593 5.571 1.081 1.00 79.56 341 ASN A O 1
ATOM 2632 N N . ALA A 1 342 ? 7.595 4.531 -0.637 1.00 81.56 342 ALA A N 1
ATOM 2633 C CA . ALA A 1 342 ? 7.868 3.302 0.086 1.00 81.56 342 ALA A CA 1
ATOM 2634 C C . ALA A 1 342 ? 9.010 3.499 1.093 1.00 81.56 342 ALA A C 1
ATOM 2636 O O . ALA A 1 342 ? 8.930 3.011 2.213 1.00 81.56 342 ALA A O 1
ATOM 2637 N N . ILE A 1 343 ? 10.052 4.245 0.712 1.00 87.38 343 ILE A N 1
ATOM 2638 C CA . ILE A 1 343 ? 11.271 4.394 1.518 1.00 87.38 343 ILE A CA 1
ATOM 2639 C C . ILE A 1 343 ? 11.093 5.434 2.631 1.00 87.38 343 ILE A C 1
ATOM 2641 O O . ILE A 1 343 ? 11.475 5.176 3.765 1.00 87.38 343 ILE A O 1
ATOM 2645 N N . ASN A 1 344 ? 10.495 6.595 2.360 1.00 85.50 344 ASN A N 1
ATOM 2646 C CA . ASN A 1 344 ? 10.349 7.666 3.356 1.00 85.50 344 ASN A CA 1
ATOM 2647 C C . ASN A 1 344 ? 9.197 7.426 4.344 1.00 85.50 344 ASN A C 1
ATOM 2649 O O . ASN A 1 344 ? 9.191 8.030 5.413 1.00 85.50 344 ASN A O 1
ATOM 2653 N N . SER A 1 345 ? 8.230 6.558 4.023 1.00 81.25 345 SER A N 1
ATOM 2654 C CA . SER A 1 345 ? 7.123 6.231 4.938 1.00 81.25 345 SER A CA 1
ATOM 2655 C C . SER A 1 345 ? 7.426 5.089 5.914 1.00 81.25 345 SER A C 1
ATOM 2657 O O . SER A 1 345 ? 6.623 4.840 6.816 1.00 81.25 345 SER A O 1
ATOM 2659 N N . SER A 1 346 ? 8.563 4.408 5.740 1.00 85.12 346 SER A N 1
ATOM 2660 C CA . SER A 1 346 ? 8.946 3.172 6.427 1.00 85.12 346 SER A CA 1
ATOM 2661 C C . SER A 1 346 ? 10.382 3.249 6.942 1.00 85.12 346 SER A C 1
ATOM 2663 O O . SER A 1 346 ? 11.286 3.658 6.215 1.00 85.12 346 SER A O 1
ATOM 2665 N N . ASN A 1 347 ? 10.633 2.765 8.157 1.00 84.69 347 ASN A N 1
ATOM 2666 C CA . ASN A 1 347 ? 11.995 2.696 8.700 1.00 84.69 347 ASN A CA 1
ATOM 2667 C C . ASN A 1 347 ? 12.808 1.525 8.134 1.00 84.69 347 ASN A C 1
ATOM 2669 O O . ASN A 1 347 ? 14.035 1.590 8.113 1.00 84.69 347 ASN A O 1
ATOM 2673 N N . ASP A 1 348 ? 12.140 0.515 7.574 1.00 87.19 348 ASP A N 1
ATOM 2674 C CA . ASP A 1 348 ? 12.786 -0.747 7.203 1.00 87.19 348 ASP A CA 1
ATOM 2675 C C . ASP A 1 348 ? 12.772 -1.051 5.696 1.00 87.19 348 ASP A C 1
ATOM 2677 O O . ASP A 1 348 ? 13.438 -1.990 5.252 1.00 87.19 348 ASP A O 1
ATOM 2681 N N . THR A 1 349 ? 12.012 -0.301 4.893 1.00 89.44 349 THR A N 1
ATOM 2682 C CA . THR A 1 349 ? 11.865 -0.547 3.447 1.00 89.44 349 THR A CA 1
ATOM 2683 C C . THR A 1 349 ? 13.033 0.032 2.650 1.00 89.44 349 THR A C 1
ATOM 2685 O O . THR A 1 349 ? 13.315 1.227 2.711 1.00 89.44 349 THR A O 1
ATOM 2688 N N . ASN A 1 350 ? 13.691 -0.813 1.855 1.00 91.31 350 ASN A N 1
ATOM 2689 C CA . ASN A 1 350 ? 14.691 -0.396 0.865 1.00 91.31 350 ASN A CA 1
ATOM 2690 C C . ASN A 1 350 ? 14.102 -0.362 -0.563 1.00 91.31 350 ASN A C 1
ATOM 2692 O O . ASN A 1 350 ? 12.974 -0.800 -0.801 1.00 91.31 350 ASN A O 1
ATOM 2696 N N . VAL A 1 351 ? 14.876 0.147 -1.527 1.00 92.19 351 VAL A N 1
ATOM 2697 C CA . VAL A 1 351 ? 14.488 0.238 -2.947 1.00 92.19 351 VAL A CA 1
ATOM 2698 C C . VAL A 1 351 ? 14.064 -1.126 -3.501 1.00 92.19 351 VAL A C 1
ATOM 2700 O O . VAL A 1 351 ? 13.015 -1.234 -4.136 1.00 92.19 351 VAL A O 1
ATOM 2703 N N . ARG A 1 352 ? 14.828 -2.188 -3.219 1.00 93.00 352 ARG A N 1
ATOM 2704 C CA . ARG A 1 352 ? 14.511 -3.540 -3.702 1.00 93.00 352 ARG A CA 1
ATOM 2705 C C . ARG A 1 352 ? 13.169 -4.040 -3.175 1.00 93.00 352 ARG A C 1
ATOM 2707 O O . ARG A 1 352 ? 12.384 -4.602 -3.935 1.00 93.00 352 ARG A O 1
ATOM 2714 N N . ASP A 1 353 ? 12.893 -3.826 -1.891 1.00 91.44 353 ASP A N 1
ATOM 2715 C CA . ASP A 1 353 ? 11.628 -4.223 -1.268 1.00 91.44 353 ASP A CA 1
ATOM 2716 C C . ASP A 1 353 ? 10.433 -3.545 -1.958 1.00 91.44 353 ASP A C 1
ATOM 2718 O O . ASP A 1 353 ? 9.402 -4.188 -2.181 1.00 91.44 353 ASP A O 1
ATOM 2722 N N . ALA A 1 354 ? 10.575 -2.269 -2.335 1.00 89.81 354 ALA A N 1
ATOM 2723 C CA . ALA A 1 354 ? 9.559 -1.530 -3.079 1.00 89.81 354 ALA A CA 1
ATOM 2724 C C . ALA A 1 354 ? 9.379 -2.079 -4.506 1.00 89.81 354 ALA A C 1
ATOM 2726 O O . ALA A 1 354 ? 8.253 -2.344 -4.936 1.00 89.81 354 ALA A O 1
ATOM 2727 N N . ILE A 1 355 ? 10.479 -2.331 -5.225 1.00 92.12 355 ILE A N 1
ATOM 2728 C CA . ILE A 1 355 ? 10.440 -2.890 -6.585 1.00 92.12 355 ILE A CA 1
ATOM 2729 C C . ILE A 1 355 ? 9.768 -4.264 -6.598 1.00 92.12 355 ILE A C 1
ATOM 2731 O O . ILE A 1 355 ? 8.894 -4.507 -7.427 1.00 92.12 355 ILE A O 1
ATOM 2735 N N . ARG A 1 356 ? 10.107 -5.154 -5.656 1.00 91.94 356 ARG A N 1
ATOM 2736 C CA . ARG A 1 356 ? 9.540 -6.514 -5.560 1.00 91.94 356 ARG A CA 1
ATOM 2737 C C . ARG A 1 356 ? 8.028 -6.553 -5.340 1.00 91.94 356 ARG A C 1
ATOM 2739 O O . ARG A 1 356 ? 7.405 -7.577 -5.614 1.00 91.94 356 ARG A O 1
ATOM 2746 N N . ARG A 1 357 ? 7.427 -5.446 -4.903 1.00 87.31 357 ARG A N 1
ATOM 2747 C CA . ARG A 1 357 ? 5.972 -5.277 -4.735 1.00 87.31 357 ARG A CA 1
ATOM 2748 C C . ARG A 1 357 ? 5.288 -4.670 -5.962 1.00 87.31 357 ARG A C 1
ATOM 2750 O O . ARG A 1 357 ? 4.068 -4.541 -5.986 1.00 87.31 357 ARG A O 1
ATOM 2757 N N . THR A 1 358 ? 6.050 -4.339 -7.002 1.00 86.88 358 THR A N 1
ATOM 2758 C CA . THR A 1 358 ? 5.519 -3.900 -8.296 1.00 86.88 358 THR A CA 1
ATOM 2759 C C . THR A 1 358 ? 5.205 -5.113 -9.172 1.00 86.88 358 THR A C 1
ATOM 2761 O O . THR A 1 358 ? 6.003 -6.049 -9.274 1.00 86.88 358 THR A O 1
ATOM 2764 N N . SER A 1 359 ? 4.031 -5.098 -9.809 1.00 87.88 359 SER A N 1
ATOM 2765 C CA . SER A 1 359 ? 3.546 -6.211 -10.632 1.00 87.88 359 SER A CA 1
ATOM 2766 C C . SER A 1 359 ? 4.491 -6.518 -11.807 1.00 87.88 359 SER A C 1
ATOM 2768 O O . SER A 1 359 ? 4.828 -5.603 -12.568 1.00 87.88 359 SER A O 1
ATOM 2770 N N . PRO A 1 360 ? 4.862 -7.793 -12.032 1.00 93.00 360 PRO A N 1
ATOM 2771 C CA . PRO A 1 360 ? 5.718 -8.187 -13.149 1.00 93.00 360 PRO A CA 1
ATOM 2772 C C . PRO A 1 360 ? 5.043 -7.924 -14.490 1.00 93.00 360 PRO A C 1
ATOM 2774 O O . PRO A 1 360 ? 5.716 -7.542 -15.442 1.00 93.00 360 PRO A O 1
ATOM 2777 N N . GLY A 1 361 ? 3.710 -8.019 -14.551 1.00 91.81 361 GLY A N 1
ATOM 2778 C CA . GLY A 1 361 ? 2.943 -7.687 -15.751 1.00 91.81 361 GLY A CA 1
ATOM 2779 C C . GLY A 1 361 ? 3.106 -6.223 -16.163 1.00 91.81 361 GLY A C 1
ATOM 2780 O O . GLY A 1 361 ? 3.190 -5.933 -17.355 1.00 91.81 361 GLY A O 1
ATOM 2781 N N . THR A 1 362 ? 3.225 -5.309 -15.194 1.00 90.44 362 THR A N 1
ATOM 2782 C CA . THR A 1 362 ? 3.475 -3.885 -15.459 1.00 90.44 362 THR A CA 1
ATOM 2783 C C . THR A 1 362 ? 4.861 -3.680 -16.061 1.00 90.44 362 THR A C 1
ATOM 2785 O O . THR A 1 362 ? 4.979 -3.049 -17.111 1.00 90.44 362 THR A O 1
ATOM 2788 N N . PHE A 1 363 ? 5.907 -4.256 -15.455 1.00 93.75 363 PHE A N 1
ATOM 2789 C CA . PHE A 1 363 ? 7.255 -4.176 -16.022 1.00 93.75 363 PHE A CA 1
ATOM 2790 C C . PHE A 1 363 ? 7.325 -4.828 -17.404 1.00 93.75 363 PHE A C 1
ATOM 2792 O O . PHE A 1 363 ? 7.827 -4.212 -18.341 1.00 93.75 363 PHE A O 1
ATOM 2799 N N . ALA A 1 364 ? 6.760 -6.025 -17.569 1.00 94.31 364 ALA A N 1
ATOM 2800 C CA . ALA A 1 364 ? 6.728 -6.719 -18.849 1.00 94.31 364 ALA A CA 1
ATOM 2801 C C . ALA A 1 364 ? 6.005 -5.896 -19.926 1.00 94.31 364 ALA A C 1
ATOM 2803 O O . ALA A 1 364 ? 6.481 -5.807 -21.056 1.00 94.31 364 ALA A O 1
ATOM 2804 N N . ALA A 1 365 ? 4.883 -5.247 -19.598 1.00 93.00 365 ALA A N 1
ATOM 2805 C CA . ALA A 1 365 ? 4.169 -4.374 -20.527 1.00 93.00 365 ALA A CA 1
ATOM 2806 C C . ALA A 1 365 ? 5.013 -3.162 -20.957 1.00 93.00 365 ALA A C 1
ATOM 2808 O O . ALA A 1 365 ? 5.104 -2.885 -22.156 1.00 93.00 365 ALA A O 1
ATOM 2809 N N . ILE A 1 366 ? 5.670 -2.482 -20.009 1.00 91.88 366 ILE A N 1
ATOM 2810 C CA . ILE A 1 366 ? 6.557 -1.342 -20.293 1.00 91.88 366 ILE A CA 1
ATOM 2811 C C . ILE A 1 366 ? 7.726 -1.784 -21.176 1.00 91.88 366 ILE A C 1
ATOM 2813 O O . ILE A 1 366 ? 7.981 -1.172 -22.210 1.00 91.88 366 ILE A O 1
ATOM 2817 N N . LEU A 1 367 ? 8.398 -2.883 -20.828 1.00 93.38 367 LEU A N 1
ATOM 2818 C CA . LEU A 1 367 ? 9.535 -3.395 -21.593 1.00 93.38 367 LEU A CA 1
ATOM 2819 C C . LEU A 1 367 ? 9.129 -3.869 -22.989 1.00 93.38 367 LEU A C 1
ATOM 2821 O O . LEU A 1 367 ? 9.849 -3.601 -23.948 1.00 93.38 367 LEU A O 1
ATOM 2825 N N . LYS A 1 368 ? 7.953 -4.493 -23.141 1.00 92.25 368 LYS A N 1
ATOM 2826 C CA . LYS A 1 368 ? 7.380 -4.817 -24.457 1.00 92.25 368 LYS A CA 1
ATOM 2827 C C . LYS A 1 368 ? 7.162 -3.568 -25.298 1.00 92.25 368 LYS A C 1
ATOM 2829 O O . LYS A 1 368 ? 7.503 -3.565 -26.479 1.00 92.25 368 LYS A O 1
ATOM 2834 N N . ALA A 1 369 ? 6.595 -2.518 -24.710 1.00 90.12 369 ALA A N 1
ATOM 2835 C CA . ALA A 1 369 ? 6.384 -1.256 -25.405 1.00 90.12 369 ALA A CA 1
ATOM 2836 C C . ALA A 1 369 ? 7.723 -0.616 -25.813 1.00 90.12 369 ALA A C 1
ATOM 2838 O O . ALA A 1 369 ? 7.910 -0.286 -26.981 1.00 90.12 369 ALA A O 1
ATOM 2839 N N . MET A 1 370 ? 8.690 -0.532 -24.897 1.00 87.62 370 MET A N 1
ATOM 2840 C CA . MET A 1 370 ? 10.027 0.007 -25.171 1.00 87.62 370 MET A CA 1
ATOM 2841 C C . MET A 1 370 ? 10.771 -0.786 -26.249 1.00 87.62 370 MET A C 1
ATOM 2843 O O . MET A 1 370 ? 11.371 -0.192 -27.145 1.00 87.62 370 MET A O 1
ATOM 2847 N N . TRP A 1 371 ? 10.707 -2.119 -26.204 1.00 87.31 371 TRP A N 1
ATOM 2848 C CA . TRP A 1 371 ? 11.323 -2.981 -27.212 1.00 87.31 371 TRP A CA 1
ATOM 2849 C C . TRP A 1 371 ? 10.679 -2.785 -28.590 1.00 87.31 371 TRP A C 1
ATOM 2851 O O . TRP A 1 371 ? 11.362 -2.746 -29.610 1.00 87.31 371 TRP A O 1
ATOM 2861 N N . ARG A 1 372 ? 9.362 -2.567 -28.648 1.00 85.19 372 ARG A N 1
ATOM 2862 C CA . ARG A 1 372 ? 8.677 -2.219 -29.904 1.00 85.19 372 ARG A CA 1
ATOM 2863 C C . ARG A 1 372 ? 9.083 -0.839 -30.430 1.00 85.19 372 ARG A C 1
ATOM 2865 O O . ARG A 1 372 ? 9.171 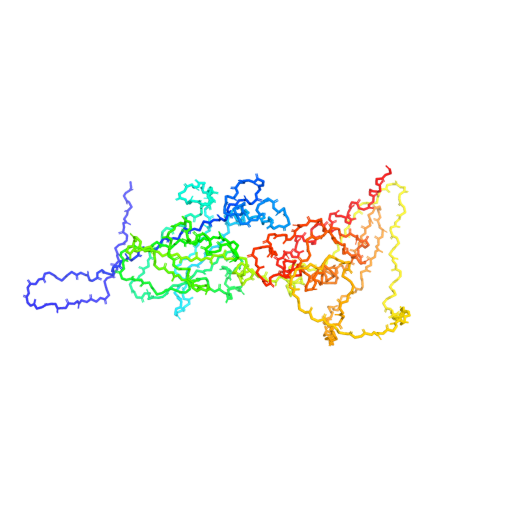-0.668 -31.640 1.00 85.19 372 ARG A O 1
ATOM 2872 N N . CYS A 1 373 ? 9.369 0.115 -29.544 1.00 78.38 373 CYS A N 1
ATOM 2873 C CA . CYS A 1 373 ? 9.730 1.488 -29.907 1.00 78.38 373 CYS A CA 1
ATOM 2874 C C . CYS A 1 373 ? 11.225 1.713 -30.193 1.00 78.38 373 CYS A C 1
ATOM 2876 O O . CYS A 1 373 ? 11.570 2.740 -30.766 1.00 78.38 373 CYS A O 1
ATOM 2878 N N . THR A 1 374 ? 12.128 0.796 -29.831 1.00 65.69 374 THR A N 1
ATOM 2879 C CA . THR A 1 374 ? 13.597 1.000 -29.914 1.00 65.69 374 THR A CA 1
ATOM 2880 C C . THR A 1 374 ? 14.160 1.098 -31.340 1.00 65.69 374 THR A C 1
ATOM 2882 O O . THR A 1 374 ? 15.349 1.353 -31.508 1.00 65.69 374 THR A O 1
ATOM 2885 N N . LEU A 1 375 ? 13.320 0.966 -32.372 1.00 52.69 375 LEU A N 1
ATOM 2886 C CA . LEU A 1 375 ? 13.650 1.330 -33.757 1.00 52.69 375 LEU A CA 1
ATOM 2887 C C . LEU A 1 375 ? 13.524 2.841 -34.039 1.00 52.69 375 LEU A C 1
ATOM 2889 O O . LEU A 1 375 ? 13.917 3.294 -35.108 1.00 52.69 375 LEU A O 1
ATOM 2893 N N . ILE A 1 376 ? 13.019 3.633 -33.090 1.00 45.44 376 ILE A N 1
ATOM 2894 C CA . ILE A 1 376 ? 12.971 5.095 -33.172 1.00 45.44 376 ILE A CA 1
ATOM 2895 C C . ILE A 1 376 ? 14.219 5.640 -32.468 1.00 45.44 376 ILE A C 1
ATOM 2897 O O . ILE A 1 376 ? 14.169 6.050 -31.308 1.00 45.44 376 ILE A O 1
ATOM 2901 N N . ARG A 1 377 ? 15.375 5.630 -33.143 1.00 38.00 377 ARG A N 1
ATOM 2902 C CA . ARG A 1 377 ? 16.445 6.551 -32.740 1.00 38.00 377 ARG A CA 1
ATOM 2903 C C . ARG A 1 377 ? 15.959 7.957 -33.076 1.00 38.00 377 ARG A C 1
ATOM 2905 O O . ARG A 1 377 ? 15.796 8.291 -34.245 1.00 38.00 377 ARG A O 1
ATOM 2912 N N . TRP A 1 378 ? 15.686 8.746 -32.042 1.00 33.22 378 TRP A N 1
ATOM 2913 C CA . TRP A 1 378 ? 15.579 10.193 -32.171 1.00 33.22 378 TRP A CA 1
ATOM 2914 C C . TRP A 1 378 ? 16.948 10.691 -32.641 1.00 33.22 378 TRP A C 1
ATOM 2916 O O . TRP A 1 378 ? 17.936 10.536 -31.921 1.00 33.22 378 TRP A O 1
ATOM 2926 N N . HIS A 1 379 ? 17.000 11.144 -33.892 1.00 32.19 379 HIS A N 1
ATOM 2927 C CA . HIS A 1 379 ? 18.136 11.859 -34.460 1.00 32.19 379 HIS A CA 1
ATOM 2928 C C . HIS A 1 379 ? 18.140 13.306 -33.988 1.00 32.19 379 HIS A C 1
ATOM 2930 O O . HIS A 1 379 ? 17.032 13.890 -33.914 1.00 32.19 379 HIS A O 1
#